Protein AF-0000000071472399 (afdb_homodimer)

Sequence (722 aa):
MKPVIIELYDKGDNLPNKEELESKYEVIRYHVTTKEKFFEDIQHQPLNEAVAIFAGYPGFKAVGGLHEHSLIDLLPSTLKVIGLCSAGMDGLDVAYLNAKGIQVTNVPVDEHIAMDVADCALWHVLNGVRKFNYWDHLLKNAGVDGHTLEIRENVRNHYTDKKASGFAFGHLFHGKEVRRSHNRKCVVLGYGLIGKQVVNRMLVIGMDINVVVRNPEKYQTESNPRITIYSSKDLVNATKGADVIVICLPGCKETNDIINEEIFHNLNDNAIIVNVGRGSCIDTKALQNAIESGKVAHTGLDVFPNEPIVERYWLDEHSINNKNPFFTSSITPHLGSSTSETLDYANYSCVETILSILQDKMKPVIIELYDKGDNLPNKEELESKYEVIRYHVTTKEKFFEDIQHQPLNEAVAIFAGYPGFKAVGGLHEHSLIDLLPSTLKVIGLCSAGMDGLDVAYLNAKGIQVTNVPVDEHIAMDVADCALWHVLNGVRKFNYWDHLLKNAGVDGHTLEIRENVRNHYTDKKASGFAFGHLFHGKEVRRSHNRKCVVLGYGLIGKQVVNRMLVIGMDINVVVRNPEKYQTESNPRITIYSSKDLVNATKGADVIVICLPGCKETNDIINEEIFHNLNDNAIIVNVGRGSCIDTKALQNAIESGKVAHTGLDVFPNEPIVERYWLDEHSINNKNPFFTSSITPHLGSSTSETLDYANYSCVETILSILQDK

Foldseek 3Di:
DAAEEEEQDDLDDPFPCPCVDVVRHHYHYDHCDELVVVLVPCLDPPNLRHQEYAQEPPRCVVHQAADDLVSLVSHRLNHAEYFYLAQDPPRYPQVSCVVSNYHYYYDHDDLVLLLLLLVLQLVFVCCLQQVVVVLVVQQVVVPPHGDQQVSQQVQCQACDPDHDPSDGDNQDGNNHGRDALAAAEEEEEDDPSNSVSNVVSSVVSHYQYEYEDQDQVVPPVDDPPSYDYHYLVCLLVSQAAHQEYEYADEDDPVQFQSAFLSSLVRYAFQHEYEYLYEQRNHDPVSVVVCCLVRSHQAYEYAYHHDPPDDDPCLVDVVVPNVPCVHNRYHYHRNCSSPDPVSSSVSSNVSSVVVVCVVVVD/DAAEEEEQDDLDDPFPCVVVDVVRHHYHYDHCDELVVVLVPCLDPPNLRHQEYAQEPPRCVVHQAADDLVSLVSHRLNHAEYFYLAQDPPRYPQVSCVVSNYHYYYDHDDLVLLLLLLVLQLVFVCCLQQVVVVLVVQQVVVPPHGDQQVSQQVQCQACDPDHDPSDGDNQDGNNHGRDALAAAEEEEEDDPSNSVSNVVSSVVSHYQYEYEDQDCVVPPPDDPPSYHYHYLVCLLVSQAAHQEYEYADEDDPVQFQSAALSSLVRYAFQHEYEYLYEQRNHDPVSVVVCCLVRSHQAYEYAYHHDPPDDDPCLVDVVVVNVPCVHNRYHYHRNCSSPDPVSSSVSSNVSSVVVVCVVVVD

Structure (mmCIF, N/CA/C/O backbone):
data_AF-0000000071472399-model_v1
#
loop_
_entity.id
_entity.type
_entity.pdbx_description
1 polymer 'S-adenosyl-L-homocysteine hydrolase NAD binding domain-containing protein'
#
loop_
_atom_site.group_PDB
_atom_site.id
_atom_site.type_symbol
_atom_site.label_atom_id
_atom_site.label_alt_id
_atom_site.label_comp_id
_atom_site.label_asym_id
_atom_site.label_entity_id
_atom_site.label_seq_id
_atom_site.pdbx_PDB_ins_code
_atom_site.Cartn_x
_atom_site.Cartn_y
_atom_site.Cartn_z
_atom_site.occupancy
_atom_site.B_iso_or_equiv
_atom_site.auth_seq_id
_atom_site.auth_comp_id
_atom_site.auth_asym_id
_atom_site.auth_atom_id
_atom_site.pdbx_PDB_model_num
ATOM 1 N N . MET A 1 1 ? -15.461 44.656 24.891 1 84.06 1 MET A N 1
ATOM 2 C CA . MET A 1 1 ? -15.508 43.875 23.656 1 84.06 1 MET A CA 1
ATOM 3 C C . MET A 1 1 ? -14.555 42.688 23.734 1 84.06 1 MET A C 1
ATOM 5 O O . MET A 1 1 ? -13.492 42.781 24.359 1 84.06 1 MET A O 1
ATOM 9 N N . LYS A 1 2 ? -14.969 41.5 23.266 1 94.44 2 LYS A N 1
ATOM 10 C CA . LYS A 1 2 ? -14.102 40.344 23.297 1 94.44 2 LYS A CA 1
ATOM 11 C C . LYS A 1 2 ? -12.867 40.562 22.422 1 94.44 2 LYS A C 1
ATOM 13 O O . LYS A 1 2 ? -12.953 41.156 21.344 1 94.44 2 LYS A O 1
ATOM 18 N N . PRO A 1 3 ? -11.75 40.125 22.984 1 96.75 3 PRO A N 1
ATOM 19 C CA . PRO A 1 3 ? -10.578 40.188 22.109 1 96.75 3 PRO A CA 1
ATOM 20 C C . PRO A 1 3 ? -10.773 39.375 20.812 1 96.75 3 PRO A C 1
ATOM 22 O O . PRO A 1 3 ? -11.523 38.406 20.797 1 96.75 3 PRO A O 1
ATOM 25 N N . VAL A 1 4 ? -10.055 39.781 19.812 1 98.06 4 VAL A N 1
ATOM 26 C CA . VAL A 1 4 ? -10.305 39.281 18.484 1 98.06 4 VAL A CA 1
ATOM 27 C C . VAL A 1 4 ? -9.289 38.188 18.141 1 98.06 4 VAL A C 1
ATOM 29 O O . VAL A 1 4 ? -8.102 38.312 18.438 1 98.06 4 VAL A O 1
ATOM 32 N N . ILE A 1 5 ? -9.773 37.094 17.641 1 98.19 5 ILE A N 1
ATOM 33 C CA . ILE A 1 5 ? -8.953 36.031 17.031 1 98.19 5 ILE A CA 1
ATOM 34 C C . ILE A 1 5 ? -9.297 35.938 15.547 1 98.19 5 ILE A C 1
ATOM 36 O O . ILE A 1 5 ? -10.469 35.812 15.18 1 98.19 5 ILE A O 1
ATOM 40 N N . ILE A 1 6 ? -8.281 36.031 14.695 1 97.44 6 ILE A N 1
ATOM 41 C CA . ILE A 1 6 ? -8.484 35.844 13.258 1 97.44 6 ILE A CA 1
ATOM 42 C C . ILE A 1 6 ? -8.375 34.375 12.898 1 97.44 6 ILE A C 1
ATOM 44 O O . ILE A 1 6 ? -7.387 33.719 13.25 1 97.44 6 ILE A O 1
ATOM 48 N N . GLU A 1 7 ? -9.328 33.812 12.32 1 95.5 7 GLU A N 1
ATOM 49 C CA . GLU A 1 7 ? -9.344 32.469 11.805 1 95.5 7 GLU A CA 1
ATOM 50 C C . GLU A 1 7 ? -9.141 32.438 10.297 1 95.5 7 GLU A C 1
ATOM 52 O O . GLU A 1 7 ? -10.039 32.781 9.531 1 95.5 7 GLU A O 1
ATOM 57 N N . LEU A 1 8 ? -7.984 32 9.914 1 92.38 8 LEU A N 1
ATOM 58 C CA . LEU A 1 8 ? -7.66 32.031 8.492 1 92.38 8 LEU A CA 1
ATOM 59 C C . LEU A 1 8 ? -8.289 30.859 7.758 1 92.38 8 LEU A C 1
ATOM 61 O O . LEU A 1 8 ? -8.562 30.953 6.555 1 92.38 8 LEU A O 1
ATOM 65 N N . TYR A 1 9 ? -8.445 29.781 8.492 1 87.38 9 TYR A N 1
ATOM 66 C CA . TYR A 1 9 ? -9.047 28.562 7.941 1 87.38 9 TYR A CA 1
ATOM 67 C C . TYR A 1 9 ? -10.055 27.969 8.914 1 87.38 9 TYR A C 1
ATOM 69 O O . TYR A 1 9 ? -9.922 28.125 10.133 1 87.38 9 TYR A O 1
ATOM 77 N N . ASP A 1 10 ? -10.969 27.266 8.344 1 83.56 10 ASP A N 1
ATOM 78 C CA . ASP A 1 10 ? -12.062 26.75 9.156 1 83.56 10 ASP A CA 1
ATOM 79 C C . ASP A 1 10 ? -11.555 25.719 10.164 1 83.56 10 ASP A C 1
ATOM 81 O O . ASP A 1 10 ? -11.062 24.656 9.773 1 83.56 10 ASP A O 1
ATOM 85 N N . LYS A 1 11 ? -11.75 26.031 11.406 1 84.31 11 LYS A N 1
ATOM 86 C CA . LYS A 1 11 ? -11.344 25.125 12.477 1 84.31 11 LYS A CA 1
ATOM 87 C C . LYS A 1 11 ? -12.328 23.969 12.633 1 84.31 11 LYS A C 1
ATOM 89 O O . LYS A 1 11 ? -12.023 22.969 13.281 1 84.31 11 LYS A O 1
ATOM 94 N N . GLY A 1 12 ? -13.453 24.141 11.992 1 82.56 12 GLY A N 1
ATOM 95 C CA . GLY A 1 12 ? -14.5 23.141 12.133 1 82.56 12 GLY A CA 1
ATOM 96 C C . GLY A 1 12 ? -15.492 23.469 13.234 1 82.56 12 GLY A C 1
ATOM 97 O O . GLY A 1 12 ? -15.148 24.125 14.219 1 82.56 12 GLY A O 1
ATOM 98 N N . ASP A 1 13 ? -16.734 22.984 13.141 1 80.62 13 ASP A N 1
ATOM 99 C CA . ASP A 1 13 ? -17.828 23.344 14.039 1 80.62 13 ASP A CA 1
ATOM 100 C C . ASP A 1 13 ? -17.906 22.391 15.227 1 80.62 13 ASP A C 1
ATOM 102 O O . ASP A 1 13 ? -18.531 22.703 16.234 1 80.62 13 ASP A O 1
ATOM 106 N N . ASN A 1 14 ? -17.188 21.359 15.094 1 84.25 14 ASN A N 1
ATOM 107 C CA . ASN A 1 14 ? -17.375 20.328 16.094 1 84.25 14 ASN A CA 1
ATOM 108 C C . ASN A 1 14 ? -16.156 20.188 17.016 1 84.25 14 ASN A C 1
ATOM 110 O O . ASN A 1 14 ? -15.969 19.156 17.641 1 84.25 14 ASN A O 1
ATOM 114 N N . LEU A 1 15 ? -15.477 21.25 17.125 1 91.94 15 LEU A N 1
ATOM 115 C CA . LEU A 1 15 ? -14.328 21.203 18.031 1 91.94 15 LEU A CA 1
ATOM 116 C C . LEU A 1 15 ? -14.781 21.219 19.484 1 91.94 15 LEU A C 1
ATOM 118 O O . LEU A 1 15 ? -15.586 22.062 19.891 1 91.94 15 LEU A O 1
ATOM 122 N N . PRO A 1 16 ? -14.281 20.328 20.297 1 91.88 16 PRO A N 1
ATOM 123 C CA . PRO A 1 16 ? -14.672 20.25 21.703 1 91.88 16 PRO A CA 1
ATOM 124 C C . PRO A 1 16 ? -14.445 21.562 22.469 1 91.88 16 PRO A C 1
ATOM 126 O O . PRO A 1 16 ? -15.156 21.844 23.422 1 91.88 16 PRO A O 1
ATOM 129 N N . ASN A 1 17 ? -13.453 22.328 22.062 1 93.5 17 ASN A N 1
ATOM 130 C CA . ASN A 1 17 ? -13.117 23.562 22.781 1 93.5 17 ASN A CA 1
ATOM 131 C C . ASN A 1 17 ? -13.633 24.797 22.047 1 93.5 17 ASN A C 1
ATOM 133 O O . ASN A 1 17 ? -13.188 25.906 22.312 1 93.5 17 ASN A O 1
ATOM 137 N N . LYS A 1 18 ? -14.578 24.562 21.172 1 93.88 18 LYS A N 1
ATOM 138 C CA . LYS A 1 18 ? -15.141 25.656 20.391 1 93.88 18 LYS A CA 1
ATOM 139 C C . LYS A 1 18 ? -15.906 26.641 21.297 1 93.88 18 LYS A C 1
ATOM 141 O O . LYS A 1 18 ? -15.742 27.859 21.172 1 93.88 18 LYS A O 1
ATOM 146 N N . GLU A 1 19 ? -16.672 26.125 22.172 1 93.69 19 GLU A N 1
ATOM 147 C CA . GLU A 1 19 ? -17.5 26.953 23.047 1 93.69 19 GLU A CA 1
ATOM 148 C C . GLU A 1 19 ? -16.625 27.828 23.953 1 93.69 19 GLU A C 1
ATOM 150 O O . GLU A 1 19 ? -16.922 29 24.156 1 93.69 19 GLU A O 1
ATOM 155 N N . GLU A 1 20 ? -15.656 27.219 24.453 1 94.81 20 GLU A N 1
ATOM 156 C CA . GLU A 1 20 ? -14.75 28 25.297 1 94.81 20 GLU A CA 1
ATOM 157 C C . GLU A 1 20 ? -14.078 29.109 24.5 1 94.81 20 GLU A C 1
ATOM 159 O O . GLU A 1 20 ? -13.977 30.25 25 1 94.81 20 GLU A O 1
ATOM 164 N N . LEU A 1 21 ? -13.672 28.812 23.344 1 96.06 21 LEU A N 1
ATOM 165 C CA . LEU A 1 21 ? -13.023 29.797 22.484 1 96.06 21 LEU A CA 1
ATOM 166 C C . LEU A 1 21 ? -13.961 30.953 22.172 1 96.06 21 LEU A C 1
ATOM 168 O O . LEU A 1 21 ? -13.602 32.125 22.375 1 96.06 21 LEU A O 1
ATOM 172 N N . GLU A 1 22 ? -15.164 30.609 21.797 1 95.31 22 GLU A N 1
ATOM 173 C CA . GLU A 1 22 ? -16.094 31.625 21.297 1 95.31 22 GLU A CA 1
ATOM 174 C C . GLU A 1 22 ? -16.766 32.375 22.438 1 95.31 22 GLU A C 1
ATOM 176 O O . GLU A 1 22 ? -17.312 33.469 22.234 1 95.31 22 GLU A O 1
ATOM 181 N N . SER A 1 23 ? -16.719 31.812 23.641 1 96 23 SER A N 1
ATOM 182 C CA . SER A 1 23 ? -17.25 32.531 24.797 1 96 23 SER A CA 1
ATOM 183 C C . SER A 1 23 ? -16.281 33.625 25.266 1 96 23 SER A C 1
ATOM 185 O O . SER A 1 23 ? -16.719 34.625 25.812 1 96 23 SER A O 1
ATOM 187 N N . LYS A 1 24 ? -15.039 33.5 24.922 1 96.62 24 LYS A N 1
ATOM 188 C CA . LYS A 1 24 ? -14.023 34.406 25.469 1 96.62 24 LYS A CA 1
ATOM 189 C C . LYS A 1 24 ? -13.492 35.344 24.406 1 96.62 24 LYS A C 1
ATOM 191 O O . LYS A 1 24 ? -12.984 36.406 24.719 1 96.62 24 LYS A O 1
ATOM 196 N N . TYR A 1 25 ? -13.664 34.875 23.203 1 97.56 25 TYR A N 1
ATOM 197 C CA . TYR A 1 25 ? -13.062 35.625 22.109 1 97.56 25 TYR A CA 1
ATOM 198 C C . TYR A 1 25 ? -14.039 35.812 20.969 1 97.56 25 TYR A C 1
ATOM 200 O O . TYR A 1 25 ? -14.961 35.031 20.797 1 97.56 25 TYR A O 1
ATOM 208 N N . GLU A 1 26 ? -13.891 36.938 20.234 1 97.62 26 GLU A N 1
ATOM 209 C CA . GLU A 1 26 ? -14.555 37.125 18.953 1 97.62 26 GLU A CA 1
ATOM 210 C C . GLU A 1 26 ? -13.734 36.531 17.812 1 97.62 26 GLU A C 1
ATOM 212 O O . GLU A 1 26 ? -12.672 37.031 17.469 1 97.62 26 GLU A O 1
ATOM 217 N N . VAL A 1 27 ? -14.234 35.438 17.312 1 96.81 27 VAL A N 1
ATOM 218 C CA . VAL A 1 27 ? -13.516 34.781 16.234 1 96.81 27 VAL A CA 1
ATOM 219 C C . VAL A 1 27 ? -14 35.281 14.891 1 96.81 27 VAL A C 1
ATOM 221 O O . VAL A 1 27 ? -15.172 35.156 14.539 1 96.81 27 VAL A O 1
ATOM 224 N N . ILE A 1 28 ? -13.055 35.906 14.141 1 96.19 28 ILE A N 1
ATOM 225 C CA . ILE A 1 28 ? -13.383 36.469 12.828 1 96.19 28 ILE A CA 1
ATOM 226 C C . ILE A 1 28 ? -12.773 35.562 11.734 1 96.19 28 ILE A C 1
ATOM 228 O O . ILE A 1 28 ? -11.555 35.438 11.641 1 96.19 28 ILE A O 1
ATOM 232 N N . ARG A 1 29 ? -13.633 35 10.945 1 93.81 29 ARG A N 1
ATOM 233 C CA . ARG A 1 29 ? -13.172 34.219 9.797 1 93.81 29 ARG A CA 1
ATOM 234 C C . ARG A 1 29 ? -12.664 35.156 8.688 1 93.81 29 ARG A C 1
ATOM 236 O O . ARG A 1 29 ? -13.328 36.125 8.32 1 93.81 29 ARG A O 1
ATOM 243 N N . TYR A 1 30 ? -11.438 34.812 8.273 1 92.56 30 TYR A N 1
ATOM 244 C CA . TYR A 1 30 ? -10.828 35.594 7.195 1 92.56 30 TYR A CA 1
ATOM 245 C C . TYR A 1 30 ? -10.266 34.656 6.117 1 92.56 30 TYR A C 1
ATOM 247 O O . TYR A 1 30 ? -9.469 33.781 6.41 1 92.56 30 TYR A O 1
ATOM 255 N N . HIS A 1 31 ? -10.648 34.875 4.898 1 87 31 HIS A N 1
ATOM 256 C CA . HIS A 1 31 ? -10.141 34.094 3.771 1 87 31 HIS A CA 1
ATOM 257 C C . HIS A 1 31 ? -8.961 34.812 3.105 1 87 31 HIS A C 1
ATOM 259 O O . HIS A 1 31 ? -9.141 35.844 2.453 1 87 31 HIS A O 1
ATOM 265 N N . VAL A 1 32 ? -7.871 34.188 3.275 1 87.25 32 VAL A N 1
ATOM 266 C CA . VAL A 1 32 ? -6.676 34.812 2.701 1 87.25 32 VAL A CA 1
ATOM 267 C C . VAL A 1 32 ? -6.613 34.5 1.204 1 87.25 32 VAL A C 1
ATOM 269 O O . VAL A 1 32 ? -6.512 33.344 0.803 1 87.25 32 VAL A O 1
ATOM 272 N N . THR A 1 33 ? -6.633 35.5 0.373 1 84.38 33 THR A N 1
ATOM 273 C CA . THR A 1 33 ? -6.547 35.344 -1.074 1 84.38 33 THR A CA 1
ATOM 274 C C . THR A 1 33 ? -5.141 35.688 -1.574 1 84.38 33 THR A C 1
ATOM 276 O O . THR A 1 33 ? -4.551 34.906 -2.334 1 84.38 33 THR A O 1
ATOM 279 N N . THR A 1 34 ? -4.648 36.844 -1.156 1 86.38 34 THR A N 1
ATOM 280 C CA . THR A 1 34 ? -3.279 37.25 -1.447 1 86.38 34 THR A CA 1
ATOM 281 C C . THR A 1 34 ? -2.619 37.875 -0.21 1 86.38 34 THR A C 1
ATOM 283 O O . THR A 1 34 ? -3.307 38.312 0.709 1 86.38 34 THR A O 1
ATOM 286 N N . LYS A 1 35 ? -1.341 37.812 -0.295 1 87.81 35 LYS A N 1
ATOM 287 C CA . LYS A 1 35 ? -0.583 38.406 0.803 1 87.81 35 LYS A CA 1
ATOM 288 C C . LYS A 1 35 ? -0.875 39.906 0.933 1 87.81 35 LYS A C 1
ATOM 290 O O . LYS A 1 35 ? -1.102 40.406 2.037 1 87.81 35 LYS A O 1
ATOM 295 N N . GLU A 1 36 ? -0.941 40.531 -0.138 1 89.31 36 GLU A N 1
ATOM 296 C CA . GLU A 1 36 ? -1.148 41.969 -0.166 1 89.31 36 GLU A CA 1
ATOM 297 C C . GLU A 1 36 ? -2.494 42.344 0.447 1 89.31 36 GLU A C 1
ATOM 299 O O . GLU A 1 36 ? -2.57 43.25 1.288 1 89.31 36 GLU A O 1
ATOM 304 N N . LYS A 1 37 ? -3.451 41.656 0.074 1 92.5 37 LYS A N 1
ATOM 305 C CA . LYS A 1 37 ? -4.789 41.969 0.576 1 92.5 37 LYS A CA 1
ATOM 306 C C . LYS A 1 37 ? -4.891 41.688 2.074 1 92.5 37 LYS A C 1
ATOM 308 O O . LYS A 1 37 ? -5.527 42.438 2.809 1 92.5 37 LYS A O 1
ATOM 313 N N . PHE A 1 38 ? -4.328 40.688 2.535 1 93.12 38 PHE A N 1
ATOM 314 C CA . PHE A 1 38 ? -4.352 40.344 3.953 1 93.12 38 PHE A CA 1
ATOM 315 C C . PHE A 1 38 ? -3.713 41.469 4.785 1 93.12 38 PHE A C 1
ATOM 317 O O . PHE A 1 38 ? -4.281 41.875 5.789 1 93.12 38 PHE A O 1
ATOM 324 N N . PHE A 1 39 ? -2.609 41.969 4.285 1 93.56 39 PHE A N 1
ATOM 325 C CA . PHE A 1 39 ? -1.865 42.938 5.082 1 93.56 39 PHE A CA 1
ATOM 326 C C . PHE A 1 39 ? -2.475 44.344 4.953 1 93.56 39 PHE A C 1
ATOM 328 O O . PHE A 1 39 ? -2.264 45.188 5.812 1 93.56 39 PHE A O 1
ATOM 335 N N . GLU A 1 40 ? -3.221 44.5 3.93 1 94.81 40 GLU A N 1
ATOM 336 C CA . GLU A 1 40 ? -4.043 45.719 3.873 1 94.81 40 GLU A CA 1
ATOM 337 C C . GLU A 1 40 ? -5.195 45.656 4.871 1 94.81 40 GLU A C 1
ATOM 339 O O . GLU A 1 40 ? -5.422 46.594 5.637 1 94.81 40 GLU A O 1
ATOM 344 N N . ASP A 1 41 ? -5.867 44.531 4.918 1 96.12 41 ASP A N 1
ATOM 345 C CA . ASP A 1 41 ? -7.07 44.344 5.727 1 96.12 41 ASP A CA 1
ATOM 346 C C . ASP A 1 41 ? -6.73 44.281 7.215 1 96.12 41 ASP A C 1
ATOM 348 O O . ASP A 1 41 ? -7.504 44.781 8.047 1 96.12 41 ASP A O 1
ATOM 352 N N . ILE A 1 42 ? -5.605 43.781 7.562 1 95.75 42 ILE A N 1
ATOM 353 C CA . ILE A 1 42 ? -5.238 43.531 8.953 1 95.75 42 ILE A CA 1
ATOM 354 C C . ILE A 1 42 ? -4.961 44.844 9.656 1 95.75 42 ILE A C 1
ATOM 356 O O . ILE A 1 42 ? -4.883 44.906 10.891 1 95.75 42 ILE A O 1
ATOM 360 N N . GLN A 1 43 ? -4.879 45.906 8.844 1 95.38 43 GLN A N 1
ATOM 361 C CA . GLN A 1 43 ? -4.609 47.219 9.406 1 95.38 43 GLN A CA 1
ATOM 362 C C . GLN A 1 43 ? -5.902 47.906 9.852 1 95.38 43 GLN A C 1
ATOM 364 O O . GLN A 1 43 ? -5.863 48.938 10.508 1 95.38 43 GLN A O 1
ATOM 369 N N . HIS A 1 44 ? -6.996 47.312 9.555 1 96.69 44 HIS A N 1
ATOM 370 C CA . HIS A 1 44 ? -8.281 47.938 9.852 1 96.69 44 HIS A CA 1
ATOM 371 C C . HIS A 1 44 ? -9.07 47.094 10.867 1 96.69 44 HIS A C 1
ATOM 373 O O . HIS A 1 44 ? -8.867 45.875 10.969 1 96.69 44 HIS A O 1
ATOM 379 N N . GLN A 1 45 ? -10.039 47.812 11.57 1 94.88 45 GLN A N 1
ATOM 380 C CA . GLN A 1 45 ? -10.906 47.125 12.523 1 94.88 45 GLN A CA 1
ATOM 381 C C . GLN A 1 45 ? -11.875 46.188 11.805 1 94.88 45 GLN A C 1
ATOM 383 O O . GLN A 1 45 ? -12.328 46.5 10.695 1 94.88 45 GLN A O 1
ATOM 388 N N . PRO A 1 46 ? -12.031 45.031 12.43 1 96 46 PRO A N 1
ATOM 389 C CA . PRO A 1 46 ? -11.594 44.656 13.766 1 96 46 PRO A CA 1
ATOM 390 C C . PRO A 1 46 ? -10.305 43.844 13.75 1 96 46 PRO A C 1
ATOM 392 O O . PRO A 1 46 ? -9.789 43.469 14.812 1 96 46 PRO A O 1
ATOM 395 N N . LEU A 1 47 ? -9.664 43.594 12.578 1 97.25 47 LEU A N 1
ATOM 396 C CA . LEU A 1 47 ? -8.523 42.688 12.453 1 97.25 47 LEU A CA 1
ATOM 397 C C . LEU A 1 47 ? -7.289 43.281 13.117 1 97.25 47 LEU A C 1
ATOM 399 O O . LEU A 1 47 ? -6.457 42.562 13.656 1 97.25 47 LEU A O 1
ATOM 403 N N . ASN A 1 48 ? -7.184 44.594 13.148 1 96.81 48 ASN A N 1
ATOM 404 C CA . ASN A 1 48 ? -5.996 45.25 13.68 1 96.81 48 ASN A CA 1
ATOM 405 C C . ASN A 1 48 ? -5.949 45.156 15.203 1 96.81 48 ASN A C 1
ATOM 407 O O . ASN A 1 48 ? -4.98 45.625 15.82 1 96.81 48 ASN A O 1
ATOM 411 N N . GLU A 1 49 ? -6.922 44.594 15.812 1 96.94 49 GLU A N 1
ATOM 412 C CA . GLU A 1 49 ? -6.949 44.406 17.266 1 96.94 49 GLU A CA 1
ATOM 413 C C . GLU A 1 49 ? -6.805 42.938 17.656 1 96.94 49 GLU A C 1
ATOM 415 O O . GLU A 1 49 ? -6.973 42.594 18.828 1 96.94 49 GLU A O 1
ATOM 420 N N . ALA A 1 50 ? -6.504 42.125 16.703 1 98.38 50 ALA A N 1
ATOM 421 C CA . ALA A 1 50 ? -6.441 40.688 16.953 1 98.38 50 ALA A CA 1
ATOM 422 C C . ALA A 1 50 ? -5.336 40.375 17.953 1 98.38 50 ALA A C 1
ATOM 424 O O . ALA A 1 50 ? -4.246 40.938 17.906 1 98.38 50 ALA A O 1
ATOM 425 N N . VAL A 1 51 ? -5.66 39.375 18.812 1 98.5 51 VAL A N 1
ATOM 426 C CA . VAL A 1 51 ? -4.691 38.938 19.812 1 98.5 51 VAL A CA 1
ATOM 427 C C . VAL A 1 51 ? -4.078 37.625 19.391 1 98.5 51 VAL A C 1
ATOM 429 O O . VAL A 1 51 ? -3.045 37.188 19.922 1 98.5 51 VAL A O 1
ATOM 432 N N . ALA A 1 52 ? -4.734 36.938 18.453 1 98.56 52 ALA A N 1
ATOM 433 C CA . ALA A 1 52 ? -4.234 35.656 17.938 1 98.56 52 ALA A CA 1
ATOM 434 C C . ALA A 1 52 ? -4.684 35.438 16.5 1 98.56 52 ALA A C 1
ATOM 436 O O . ALA A 1 52 ? -5.672 36.031 16.047 1 98.56 52 ALA A O 1
ATOM 437 N N . ILE A 1 53 ? -3.926 34.656 15.812 1 97.5 53 ILE A N 1
ATOM 438 C CA . ILE A 1 53 ? -4.297 34.125 14.5 1 97.5 53 ILE A CA 1
ATOM 439 C C . ILE A 1 53 ? -4.305 32.625 14.523 1 97.5 53 ILE A C 1
ATOM 441 O O . ILE A 1 53 ? -3.289 31.984 14.836 1 97.5 53 ILE A O 1
ATOM 445 N N . PHE A 1 54 ? -5.438 32.031 14.336 1 96.81 54 PHE A N 1
ATOM 446 C CA . PHE A 1 54 ? -5.535 30.641 13.984 1 96.81 54 PHE A CA 1
ATOM 447 C C . PHE A 1 54 ? -5.25 30.422 12.5 1 96.81 54 PHE A C 1
ATOM 449 O O . PHE A 1 54 ? -6.129 30.641 11.656 1 96.81 54 PHE A O 1
ATOM 456 N N . ALA A 1 55 ? -4.078 29.953 12.227 1 92.94 55 ALA A N 1
ATOM 457 C CA . ALA A 1 55 ? -3.631 29.922 10.836 1 92.94 55 ALA A CA 1
ATOM 458 C C . ALA A 1 55 ? -3.986 28.609 10.164 1 92.94 55 ALA A C 1
ATOM 460 O O . ALA A 1 55 ? -3.84 28.469 8.945 1 92.94 55 ALA A O 1
ATOM 461 N N . GLY A 1 56 ? -4.402 27.625 11.008 1 88.31 56 GLY A N 1
ATOM 462 C CA . GLY A 1 56 ? -4.867 26.375 10.453 1 88.31 56 GLY A CA 1
ATOM 463 C C . GLY A 1 56 ? -3.826 25.688 9.578 1 88.31 56 GLY A C 1
ATOM 464 O O . GLY A 1 56 ? -2.623 25.859 9.797 1 88.31 56 GLY A O 1
ATOM 465 N N . TYR A 1 57 ? -4.273 24.75 8.672 1 83.12 57 TYR A N 1
ATOM 466 C CA . TYR A 1 57 ? -3.516 24.156 7.57 1 83.12 57 TYR A CA 1
ATOM 467 C C . TYR A 1 57 ? -3.861 24.828 6.246 1 83.12 57 TYR A C 1
ATOM 469 O O . TYR A 1 57 ? -5.035 24.938 5.891 1 83.12 57 TYR A O 1
ATOM 477 N N . PRO A 1 58 ? -2.988 25.516 5.531 1 78.56 58 PRO A N 1
ATOM 478 C CA . PRO A 1 58 ? -1.53 25.375 5.551 1 78.56 58 PRO A CA 1
ATOM 479 C C . PRO A 1 58 ? -0.834 26.547 6.242 1 78.56 58 PRO A C 1
ATOM 481 O O . PRO A 1 58 ? 0.386 26.688 6.141 1 78.56 58 PRO A O 1
ATOM 484 N N . GLY A 1 59 ? -1.591 27.328 6.902 1 84.5 59 GLY A N 1
ATOM 485 C CA . GLY A 1 59 ? -1.066 28.594 7.391 1 84.5 59 GLY A CA 1
ATOM 486 C C . GLY A 1 59 ? -0.922 29.641 6.301 1 84.5 59 GLY A C 1
ATOM 487 O O . GLY A 1 59 ? -1.873 29.906 5.562 1 84.5 59 GLY A O 1
ATOM 488 N N . PHE A 1 60 ? 0.327 30.141 6.156 1 86.69 60 PHE A N 1
ATOM 489 C CA . PHE A 1 60 ? 0.543 31.219 5.184 1 86.69 60 PHE A CA 1
ATOM 490 C C . PHE A 1 60 ? 1.198 30.672 3.92 1 86.69 60 PHE A C 1
ATOM 492 O O . PHE A 1 60 ? 1.508 31.422 2.998 1 86.69 60 PHE A O 1
ATOM 499 N N . LYS A 1 61 ? 1.272 29.344 3.822 1 83.5 61 LYS A N 1
ATOM 500 C CA . LYS A 1 61 ? 1.961 28.734 2.686 1 83.5 61 LYS A CA 1
ATOM 501 C C . LYS A 1 61 ? 1.197 28.969 1.388 1 83.5 61 LYS A C 1
ATOM 503 O O . LYS A 1 61 ? 1.803 29.156 0.33 1 83.5 61 LYS A O 1
ATOM 508 N N . ALA A 1 62 ? -0.032 29 1.511 1 77.88 62 ALA A N 1
ATOM 509 C CA . ALA A 1 62 ? -0.879 29.156 0.331 1 77.88 62 ALA A CA 1
ATOM 510 C C . ALA A 1 62 ? -0.658 30.516 -0.335 1 77.88 62 ALA A C 1
ATOM 512 O O . ALA A 1 62 ? -0.945 30.672 -1.522 1 77.88 62 ALA A O 1
ATOM 513 N N . VAL A 1 63 ? -0.057 3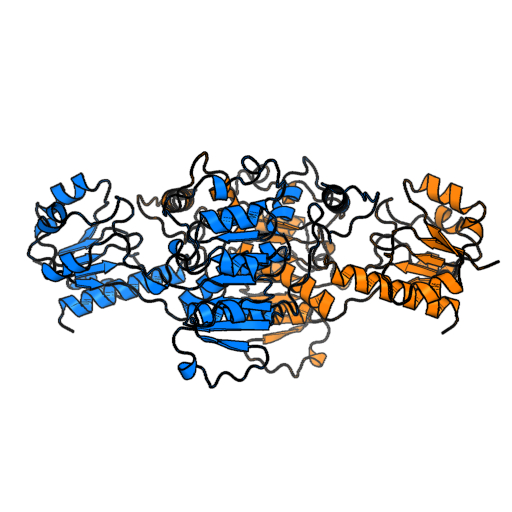1.391 0.425 1 81.06 63 VAL A N 1
ATOM 514 C CA . VAL A 1 63 ? 0.154 32.719 -0.131 1 81.06 63 VAL A CA 1
ATOM 515 C C . VAL A 1 63 ? 1.646 33.062 -0.142 1 81.06 63 VAL A C 1
ATOM 517 O O . VAL A 1 63 ? 2.033 34.219 -0.109 1 81.06 63 VAL A O 1
ATOM 520 N N . GLY A 1 64 ? 2.43 32.062 -0.072 1 81.62 64 GLY A N 1
ATOM 521 C CA . GLY A 1 64 ? 3.861 32.219 -0.259 1 81.62 64 GLY A CA 1
ATOM 522 C C . GLY A 1 64 ? 4.625 32.344 1.046 1 81.62 64 GLY A C 1
ATOM 523 O O . GLY A 1 64 ? 5.824 32.625 1.046 1 81.62 64 GLY A O 1
ATOM 524 N N . GLY A 1 65 ? 3.936 32.219 2.18 1 88.44 65 GLY A N 1
ATOM 525 C CA . GLY A 1 65 ? 4.602 32.25 3.471 1 88.44 65 GLY A CA 1
ATOM 526 C C . GLY A 1 65 ? 4.664 33.656 4.055 1 88.44 65 GLY A C 1
ATOM 527 O O . GLY A 1 65 ? 4.062 34.594 3.514 1 88.44 65 GLY A O 1
ATOM 528 N N . LEU A 1 66 ? 5.254 33.781 5.246 1 90.94 66 LEU A N 1
ATOM 529 C CA . LEU A 1 66 ? 5.422 35.031 5.977 1 90.94 66 LEU A CA 1
ATOM 530 C C . LEU A 1 66 ? 6.871 35.219 6.414 1 90.94 66 LEU A C 1
ATOM 532 O O . LEU A 1 66 ? 7.23 34.875 7.539 1 90.94 66 LEU A O 1
ATOM 536 N N . HIS A 1 67 ? 7.68 35.781 5.461 1 92.44 67 HIS A N 1
ATOM 537 C CA . HIS A 1 67 ? 9.109 35.938 5.711 1 92.44 67 HIS A CA 1
ATOM 538 C C . HIS A 1 67 ? 9.539 37.406 5.664 1 92.44 67 HIS A C 1
ATOM 540 O O . HIS A 1 67 ? 10.586 37.75 6.199 1 92.44 67 HIS A O 1
ATOM 546 N N . GLU A 1 68 ? 8.742 38.188 5.012 1 93.38 68 GLU A N 1
ATOM 547 C CA . GLU A 1 68 ? 9.109 39.562 4.82 1 93.38 68 GLU A CA 1
ATOM 548 C C . GLU A 1 68 ? 8.914 40.375 6.105 1 93.38 68 GLU A C 1
ATOM 550 O O . GLU A 1 68 ? 7.785 40.531 6.582 1 93.38 68 GLU A O 1
ATOM 555 N N . HIS A 1 69 ? 9.953 41 6.508 1 96 69 HIS A N 1
ATOM 556 C CA . HIS A 1 69 ? 9.922 41.75 7.766 1 96 69 HIS A CA 1
ATOM 557 C C . HIS A 1 69 ? 8.969 42.938 7.676 1 96 69 HIS A C 1
ATOM 559 O O . HIS A 1 69 ? 8.242 43.219 8.625 1 96 69 HIS A O 1
ATOM 565 N N . SER A 1 70 ? 8.945 43.562 6.523 1 94.81 70 SER A N 1
ATOM 566 C CA . SER A 1 70 ? 8.094 44.719 6.336 1 94.81 70 SER A CA 1
ATOM 567 C C . SER A 1 70 ? 6.621 44.344 6.5 1 94.81 70 SER A C 1
ATOM 569 O O . SER A 1 70 ? 5.832 45.156 7.004 1 94.81 70 SER A O 1
ATOM 571 N N . LEU A 1 71 ? 6.301 43.156 6.113 1 93.44 71 LEU A N 1
ATOM 572 C CA . LEU A 1 71 ? 4.926 42.688 6.262 1 93.44 71 LEU A CA 1
ATOM 573 C C . LEU A 1 71 ? 4.648 42.281 7.703 1 93.44 71 LEU A C 1
ATOM 575 O O . LEU A 1 71 ? 3.596 42.594 8.258 1 93.44 71 LEU A O 1
ATOM 579 N N . ILE A 1 72 ? 5.539 41.625 8.336 1 95.19 72 ILE A N 1
ATOM 580 C CA . ILE A 1 72 ? 5.41 41.188 9.727 1 95.19 72 ILE A CA 1
ATOM 581 C C . ILE A 1 72 ? 5.223 42.375 10.633 1 95.19 72 ILE A C 1
ATOM 583 O O . ILE A 1 72 ? 4.441 42.344 11.586 1 95.19 72 ILE A O 1
ATOM 587 N N . ASP A 1 73 ? 5.824 43.5 10.234 1 95.88 73 ASP A N 1
ATOM 588 C CA . ASP A 1 73 ? 5.762 44.75 11.023 1 95.88 73 ASP A CA 1
ATOM 589 C C . ASP A 1 73 ? 4.363 45.344 10.977 1 95.88 73 ASP A C 1
ATOM 591 O O . ASP A 1 73 ? 4.023 46.188 11.805 1 95.88 73 ASP A O 1
ATOM 595 N N . LEU A 1 74 ? 3.592 44.906 10.016 1 95.31 74 LEU A N 1
ATOM 596 C CA . LEU A 1 74 ? 2.252 45.469 9.867 1 95.31 74 LEU A CA 1
ATOM 597 C C . LEU A 1 74 ? 1.248 44.719 10.727 1 95.31 74 LEU A C 1
ATOM 599 O O . LEU A 1 74 ? 0.092 45.125 10.844 1 95.31 74 LEU A O 1
ATOM 603 N N . LEU A 1 75 ? 1.659 43.625 11.344 1 96.62 75 LEU A N 1
ATOM 604 C CA . LEU A 1 75 ? 0.758 42.844 12.195 1 96.62 75 LEU A CA 1
ATOM 605 C C . LEU A 1 75 ? 0.336 43.656 13.414 1 96.62 75 LEU A C 1
ATOM 607 O O . LEU A 1 75 ? 1.073 44.562 13.859 1 96.62 75 LEU A O 1
ATOM 611 N N . PRO A 1 76 ? -0.853 43.375 13.914 1 96.88 76 PRO A N 1
ATOM 612 C CA . PRO A 1 76 ? -1.333 44.125 15.062 1 96.88 76 PRO A CA 1
ATOM 613 C C . PRO A 1 76 ? -0.357 44.125 16.234 1 96.88 76 PRO A C 1
ATOM 615 O O . PRO A 1 76 ? 0.227 43.062 16.547 1 96.88 76 PRO A O 1
ATOM 618 N N . SER A 1 77 ? -0.233 45.219 16.906 1 96.19 77 SER A N 1
ATOM 619 C CA . SER A 1 77 ? 0.621 45.312 18.078 1 96.19 77 SER A CA 1
ATOM 620 C C . SER A 1 77 ? 0.062 44.469 19.219 1 96.19 77 SER A C 1
ATOM 622 O O . SER A 1 77 ? 0.788 44.125 20.156 1 96.19 77 SER A O 1
ATOM 624 N N . THR A 1 78 ? -1.213 44.125 19.109 1 97.38 78 THR A N 1
ATOM 625 C CA . THR A 1 78 ? -1.884 43.344 20.141 1 97.38 78 THR A CA 1
ATOM 626 C C . THR A 1 78 ? -1.682 41.844 19.922 1 97.38 78 THR A C 1
ATOM 628 O O . THR A 1 78 ? -1.987 41.031 20.797 1 97.38 78 THR A O 1
ATOM 631 N N . LEU A 1 79 ? -1.182 41.469 18.75 1 98.25 79 LEU A N 1
ATOM 632 C CA . LEU A 1 79 ? -1.056 40.062 18.406 1 98.25 79 LEU A CA 1
ATOM 633 C C . LEU A 1 79 ? -0.022 39.375 19.281 1 98.25 79 LEU A C 1
ATOM 635 O O . LEU A 1 79 ? 1.124 39.812 19.375 1 98.25 79 LEU A O 1
ATOM 639 N N . LYS A 1 80 ? -0.418 38.219 19.859 1 98.12 80 LYS A N 1
ATOM 640 C CA . LYS A 1 80 ? 0.459 37.531 20.797 1 98.12 80 LYS A CA 1
ATOM 641 C C . LYS A 1 80 ? 0.874 36.156 20.25 1 98.12 80 LYS A C 1
ATOM 643 O O . LYS A 1 80 ? 1.942 35.656 20.594 1 98.12 80 LYS A O 1
ATOM 648 N N . VAL A 1 81 ? -0.04 35.594 19.453 1 98.38 81 VAL A N 1
ATOM 649 C CA . VAL A 1 81 ? 0.25 34.219 19.078 1 98.38 81 VAL A CA 1
ATOM 650 C C . VAL A 1 81 ? -0.306 33.938 17.688 1 98.38 81 VAL A C 1
ATOM 652 O O . VAL A 1 81 ? -1.382 34.438 17.328 1 98.38 81 VAL A O 1
ATOM 655 N N . ILE A 1 82 ? 0.456 33.281 16.859 1 97.69 82 ILE A N 1
ATOM 656 C CA . ILE A 1 82 ? 0.031 32.625 15.633 1 97.69 82 ILE A CA 1
ATOM 657 C C . ILE A 1 82 ? 0.09 31.109 15.797 1 97.69 82 ILE A C 1
ATOM 659 O O . ILE A 1 82 ? 1.163 30.547 16.016 1 97.69 82 ILE A O 1
ATOM 663 N N . GLY A 1 83 ? -1.062 30.484 15.703 1 97.12 83 GLY A N 1
ATOM 664 C CA . GLY A 1 83 ? -1.135 29.047 15.844 1 97.12 83 GLY A CA 1
ATOM 665 C C . GLY A 1 83 ? -1.208 28.312 14.516 1 97.12 83 GLY A C 1
ATOM 666 O O . GLY A 1 83 ? -2.139 28.531 13.734 1 97.12 83 GLY A O 1
ATOM 667 N N . LEU A 1 84 ? -0.219 27.484 14.297 1 95.31 84 LEU A N 1
ATOM 668 C CA . LEU A 1 84 ? -0.226 26.594 13.148 1 95.31 84 LEU A CA 1
ATOM 669 C C . LEU A 1 84 ? -0.761 25.219 13.539 1 95.31 84 LEU A C 1
ATOM 671 O O . LEU A 1 84 ? -0.52 24.734 14.648 1 95.31 84 LEU A O 1
ATOM 675 N N . CYS A 1 85 ? -1.46 24.594 12.57 1 94.25 85 CYS A N 1
ATOM 676 C CA . CYS A 1 85 ? -1.976 23.266 12.82 1 94.25 85 CYS A CA 1
ATOM 677 C C . CYS A 1 85 ? -1.018 22.203 12.297 1 94.25 85 CYS A C 1
ATOM 679 O O . CYS A 1 85 ? -1.216 21 12.531 1 94.25 85 CYS A O 1
ATOM 681 N N . SER A 1 86 ? 0.044 22.578 11.656 1 91.88 86 SER A N 1
ATOM 682 C CA . SER A 1 86 ? 1.044 21.656 11.109 1 91.88 86 SER A CA 1
ATOM 683 C C . SER A 1 86 ? 2.139 21.375 12.133 1 91.88 86 SER A C 1
ATOM 685 O O . SER A 1 86 ? 2.312 22.125 13.094 1 91.88 86 SER A O 1
ATOM 687 N N . ALA A 1 87 ? 2.842 20.297 11.938 1 90.44 87 ALA A N 1
ATOM 688 C CA . ALA A 1 87 ? 4.012 20 12.758 1 90.44 87 ALA A CA 1
ATOM 689 C C . ALA A 1 87 ? 5.18 20.906 12.398 1 90.44 87 ALA A C 1
ATOM 691 O O . ALA A 1 87 ? 5.918 21.359 13.281 1 90.44 87 ALA A O 1
ATOM 692 N N . GLY A 1 88 ? 5.324 21.109 11.148 1 86.75 88 GLY A N 1
ATOM 693 C CA . GLY A 1 88 ? 6.371 22 10.68 1 86.75 88 GLY A CA 1
ATOM 694 C C . GLY A 1 88 ? 5.965 23.469 10.711 1 86.75 88 GLY A C 1
ATOM 695 O O . GLY A 1 88 ? 4.777 23.781 10.641 1 86.75 88 GLY A O 1
ATOM 696 N N . MET A 1 89 ? 6.941 24.312 10.773 1 87.5 89 MET A N 1
ATOM 697 C CA . MET A 1 89 ? 6.695 25.75 10.805 1 87.5 89 MET A CA 1
ATOM 698 C C . MET A 1 89 ? 7.289 26.438 9.578 1 87.5 89 MET A C 1
ATOM 700 O O . MET A 1 89 ? 7.457 27.656 9.562 1 87.5 89 MET A O 1
ATOM 704 N N . ASP A 1 90 ? 7.414 25.578 8.648 1 81.12 90 ASP A N 1
ATOM 705 C CA . ASP A 1 90 ? 8 26.094 7.414 1 81.12 90 ASP A CA 1
ATOM 706 C C . ASP A 1 90 ? 7.137 27.219 6.82 1 81.12 90 ASP A C 1
ATOM 708 O O . ASP A 1 90 ? 5.922 27.234 7.031 1 81.12 90 ASP A O 1
ATOM 712 N N . GLY A 1 91 ? 7.758 28.25 6.277 1 83.75 91 GLY A N 1
ATOM 713 C CA . GLY A 1 91 ? 7.02 29.328 5.629 1 83.75 91 GLY A CA 1
ATOM 714 C C . GLY A 1 91 ? 6.945 30.594 6.461 1 83.75 91 GLY A C 1
ATOM 715 O O . GLY A 1 91 ? 6.438 31.609 6 1 83.75 91 GLY A O 1
ATOM 716 N N . LEU A 1 92 ? 7.363 30.484 7.715 1 92.81 92 LEU A N 1
ATOM 717 C CA . LEU A 1 92 ? 7.336 31.641 8.602 1 92.81 92 LEU A CA 1
ATOM 718 C C . LEU A 1 92 ? 8.742 31.969 9.102 1 92.81 92 LEU A C 1
ATOM 720 O O . LEU A 1 92 ? 9.555 31.078 9.312 1 92.81 92 LEU A O 1
ATOM 724 N N . ASP A 1 93 ? 9.031 33.25 9.234 1 95.06 93 ASP A N 1
ATOM 725 C CA . ASP A 1 93 ? 10.227 33.656 9.969 1 95.06 93 ASP A CA 1
ATOM 726 C C . ASP A 1 93 ? 9.961 33.688 11.469 1 95.06 93 ASP A C 1
ATOM 728 O O . ASP A 1 93 ? 9.758 34.75 12.047 1 95.06 93 ASP A O 1
ATOM 732 N N . VAL A 1 94 ? 10.086 32.594 12.016 1 95.75 94 VAL A N 1
ATOM 733 C CA . VAL A 1 94 ? 9.719 32.375 13.414 1 95.75 94 VAL A CA 1
ATOM 734 C C . VAL A 1 94 ? 10.602 33.25 14.305 1 95.75 94 VAL A C 1
ATOM 736 O O . VAL A 1 94 ? 10.125 33.844 15.281 1 95.75 94 VAL A O 1
ATOM 739 N N . ALA A 1 95 ? 11.836 33.344 13.945 1 96 95 ALA A N 1
ATOM 740 C CA . ALA A 1 95 ? 12.773 34.125 14.742 1 96 95 ALA A CA 1
ATOM 741 C C . ALA A 1 95 ? 12.352 35.594 14.789 1 96 95 ALA A C 1
ATOM 743 O O . ALA A 1 95 ? 12.32 36.219 15.859 1 96 95 ALA A O 1
ATOM 744 N N . TYR A 1 96 ? 12.023 36.125 13.695 1 97.38 96 TYR A N 1
ATOM 745 C CA . TYR A 1 96 ? 11.633 37.531 13.633 1 97.38 96 TYR A CA 1
ATOM 746 C C . TYR A 1 96 ? 10.289 37.75 14.32 1 97.38 96 TYR A C 1
ATOM 748 O O . TYR A 1 96 ? 10.109 38.75 15.016 1 97.38 96 TYR A O 1
ATOM 756 N N . LEU A 1 97 ? 9.367 36.844 14.148 1 97.75 97 LEU A N 1
ATOM 757 C CA . LEU A 1 97 ? 8.078 36.969 14.812 1 97.75 97 LEU A CA 1
ATOM 758 C C . LEU A 1 97 ? 8.242 36.969 16.328 1 97.75 97 LEU A C 1
ATOM 760 O O . LEU A 1 97 ? 7.637 37.781 17.031 1 97.75 97 LEU A O 1
ATOM 764 N N . ASN A 1 98 ? 9.062 36.125 16.797 1 97.19 98 ASN A N 1
ATOM 765 C CA . ASN A 1 98 ? 9.336 36.062 18.234 1 97.19 98 ASN A CA 1
ATOM 766 C C . ASN A 1 98 ? 9.969 37.375 18.734 1 97.19 98 ASN A C 1
ATOM 768 O O . ASN A 1 98 ? 9.656 37.844 19.844 1 97.19 98 ASN A O 1
ATOM 772 N N . ALA A 1 99 ? 10.875 37.906 17.938 1 97.31 99 ALA A N 1
ATOM 773 C CA . ALA A 1 99 ? 11.531 39.156 18.297 1 97.31 99 ALA A CA 1
ATOM 774 C C . ALA A 1 99 ? 10.516 40.281 18.422 1 97.31 99 ALA A C 1
ATOM 776 O O . ALA A 1 99 ? 10.727 41.25 19.188 1 97.31 99 ALA A O 1
ATOM 777 N N . LYS A 1 100 ? 9.398 40.188 17.75 1 96.88 100 LYS A N 1
ATOM 778 C CA . LYS A 1 100 ? 8.336 41.188 17.797 1 96.88 100 LYS A CA 1
ATOM 779 C C . LYS A 1 100 ? 7.336 40.875 18.906 1 96.88 100 LYS A C 1
ATOM 781 O O . LYS A 1 100 ? 6.309 41.531 19.031 1 96.88 100 LYS A O 1
ATOM 786 N N . GLY A 1 101 ? 7.645 39.781 19.609 1 96.75 101 GLY A N 1
ATOM 787 C CA . GLY A 1 101 ? 6.777 39.406 20.719 1 96.75 101 GLY A CA 1
ATOM 788 C C . GLY A 1 101 ? 5.613 38.531 20.297 1 96.75 101 GLY A C 1
ATOM 789 O O . GLY A 1 101 ? 4.648 38.375 21.062 1 96.75 101 GLY A O 1
ATOM 790 N N . ILE A 1 102 ? 5.625 38 19.141 1 97.94 102 ILE A N 1
ATOM 791 C CA . ILE A 1 102 ? 4.574 37.125 18.625 1 97.94 102 ILE A CA 1
ATOM 792 C C . ILE A 1 102 ? 5.043 35.656 18.688 1 97.94 102 ILE A C 1
ATOM 794 O O . ILE A 1 102 ? 5.953 35.281 17.953 1 97.94 102 ILE A O 1
ATOM 798 N N . GLN A 1 103 ? 4.398 34.875 19.5 1 97.5 103 GLN A N 1
ATOM 799 C CA . GLN A 1 103 ? 4.734 33.438 19.594 1 97.5 103 GLN A CA 1
ATOM 800 C C . GLN A 1 103 ? 4.129 32.656 18.438 1 97.5 103 GLN A C 1
ATOM 802 O O . GLN A 1 103 ? 2.982 32.906 18.062 1 97.5 103 GLN A O 1
ATOM 807 N N . VAL A 1 104 ? 4.934 31.812 17.875 1 97.31 104 VAL A N 1
ATOM 808 C CA . VAL A 1 104 ? 4.43 30.875 16.875 1 97.31 104 VAL A CA 1
ATOM 809 C C . VAL A 1 104 ? 4.352 29.469 17.469 1 97.31 104 VAL A C 1
ATOM 811 O O . VAL A 1 104 ? 5.316 28.984 18.078 1 97.31 104 VAL A O 1
ATOM 814 N N . THR A 1 105 ? 3.201 28.859 17.375 1 96.69 105 THR A N 1
ATOM 815 C CA . THR A 1 105 ? 3.02 27.516 17.891 1 96.69 105 THR A CA 1
ATOM 816 C C . THR A 1 105 ? 2.631 26.547 16.781 1 96.69 105 THR A C 1
ATOM 818 O O . THR A 1 105 ? 2.068 26.953 15.766 1 96.69 105 THR A O 1
ATOM 821 N N . ASN A 1 106 ? 3.051 25.344 16.953 1 95.56 106 ASN A N 1
ATOM 822 C CA . ASN A 1 106 ? 2.686 24.266 16.031 1 95.56 106 ASN A CA 1
ATOM 823 C C . ASN A 1 106 ? 2.053 23.094 16.781 1 95.56 106 ASN A C 1
ATOM 825 O O . ASN A 1 106 ? 1.853 23.156 17.984 1 95.56 106 ASN A O 1
ATOM 829 N N . VAL A 1 107 ? 1.548 22.172 16.047 1 95.25 107 VAL A N 1
ATOM 830 C CA . VAL A 1 107 ? 0.993 20.938 16.625 1 95.25 107 VAL A CA 1
ATOM 831 C C . VAL A 1 107 ? 1.954 19.781 16.406 1 95.25 107 VAL A C 1
ATOM 833 O O . VAL A 1 107 ? 2.125 19.328 15.266 1 95.25 107 VAL A O 1
ATOM 836 N N . PRO A 1 108 ? 2.531 19.281 17.438 1 92.81 108 PRO A N 1
ATOM 837 C CA . PRO A 1 108 ? 3.467 18.156 17.281 1 92.81 108 PRO A CA 1
ATOM 838 C C . PRO A 1 108 ? 2.777 16.859 16.844 1 92.81 108 PRO A C 1
ATOM 840 O O . PRO A 1 108 ? 1.604 16.656 17.156 1 92.81 108 PRO A O 1
ATOM 843 N N . VAL A 1 109 ? 3.57 16.047 16.219 1 94.12 109 VAL A N 1
ATOM 844 C CA . VAL A 1 109 ? 3.092 14.719 15.828 1 94.12 109 VAL A CA 1
ATOM 845 C C . VAL A 1 109 ? 2.832 13.875 17.078 1 94.12 109 VAL A C 1
ATOM 847 O O . VAL A 1 109 ? 3.662 13.82 17.984 1 94.12 109 VAL A O 1
ATOM 850 N N . ASP A 1 110 ? 1.655 13.312 17.156 1 96 110 ASP A N 1
ATOM 851 C CA . ASP A 1 110 ? 1.409 12.336 18.219 1 96 110 ASP A CA 1
ATOM 852 C C . ASP A 1 110 ? 1.448 10.914 17.656 1 96 110 ASP A C 1
ATOM 854 O O . ASP A 1 110 ? 1.845 10.695 16.516 1 96 110 ASP A O 1
ATOM 858 N N . GLU A 1 111 ? 1.122 10 18.453 1 96.81 111 GLU A N 1
ATOM 859 C CA . GLU A 1 111 ? 1.235 8.594 18.078 1 96.81 111 GLU A CA 1
ATOM 860 C C . GLU A 1 111 ? 0.314 8.258 16.906 1 96.81 111 GLU A C 1
ATOM 862 O O . GLU A 1 111 ? 0.691 7.496 16.016 1 96.81 111 GLU A O 1
ATOM 867 N N . HIS A 1 112 ? -0.868 8.789 16.891 1 96.69 112 HIS A N 1
ATOM 868 C CA . HIS A 1 112 ? -1.847 8.453 15.867 1 96.69 112 HIS A CA 1
ATOM 869 C C . HIS A 1 112 ? -1.486 9.102 14.539 1 96.69 112 HIS A C 1
ATOM 871 O O . HIS A 1 112 ? -1.674 8.5 13.477 1 96.69 112 HIS A O 1
ATOM 877 N N . ILE A 1 113 ? -1 10.352 14.609 1 97.5 113 ILE A N 1
ATOM 878 C CA . ILE A 1 113 ? -0.514 11 13.398 1 97.5 113 ILE A CA 1
ATOM 879 C C . ILE A 1 113 ? 0.664 10.211 12.828 1 97.5 113 ILE A C 1
ATOM 881 O O . ILE A 1 113 ? 0.77 10.039 11.609 1 97.5 113 ILE A O 1
ATOM 885 N N . ALA A 1 114 ? 1.499 9.727 13.742 1 98.25 114 ALA A N 1
ATOM 886 C CA . ALA A 1 114 ? 2.643 8.914 13.328 1 98.25 114 ALA A CA 1
ATOM 887 C C . ALA A 1 114 ? 2.188 7.664 12.586 1 98.25 114 ALA A C 1
ATOM 889 O O . ALA A 1 114 ? 2.803 7.266 11.594 1 98.25 114 ALA A O 1
ATOM 890 N N . MET A 1 115 ? 1.1 7.059 13.039 1 98.38 115 MET A N 1
ATOM 891 C CA . MET A 1 115 ? 0.545 5.887 12.367 1 98.38 115 MET A CA 1
ATOM 892 C C . MET A 1 115 ? 0.094 6.23 10.953 1 98.38 115 MET A C 1
ATOM 894 O O . MET A 1 115 ? 0.332 5.465 10.016 1 98.38 115 MET A O 1
ATOM 898 N N . ASP A 1 116 ? -0.521 7.406 10.82 1 98.44 116 ASP A N 1
ATOM 899 C CA . ASP A 1 116 ? -0.981 7.84 9.508 1 98.44 116 ASP A CA 1
ATOM 900 C C . ASP A 1 116 ? 0.188 7.988 8.539 1 98.44 116 ASP A C 1
ATOM 902 O O . ASP A 1 116 ? 0.138 7.48 7.414 1 98.44 116 ASP A O 1
ATOM 906 N N . VAL A 1 117 ? 1.23 8.625 8.961 1 98.56 117 VAL A N 1
ATOM 907 C CA . VAL A 1 117 ? 2.391 8.867 8.117 1 98.56 117 VAL A CA 1
ATOM 908 C C . VAL A 1 117 ? 3.066 7.543 7.77 1 98.56 117 VAL A C 1
ATOM 910 O O . VAL A 1 117 ? 3.5 7.34 6.633 1 98.56 117 VAL A O 1
ATOM 913 N N . ALA A 1 118 ? 3.131 6.633 8.734 1 98.88 118 ALA A N 1
ATOM 914 C CA . ALA A 1 118 ? 3.773 5.336 8.531 1 98.88 118 ALA A CA 1
ATOM 915 C C . ALA A 1 118 ? 3.008 4.5 7.512 1 98.88 118 ALA A C 1
ATOM 917 O O . ALA A 1 118 ? 3.609 3.742 6.742 1 98.88 118 ALA A O 1
ATOM 918 N N . ASP A 1 119 ? 1.679 4.617 7.508 1 98.81 119 ASP A N 1
ATOM 919 C CA . ASP A 1 119 ? 0.874 3.93 6.504 1 98.81 119 ASP A CA 1
ATOM 920 C C . ASP A 1 119 ? 1.232 4.402 5.098 1 98.81 119 ASP A C 1
ATOM 922 O O . ASP A 1 119 ? 1.259 3.607 4.156 1 98.81 119 ASP A O 1
ATOM 926 N N . CYS A 1 120 ? 1.498 5.668 4.98 1 98.81 120 CYS A N 1
ATOM 927 C CA . CYS A 1 120 ? 1.91 6.23 3.699 1 98.81 120 CYS A CA 1
ATOM 928 C C . CYS A 1 120 ? 3.26 5.668 3.266 1 98.81 120 CYS A C 1
ATOM 930 O O . CYS A 1 120 ? 3.42 5.238 2.123 1 98.81 120 CYS A O 1
ATOM 932 N N . ALA A 1 121 ? 4.168 5.578 4.188 1 98.88 121 ALA A N 1
ATOM 933 C CA . ALA A 1 121 ? 5.477 5 3.895 1 98.88 121 ALA A CA 1
ATOM 934 C C . ALA A 1 121 ? 5.348 3.547 3.451 1 98.88 121 ALA A C 1
ATOM 936 O O . ALA A 1 121 ? 5.977 3.131 2.475 1 98.88 121 ALA A O 1
ATOM 937 N N . LEU A 1 122 ? 4.531 2.826 4.176 1 98.88 122 LEU A N 1
ATOM 938 C CA . LEU A 1 122 ? 4.309 1.417 3.877 1 98.88 122 LEU A CA 1
ATOM 939 C C . LEU A 1 122 ? 3.76 1.243 2.465 1 98.88 122 LEU A C 1
ATOM 941 O O . LEU A 1 122 ? 4.223 0.377 1.717 1 98.88 122 LEU A O 1
ATOM 945 N N . TRP A 1 123 ? 2.799 2.061 2.105 1 98.75 123 TRP A N 1
ATOM 946 C CA . TRP A 1 123 ? 2.207 2 0.772 1 98.75 123 TRP A CA 1
ATOM 947 C C . TRP A 1 123 ? 3.264 2.232 -0.303 1 98.75 123 TRP A C 1
ATOM 949 O O . TRP A 1 123 ? 3.316 1.505 -1.297 1 98.75 123 TRP A O 1
ATOM 959 N N . HIS A 1 124 ? 4.125 3.201 -0.089 1 98.62 124 HIS A N 1
ATOM 960 C CA . HIS A 1 124 ? 5.18 3.508 -1.046 1 98.62 124 HIS A CA 1
ATOM 961 C C . HIS A 1 124 ? 6.184 2.363 -1.146 1 98.62 124 HIS A C 1
ATOM 963 O O . HIS A 1 124 ? 6.629 2.018 -2.242 1 98.62 124 HIS A O 1
ATOM 969 N N . VAL A 1 125 ? 6.5 1.776 -0.026 1 98.69 125 VAL A N 1
ATOM 970 C CA . VAL A 1 125 ? 7.457 0.672 -0.028 1 98.69 125 VAL A CA 1
ATOM 971 C C . VAL A 1 125 ? 6.879 -0.51 -0.802 1 98.69 125 VAL A C 1
ATOM 973 O O . VAL A 1 125 ? 7.562 -1.112 -1.631 1 98.69 125 VAL A O 1
ATOM 976 N N . LEU A 1 126 ? 5.609 -0.804 -0.59 1 98.31 126 LEU A N 1
ATOM 977 C CA . LEU A 1 126 ? 4.973 -1.924 -1.271 1 98.31 126 LEU A CA 1
ATOM 978 C C . LEU A 1 126 ? 4.926 -1.689 -2.777 1 98.31 126 LEU A C 1
ATOM 980 O O . LEU A 1 126 ? 5.082 -2.629 -3.562 1 98.31 126 LEU A O 1
ATOM 984 N N . ASN A 1 127 ? 4.695 -0.438 -3.164 1 96.75 127 ASN A N 1
ATOM 985 C CA . ASN A 1 127 ? 4.75 -0.117 -4.586 1 96.75 127 ASN A CA 1
ATOM 986 C C . ASN A 1 127 ? 6.141 -0.379 -5.164 1 96.75 127 ASN A C 1
ATOM 988 O O . ASN A 1 127 ? 6.27 -0.848 -6.297 1 96.75 127 ASN A O 1
ATOM 992 N N . GLY A 1 128 ? 7.145 -0.065 -4.391 1 95.25 128 GLY A N 1
ATOM 993 C CA . GLY A 1 128 ? 8.5 -0.296 -4.859 1 95.25 128 GLY A CA 1
ATOM 994 C C . GLY A 1 128 ? 8.852 -1.769 -4.957 1 95.25 128 GLY A C 1
ATOM 995 O O . GLY A 1 128 ? 9.508 -2.191 -5.918 1 95.25 128 GLY A O 1
ATOM 996 N N . VAL A 1 129 ? 8.383 -2.51 -4.004 1 96.12 129 VAL A N 1
ATOM 997 C CA . VAL A 1 129 ? 8.766 -3.912 -3.896 1 96.12 129 VAL A CA 1
ATOM 998 C C . VAL A 1 129 ? 7.98 -4.742 -4.91 1 96.12 129 VAL A C 1
ATOM 1000 O O . VAL A 1 129 ? 8.555 -5.562 -5.629 1 96.12 129 VAL A O 1
ATOM 1003 N N . ARG A 1 130 ? 6.68 -4.41 -5.055 1 96.44 130 ARG A N 1
ATOM 1004 C CA . ARG A 1 130 ? 5.797 -5.328 -5.766 1 96.44 130 ARG A CA 1
ATOM 1005 C C . ARG A 1 130 ? 5.273 -4.699 -7.055 1 96.44 130 ARG A C 1
ATOM 1007 O O . ARG A 1 130 ? 4.676 -5.383 -7.887 1 96.44 130 ARG A O 1
ATOM 1014 N N . LYS A 1 131 ? 5.465 -3.443 -7.219 1 93.25 131 LYS A N 1
ATOM 1015 C CA . LYS A 1 131 ? 5.113 -2.703 -8.43 1 93.25 131 LYS A CA 1
ATOM 1016 C C . LYS A 1 131 ? 3.6 -2.676 -8.633 1 93.25 131 LYS A C 1
ATOM 1018 O O . LYS A 1 131 ? 3.123 -2.572 -9.766 1 93.25 131 LYS A O 1
ATOM 1023 N N . PHE A 1 132 ? 2.795 -2.721 -7.586 1 95.19 132 PHE A N 1
ATOM 1024 C CA . PHE A 1 132 ? 1.347 -2.877 -7.66 1 95.19 132 PHE A CA 1
ATOM 1025 C C . PHE A 1 132 ? 0.709 -1.686 -8.359 1 95.19 132 PHE A C 1
ATOM 1027 O O . PHE A 1 132 ? -0.195 -1.854 -9.188 1 95.19 132 PHE A O 1
ATOM 1034 N N . ASN A 1 133 ? 1.191 -0.5 -8.023 1 91.31 133 ASN A N 1
ATOM 1035 C CA . ASN A 1 133 ? 0.63 0.705 -8.625 1 91.31 133 ASN A CA 1
ATOM 1036 C C . ASN A 1 133 ? 0.783 0.696 -10.148 1 91.31 133 ASN A C 1
ATOM 1038 O O . ASN A 1 133 ? -0.123 1.118 -10.867 1 91.31 133 ASN A O 1
ATOM 1042 N N . TYR A 1 134 ? 1.849 0.15 -10.609 1 88.12 134 TYR A N 1
ATOM 1043 C CA . TYR A 1 134 ? 2.115 0.087 -12.047 1 88.12 134 TYR A CA 1
ATOM 1044 C C . TYR A 1 134 ? 1.232 -0.956 -12.719 1 88.12 134 TYR A C 1
ATOM 1046 O O . TYR A 1 134 ? 0.695 -0.716 -13.805 1 88.12 134 TYR A O 1
ATOM 1054 N N . TRP A 1 135 ? 1.12 -2.041 -12.086 1 92.62 135 TRP A N 1
ATOM 1055 C CA . TRP A 1 135 ? 0.247 -3.088 -12.602 1 92.62 135 TRP A CA 1
ATOM 1056 C C . TRP A 1 135 ? -1.198 -2.607 -12.68 1 92.62 135 TRP A C 1
ATOM 1058 O O . TRP A 1 135 ? -1.907 -2.895 -13.641 1 92.62 135 TRP A O 1
ATOM 1068 N N . ASP A 1 136 ? -1.651 -1.86 -11.648 1 92.75 136 ASP A N 1
ATOM 1069 C CA . ASP A 1 136 ? -2.99 -1.279 -11.633 1 92.75 136 ASP A CA 1
ATOM 1070 C C . ASP A 1 136 ? -3.211 -0.361 -12.828 1 92.75 136 ASP A C 1
ATOM 1072 O O . ASP A 1 136 ? -4.219 -0.473 -13.523 1 92.75 136 ASP A O 1
ATOM 1076 N N . HIS A 1 137 ? -2.221 0.428 -13.023 1 86.62 137 HIS A N 1
ATOM 1077 C CA . HIS A 1 137 ? -2.299 1.365 -14.133 1 86.62 137 HIS A CA 1
ATOM 1078 C C . HIS A 1 137 ? -2.354 0.631 -15.469 1 86.62 137 HIS A C 1
ATOM 1080 O O . HIS A 1 137 ? -3.174 0.959 -16.328 1 86.62 137 HIS A O 1
ATOM 1086 N N . LEU A 1 138 ? -1.536 -0.369 -15.664 1 86.88 138 LEU A N 1
ATOM 1087 C CA . LEU A 1 138 ? -1.468 -1.115 -16.922 1 86.88 138 LEU A CA 1
ATOM 1088 C C . LEU A 1 138 ? -2.775 -1.854 -17.188 1 86.88 138 LEU A C 1
ATOM 1090 O O . LEU A 1 138 ? -3.268 -1.866 -18.312 1 86.88 138 LEU A O 1
ATOM 1094 N N . LEU A 1 139 ? -3.277 -2.477 -16.141 1 90.94 139 LEU A N 1
ATOM 1095 C CA . LEU A 1 139 ? -4.512 -3.24 -16.297 1 90.94 139 LEU A CA 1
ATOM 1096 C C . LEU A 1 139 ? -5.68 -2.32 -16.641 1 90.94 139 LEU A C 1
ATOM 1098 O O . LEU A 1 139 ? -6.5 -2.643 -17.5 1 90.94 139 LEU A O 1
ATOM 1102 N N . LYS A 1 140 ? -5.762 -1.175 -16.047 1 87.06 140 LYS A N 1
ATOM 1103 C CA . LYS A 1 140 ? -6.855 -0.229 -16.266 1 87.06 140 LYS A CA 1
ATOM 1104 C C . LYS A 1 140 ? -6.773 0.396 -17.656 1 87.06 140 LYS A C 1
ATOM 1106 O O . LYS A 1 140 ? -7.785 0.861 -18.188 1 87.06 140 LYS A O 1
ATOM 1111 N N . ASN A 1 141 ? -5.613 0.353 -18.25 1 83.44 141 ASN A N 1
ATOM 1112 C CA . ASN A 1 141 ? -5.441 0.938 -19.578 1 83.44 141 ASN A CA 1
ATOM 1113 C C . ASN A 1 141 ? -5.387 -0.135 -20.656 1 83.44 141 ASN A C 1
ATOM 1115 O O . ASN A 1 141 ? -4.988 0.14 -21.797 1 83.44 141 ASN A O 1
ATOM 1119 N N . ALA A 1 142 ? -5.68 -1.365 -20.359 1 81.62 142 ALA A N 1
ATOM 1120 C CA . ALA A 1 142 ? -5.562 -2.516 -21.25 1 81.62 142 ALA A CA 1
ATOM 1121 C C . ALA A 1 142 ? -6.645 -2.482 -22.328 1 81.62 142 ALA A C 1
ATOM 1123 O O . ALA A 1 142 ? -6.652 -3.32 -23.234 1 81.62 142 ALA A O 1
ATOM 1124 N N . GLY A 1 143 ? -7.57 -1.441 -22.422 1 77 143 GLY A N 1
ATOM 1125 C CA . GLY A 1 143 ? -8.602 -1.334 -23.438 1 77 143 GLY A CA 1
ATOM 1126 C C . GLY A 1 143 ? -9.977 -1.763 -22.953 1 77 143 GLY A C 1
ATOM 1127 O O . GLY A 1 143 ? -10.312 -1.551 -21.781 1 77 143 GLY A O 1
ATOM 1128 N N . VAL A 1 144 ? -10.875 -2.287 -23.781 1 71.38 144 VAL A N 1
ATOM 1129 C CA . VAL A 1 144 ? -12.281 -2.543 -23.484 1 71.38 144 VAL A CA 1
ATOM 1130 C C . VAL A 1 144 ? -12.398 -3.619 -22.406 1 71.38 144 VAL A C 1
ATOM 1132 O O . VAL A 1 144 ? -13.133 -3.455 -21.438 1 71.38 144 VAL A O 1
ATOM 1135 N N . ASP A 1 145 ? -11.664 -4.684 -22.531 1 80.38 145 ASP A N 1
ATOM 1136 C CA . ASP A 1 145 ? -11.562 -5.73 -21.531 1 80.38 145 ASP A CA 1
ATOM 1137 C C . ASP A 1 145 ? -10.102 -6.055 -21.219 1 80.38 145 ASP A C 1
ATOM 1139 O O . ASP A 1 145 ? -9.258 -6.062 -22.109 1 80.38 145 ASP A O 1
ATOM 1143 N N . GLY A 1 146 ? -9.898 -6.121 -19.969 1 87.88 146 GLY A N 1
ATOM 1144 C CA . GLY A 1 146 ? -8.57 -6.555 -19.547 1 87.88 146 GLY A CA 1
ATOM 1145 C C . GLY A 1 146 ? -8.414 -8.062 -19.547 1 87.88 146 GLY A C 1
ATOM 1146 O O . GLY A 1 146 ? -9.391 -8.797 -19.656 1 87.88 146 GLY A O 1
ATOM 1147 N N . HIS A 1 147 ? -7.277 -8.5 -19.531 1 92.88 147 HIS A N 1
ATOM 1148 C CA . HIS A 1 147 ? -6.91 -9.906 -19.484 1 92.88 147 HIS A CA 1
ATOM 1149 C C . HIS A 1 147 ? -5.676 -10.133 -18.625 1 92.88 147 HIS A C 1
ATOM 1151 O O . HIS A 1 147 ? -4.574 -9.719 -18.984 1 92.88 147 HIS A O 1
ATOM 1157 N N . THR A 1 148 ? -5.867 -10.836 -17.5 1 94.25 148 THR A N 1
ATOM 1158 C CA . THR A 1 148 ? -4.816 -10.922 -16.5 1 94.25 148 THR A CA 1
ATOM 1159 C C . THR A 1 148 ? -3.582 -11.625 -17.062 1 94.25 148 THR A C 1
ATOM 1161 O O . THR A 1 148 ? -2.453 -11.195 -16.812 1 94.25 148 THR A O 1
ATOM 1164 N N . LEU A 1 149 ? -3.717 -12.688 -17.844 1 91.75 149 LEU A N 1
ATOM 1165 C CA . LEU A 1 149 ? -2.594 -13.43 -18.406 1 91.75 149 LEU A CA 1
ATOM 1166 C C . LEU A 1 149 ? -1.885 -12.617 -19.484 1 91.75 149 LEU A C 1
ATOM 1168 O O . LEU A 1 149 ? -0.653 -12.586 -19.531 1 91.75 149 LEU A O 1
ATOM 1172 N N . GLU A 1 150 ? -2.67 -11.977 -20.281 1 91.06 150 GLU A N 1
ATOM 1173 C CA . GLU A 1 150 ? -2.086 -11.211 -21.375 1 91.06 150 GLU A CA 1
ATOM 1174 C C . GLU A 1 150 ? -1.231 -10.062 -20.859 1 91.06 150 GLU A C 1
ATOM 1176 O O . GLU A 1 150 ? -0.136 -9.812 -21.359 1 91.06 150 GLU A O 1
ATOM 1181 N N . ILE A 1 151 ? -1.741 -9.391 -19.891 1 93.31 151 ILE A N 1
ATOM 1182 C CA . ILE A 1 151 ? -1.004 -8.242 -19.375 1 93.31 151 ILE A CA 1
ATOM 1183 C C . ILE A 1 151 ? 0.294 -8.711 -18.734 1 93.31 151 ILE A C 1
ATOM 1185 O O . ILE A 1 151 ? 1.341 -8.078 -18.891 1 93.31 151 ILE A O 1
ATOM 1189 N N . ARG A 1 152 ? 0.261 -9.789 -17.984 1 93.38 152 ARG A N 1
ATOM 1190 C CA . ARG A 1 152 ? 1.469 -10.328 -17.359 1 93.38 152 ARG A CA 1
ATOM 1191 C C . ARG A 1 152 ? 2.48 -10.75 -18.422 1 93.38 152 ARG A C 1
ATOM 1193 O O . ARG A 1 152 ? 3.682 -10.508 -18.266 1 93.38 152 ARG A O 1
ATOM 1200 N N . GLU A 1 153 ? 2.004 -11.391 -19.438 1 91.06 153 GLU A N 1
ATOM 1201 C CA . GLU A 1 153 ? 2.879 -11.82 -20.531 1 91.06 153 GLU A CA 1
ATOM 1202 C C . GLU A 1 153 ? 3.512 -10.625 -21.234 1 91.06 153 GLU A C 1
ATOM 1204 O O . GLU A 1 153 ? 4.715 -10.625 -21.5 1 91.06 153 GLU A O 1
ATOM 1209 N N . ASN A 1 154 ? 2.66 -9.648 -21.516 1 90.25 154 ASN A N 1
ATOM 1210 C CA . ASN A 1 154 ? 3.152 -8.461 -22.203 1 90.25 154 ASN A CA 1
ATOM 1211 C C . ASN A 1 154 ? 4.242 -7.758 -21.406 1 90.25 154 ASN A C 1
ATOM 1213 O O . ASN A 1 154 ? 5.277 -7.375 -21.953 1 90.25 154 ASN A O 1
ATOM 1217 N N . VAL A 1 155 ? 4.055 -7.617 -20.156 1 89.69 155 VAL A N 1
ATOM 1218 C CA . VAL A 1 155 ? 5.016 -6.934 -19.297 1 89.69 155 VAL A CA 1
ATOM 1219 C C . VAL A 1 155 ? 6.301 -7.75 -19.203 1 89.69 155 VAL A C 1
ATOM 1221 O O . VAL A 1 155 ? 7.402 -7.195 -19.25 1 89.69 155 VAL A O 1
ATOM 1224 N N . ARG A 1 156 ? 6.172 -9.023 -19.062 1 88.81 156 ARG A N 1
ATOM 1225 C CA . ARG A 1 156 ? 7.324 -9.914 -18.984 1 88.81 156 ARG A CA 1
ATOM 1226 C C . ARG A 1 156 ? 8.203 -9.781 -20.219 1 88.81 156 ARG A C 1
ATOM 1228 O O . ARG A 1 156 ? 9.43 -9.852 -20.125 1 88.81 156 ARG A O 1
ATOM 1235 N N . ASN A 1 157 ? 7.562 -9.633 -21.312 1 89.06 157 ASN A N 1
ATOM 1236 C CA . ASN A 1 157 ? 8.273 -9.68 -22.578 1 89.06 157 ASN A CA 1
ATOM 1237 C C . ASN A 1 157 ? 8.75 -8.297 -23.016 1 89.06 157 ASN A C 1
ATOM 1239 O O . ASN A 1 157 ? 9.406 -8.156 -24.047 1 89.06 157 ASN A O 1
ATOM 1243 N N . HIS A 1 158 ? 8.492 -7.375 -22.078 1 80.88 158 HIS A N 1
ATOM 1244 C CA . HIS A 1 158 ? 8.953 -6.023 -22.359 1 80.88 158 HIS A CA 1
ATOM 1245 C C . HIS A 1 158 ? 10.438 -5.875 -22.047 1 80.88 158 HIS A C 1
ATOM 1247 O O . HIS A 1 158 ? 10.914 -6.363 -21.016 1 80.88 158 HIS A O 1
ATOM 1253 N N . TYR A 1 159 ? 11.195 -5.23 -22.828 1 73.56 159 TYR A N 1
ATOM 1254 C CA . TYR A 1 159 ? 12.578 -4.809 -22.641 1 73.56 159 TYR A CA 1
ATOM 1255 C C . TYR A 1 159 ? 13.477 -6.004 -22.344 1 73.56 159 TYR A C 1
ATOM 1257 O O . TYR A 1 159 ? 14.32 -5.941 -21.438 1 73.56 159 TYR A O 1
ATOM 1265 N N . THR A 1 160 ? 13.078 -7.137 -22.719 1 76.25 160 THR A N 1
ATOM 1266 C CA . THR A 1 160 ? 13.93 -8.312 -22.562 1 76.25 160 THR A CA 1
ATOM 1267 C C . THR A 1 160 ? 14.141 -9 -23.906 1 76.25 160 THR A C 1
ATOM 1269 O O . THR A 1 160 ? 13.242 -9.016 -24.75 1 76.25 160 THR A O 1
ATOM 1272 N N . ASP A 1 161 ? 15.266 -9.516 -24.031 1 76.62 161 ASP A N 1
ATOM 1273 C CA . ASP A 1 161 ? 15.562 -10.336 -25.203 1 76.62 161 ASP A CA 1
ATOM 1274 C C . ASP A 1 161 ? 15.133 -11.781 -24.984 1 76.62 161 ASP A C 1
ATOM 1276 O O . ASP A 1 161 ? 15.039 -12.555 -25.938 1 76.62 161 ASP A O 1
ATOM 1280 N N . LYS A 1 162 ? 14.812 -12.164 -23.828 1 78.75 162 LYS A N 1
ATOM 1281 C CA . LYS A 1 162 ? 14.383 -13.516 -23.469 1 78.75 162 LYS A CA 1
ATOM 1282 C C . LYS A 1 162 ? 12.867 -13.594 -23.344 1 78.75 162 LYS A C 1
ATOM 1284 O O . LYS A 1 162 ? 12.344 -13.844 -22.25 1 78.75 162 LYS A O 1
ATOM 1289 N N . LYS A 1 163 ? 12.219 -13.547 -24.438 1 82.94 163 LYS A N 1
ATOM 1290 C CA . LYS A 1 163 ? 10.766 -13.555 -24.484 1 82.94 163 LYS A CA 1
ATOM 1291 C C . LYS A 1 163 ? 10.219 -14.961 -24.25 1 82.94 163 LYS A C 1
ATOM 1293 O O . LYS A 1 163 ? 10.867 -15.953 -24.594 1 82.94 163 LYS A O 1
ATOM 1298 N N . ALA A 1 164 ? 9.141 -15.023 -23.609 1 81.56 164 ALA A N 1
ATOM 1299 C CA . ALA A 1 164 ? 8.469 -16.297 -23.359 1 81.56 164 ALA A CA 1
ATOM 1300 C C . ALA A 1 164 ? 6.977 -16.203 -23.672 1 81.56 164 ALA A C 1
ATOM 1302 O O . ALA A 1 164 ? 6.242 -15.445 -23.047 1 81.56 164 ALA A O 1
ATOM 1303 N N . SER A 1 165 ? 6.609 -16.969 -24.641 1 78.44 165 SER A N 1
ATOM 1304 C CA . SER A 1 165 ? 5.211 -16.953 -25.062 1 78.44 165 SER A CA 1
ATOM 1305 C C . SER A 1 165 ? 4.363 -17.844 -24.141 1 78.44 165 SER A C 1
ATOM 1307 O O . SER A 1 165 ? 4.762 -18.953 -23.797 1 78.44 165 SER A O 1
ATOM 1309 N N . GLY A 1 166 ? 3.289 -17.266 -23.734 1 79.31 166 GLY A N 1
ATOM 1310 C CA . GLY A 1 166 ? 2.338 -18.031 -22.938 1 79.31 166 GLY A CA 1
ATOM 1311 C C . GLY A 1 166 ? 2.658 -18.031 -21.453 1 79.31 166 GLY A C 1
ATOM 1312 O O . GLY A 1 166 ? 1.859 -18.516 -20.656 1 79.31 166 GLY A O 1
ATOM 1313 N N . PHE A 1 167 ? 3.834 -17.531 -21.219 1 83 167 PHE A N 1
ATOM 1314 C CA . PHE A 1 167 ? 4.23 -17.5 -19.828 1 83 167 PHE A CA 1
ATOM 1315 C C . PHE A 1 167 ? 3.666 -16.25 -19.125 1 83 167 PHE A C 1
ATOM 1317 O O . PHE A 1 167 ? 3.85 -15.133 -19.609 1 83 167 PHE A O 1
ATOM 1324 N N . ALA A 1 168 ? 2.906 -16.453 -18.062 1 86.94 168 ALA A N 1
ATOM 1325 C CA . ALA A 1 168 ? 2.24 -15.328 -17.406 1 86.94 168 ALA A CA 1
ATOM 1326 C C . ALA A 1 168 ? 2.219 -15.508 -15.898 1 86.94 168 ALA A C 1
ATOM 1328 O O . ALA A 1 168 ? 1.198 -15.906 -15.328 1 86.94 168 ALA A O 1
ATOM 1329 N N . PHE A 1 169 ? 3.326 -15.164 -15.273 1 92 169 PHE A N 1
ATOM 1330 C CA . PHE A 1 169 ? 3.336 -15.305 -13.82 1 92 169 PHE A CA 1
ATOM 1331 C C . PHE A 1 169 ? 3.385 -13.938 -13.156 1 92 169 PHE A C 1
ATOM 1333 O O . PHE A 1 169 ? 2.715 -13.711 -12.141 1 92 169 PHE A O 1
ATOM 1340 N N . GLY A 1 170 ? 4.168 -13.047 -13.672 1 93.19 170 GLY A N 1
ATOM 1341 C CA . GLY A 1 170 ? 4.184 -11.688 -13.156 1 93.19 170 GLY A CA 1
ATOM 1342 C C . GLY A 1 170 ? 5.395 -11.391 -12.281 1 93.19 170 GLY A C 1
ATOM 1343 O O . GLY A 1 170 ? 5.449 -10.359 -11.617 1 93.19 170 GLY A O 1
ATOM 1344 N N . HIS A 1 171 ? 6.496 -12.219 -12.344 1 92.56 171 HIS A N 1
ATOM 1345 C CA . HIS A 1 171 ? 7.672 -12.078 -11.492 1 92.56 171 HIS A CA 1
ATOM 1346 C C . HIS A 1 171 ? 8.672 -11.094 -12.086 1 92.56 171 HIS A C 1
ATOM 1348 O O . HIS A 1 171 ? 9.68 -10.766 -11.453 1 92.56 171 HIS A O 1
ATOM 1354 N N . LEU A 1 172 ? 8.375 -10.711 -13.312 1 90 172 LEU A N 1
ATOM 1355 C CA . LEU A 1 172 ? 9.195 -9.695 -13.969 1 90 172 LEU A CA 1
ATOM 1356 C C . LEU A 1 172 ? 8.359 -8.469 -14.32 1 90 172 LEU A C 1
ATOM 1358 O O . LEU A 1 172 ? 7.273 -8.594 -14.891 1 90 172 LEU A O 1
ATOM 1362 N N . PHE A 1 173 ? 8.875 -7.367 -13.914 1 89.38 173 PHE A N 1
ATOM 1363 C CA . PHE A 1 173 ? 8.281 -6.102 -14.328 1 89.38 173 PHE A CA 1
ATOM 1364 C C . PHE A 1 173 ? 9.25 -5.316 -15.211 1 89.38 173 PHE A C 1
ATOM 1366 O O . PHE A 1 173 ? 10.234 -4.758 -14.719 1 89.38 173 PHE A O 1
ATOM 1373 N N . HIS A 1 174 ? 8.961 -5.285 -16.484 1 81 174 HIS A N 1
ATOM 1374 C CA . HIS A 1 174 ? 9.797 -4.637 -17.5 1 81 174 HIS A CA 1
ATOM 1375 C C . HIS A 1 174 ? 11.25 -5.082 -17.375 1 81 174 HIS A C 1
ATOM 1377 O O . HIS A 1 174 ? 12.156 -4.25 -17.297 1 81 174 HIS A O 1
ATOM 1383 N N . GLY A 1 175 ? 11.43 -6.375 -17.266 1 78.56 175 GLY A N 1
ATOM 1384 C CA . GLY A 1 175 ? 12.75 -6.996 -17.281 1 78.56 175 GLY A CA 1
ATOM 1385 C C . GLY A 1 175 ? 13.391 -7.055 -15.906 1 78.56 175 GLY A C 1
ATOM 1386 O O . GLY A 1 175 ? 14.422 -7.707 -15.727 1 78.56 175 GLY A O 1
ATOM 1387 N N . LYS A 1 176 ? 12.789 -6.422 -14.945 1 82.5 176 LYS A N 1
ATOM 1388 C CA . LYS A 1 176 ? 13.344 -6.434 -13.594 1 82.5 176 LYS A CA 1
ATOM 1389 C C . LYS A 1 176 ? 12.586 -7.402 -12.695 1 82.5 176 LYS A C 1
ATOM 1391 O O . LYS A 1 176 ? 11.359 -7.461 -12.734 1 82.5 176 LYS A O 1
ATOM 1396 N N . GLU A 1 177 ? 13.273 -8.078 -11.883 1 89.31 177 GLU A N 1
ATOM 1397 C CA . GLU A 1 177 ? 12.672 -9.07 -10.992 1 89.31 177 GLU A CA 1
ATOM 1398 C C . GLU A 1 177 ? 11.859 -8.398 -9.891 1 89.31 177 GLU A C 1
ATOM 1400 O O . GLU A 1 177 ? 12.281 -7.387 -9.328 1 89.31 177 GLU A O 1
ATOM 1405 N N . VAL A 1 178 ? 10.734 -8.945 -9.672 1 93.94 178 VAL A N 1
ATOM 1406 C CA . VAL A 1 178 ? 9.945 -8.609 -8.484 1 93.94 178 VAL A CA 1
ATOM 1407 C C . VAL A 1 178 ? 10.289 -9.562 -7.344 1 93.94 178 VAL A C 1
ATOM 1409 O O . VAL A 1 178 ? 10 -10.758 -7.414 1 93.94 178 VAL A O 1
ATOM 1412 N N . ARG A 1 179 ? 10.906 -9.039 -6.316 1 94.19 179 ARG A N 1
ATOM 1413 C CA . ARG A 1 179 ? 11.328 -9.844 -5.176 1 94.19 179 ARG A CA 1
ATOM 1414 C C . ARG A 1 179 ? 10.445 -9.578 -3.961 1 94.19 179 ARG A C 1
ATOM 1416 O O . ARG A 1 179 ? 9.906 -8.477 -3.809 1 94.19 179 ARG A O 1
ATOM 1423 N N . ARG A 1 180 ? 10.266 -10.578 -3.164 1 96.5 180 ARG A N 1
ATOM 1424 C CA . ARG A 1 180 ? 9.445 -10.422 -1.971 1 96.5 180 ARG A CA 1
ATOM 1425 C C . ARG A 1 180 ? 10.125 -9.523 -0.945 1 96.5 180 ARG A C 1
ATOM 1427 O O . ARG A 1 180 ? 11.336 -9.305 -1.013 1 96.5 180 ARG A O 1
ATOM 1434 N N . SER A 1 181 ? 9.367 -9 0.004 1 96.88 181 SER A N 1
ATOM 1435 C CA . SER A 1 181 ? 9.875 -8.109 1.05 1 96.88 181 SER A CA 1
ATOM 1436 C C . SER A 1 181 ? 10.641 -8.891 2.111 1 96.88 181 SER A C 1
ATOM 1438 O O . SER A 1 181 ? 11.594 -8.367 2.695 1 96.88 181 SER A O 1
ATOM 1440 N N . HIS A 1 182 ? 10.242 -10.086 2.279 1 96.38 182 HIS A N 1
ATOM 1441 C CA . HIS A 1 182 ? 10.781 -10.891 3.371 1 96.38 182 HIS A CA 1
ATOM 1442 C C . HIS A 1 182 ? 12.289 -11.047 3.248 1 96.38 182 HIS A C 1
ATOM 1444 O O . HIS A 1 182 ? 12.805 -11.328 2.162 1 96.38 182 HIS A O 1
ATOM 1450 N N . ASN A 1 183 ? 12.977 -10.703 4.27 1 93.12 183 ASN A N 1
ATOM 1451 C CA . ASN A 1 183 ? 14.406 -10.867 4.477 1 93.12 183 ASN A CA 1
ATOM 1452 C C . ASN A 1 183 ? 15.211 -9.82 3.713 1 93.12 183 ASN A C 1
ATOM 1454 O O . ASN A 1 183 ? 16.422 -9.938 3.578 1 93.12 183 ASN A O 1
ATOM 1458 N N . ARG A 1 184 ? 14.539 -8.875 3.174 1 97.5 184 ARG A N 1
ATOM 1459 C CA . ARG A 1 184 ? 15.266 -7.73 2.627 1 97.5 184 ARG A CA 1
ATOM 1460 C C . ARG A 1 184 ? 15.656 -6.754 3.729 1 97.5 184 ARG A C 1
ATOM 1462 O O . ARG A 1 184 ? 15.008 -6.699 4.777 1 97.5 184 ARG A O 1
ATOM 1469 N N . LYS A 1 185 ? 16.703 -6.078 3.469 1 98.38 185 LYS A N 1
ATOM 1470 C CA . LYS A 1 185 ? 17.219 -5.113 4.438 1 98.38 185 LYS A CA 1
ATOM 1471 C C . LYS A 1 185 ? 16.656 -3.721 4.176 1 98.38 185 LYS A C 1
ATOM 1473 O O . LYS A 1 185 ? 16.75 -3.203 3.064 1 98.38 185 LYS A O 1
ATOM 1478 N N . CYS A 1 186 ? 16.062 -3.139 5.188 1 98.88 186 CYS A N 1
ATOM 1479 C CA . CYS A 1 186 ? 15.523 -1.783 5.156 1 98.88 186 CYS A CA 1
ATOM 1480 C C . CYS A 1 186 ? 16.25 -0.886 6.152 1 98.88 186 CYS A C 1
ATOM 1482 O O . CYS A 1 186 ? 16.484 -1.282 7.293 1 98.88 186 CYS A O 1
ATOM 1484 N N . VAL A 1 187 ? 16.625 0.293 5.668 1 98.94 187 VAL A N 1
ATOM 1485 C CA . VAL A 1 187 ? 17.203 1.305 6.551 1 98.94 187 VAL A CA 1
ATOM 1486 C C . VAL A 1 187 ? 16.172 2.396 6.824 1 98.94 187 VAL A C 1
ATOM 1488 O O . VAL A 1 187 ? 15.617 2.988 5.891 1 98.94 187 VAL A O 1
ATOM 1491 N N . VAL A 1 188 ? 15.875 2.631 8.07 1 98.94 188 VAL A N 1
ATOM 1492 C CA . VAL A 1 188 ? 14.977 3.703 8.477 1 98.94 188 VAL A CA 1
ATOM 1493 C C . VAL A 1 188 ? 15.766 4.824 9.141 1 98.94 188 VAL A C 1
ATOM 1495 O O . VAL A 1 188 ? 16.469 4.594 10.133 1 98.94 188 VAL A O 1
ATOM 1498 N N . LEU A 1 189 ? 15.703 6.004 8.555 1 98.81 189 LEU A N 1
ATOM 1499 C CA . LEU A 1 189 ? 16.375 7.164 9.141 1 98.81 189 LEU A CA 1
ATOM 1500 C C . LEU A 1 189 ? 15.414 7.938 10.039 1 98.81 189 LEU A C 1
ATOM 1502 O O . LEU A 1 189 ? 14.477 8.578 9.562 1 98.81 189 LEU A O 1
ATOM 1506 N N . GLY A 1 190 ? 15.742 7.93 11.312 1 97.81 190 GLY A N 1
ATOM 1507 C CA . GLY A 1 190 ? 14.867 8.508 12.312 1 97.81 190 GLY A CA 1
ATOM 1508 C C . GLY A 1 190 ? 14.086 7.473 13.102 1 97.81 190 GLY A C 1
ATOM 1509 O O . GLY A 1 190 ? 13.477 6.57 12.516 1 97.81 190 GLY A O 1
ATOM 1510 N N . TYR A 1 191 ? 14.047 7.656 14.375 1 97.06 191 TYR A N 1
ATOM 1511 C CA . TYR A 1 191 ? 13.375 6.691 15.234 1 97.06 191 TYR A CA 1
ATOM 1512 C C . TYR A 1 191 ? 12.531 7.391 16.281 1 97.06 191 TYR A C 1
ATOM 1514 O O . TYR A 1 191 ? 12.453 6.941 17.438 1 97.06 191 TYR A O 1
ATOM 1522 N N . GLY A 1 192 ? 11.984 8.531 15.898 1 95.94 192 GLY A N 1
ATOM 1523 C CA . GLY A 1 192 ? 10.906 9.141 16.672 1 95.94 192 GLY A CA 1
ATOM 1524 C C . GLY A 1 192 ? 9.586 8.398 16.547 1 95.94 192 GLY A C 1
ATOM 1525 O O . GLY A 1 192 ? 9.562 7.207 16.234 1 95.94 192 GLY A O 1
ATOM 1526 N N . LEU A 1 193 ? 8.508 9.102 16.75 1 97.12 193 LEU A N 1
ATOM 1527 C CA . LEU A 1 193 ? 7.191 8.477 16.734 1 97.12 193 LEU A CA 1
ATOM 1528 C C . LEU A 1 193 ? 6.898 7.895 15.352 1 97.12 193 LEU A C 1
ATOM 1530 O O . LEU A 1 193 ? 6.449 6.754 15.234 1 97.12 193 LEU A O 1
ATOM 1534 N N . ILE A 1 194 ? 7.223 8.664 14.312 1 98.12 194 ILE A N 1
ATOM 1535 C CA . ILE A 1 194 ? 6.945 8.211 12.953 1 98.12 194 ILE A CA 1
ATOM 1536 C C . ILE A 1 194 ? 7.859 7.035 12.609 1 98.12 194 ILE A C 1
ATOM 1538 O O . ILE A 1 194 ? 7.395 6 12.117 1 98.12 194 ILE A O 1
ATOM 1542 N N . GLY A 1 195 ? 9.156 7.16 12.883 1 98.38 195 GLY A N 1
ATOM 1543 C CA . GLY A 1 195 ? 10.117 6.109 12.578 1 98.38 195 GLY A CA 1
ATOM 1544 C C . GLY A 1 195 ? 9.781 4.785 13.234 1 98.38 195 GLY A C 1
ATOM 1545 O O . GLY A 1 195 ? 9.898 3.729 12.609 1 98.38 195 GLY A O 1
ATOM 1546 N N . LYS A 1 196 ? 9.359 4.836 14.484 1 97.94 196 LYS A N 1
ATOM 1547 C CA . LYS A 1 196 ? 9 3.623 15.211 1 97.94 196 LYS A CA 1
ATOM 1548 C C . LYS A 1 196 ? 7.82 2.914 14.547 1 97.94 196 LYS A C 1
ATOM 1550 O O . LYS A 1 196 ? 7.816 1.687 14.422 1 97.94 196 LYS A O 1
ATOM 1555 N N . GLN A 1 197 ? 6.852 3.695 14.125 1 98.62 197 GLN A N 1
ATOM 1556 C CA . GLN A 1 197 ? 5.699 3.109 13.445 1 98.62 197 GLN A CA 1
ATOM 1557 C C . GLN A 1 197 ? 6.098 2.535 12.086 1 98.62 197 GLN A C 1
ATOM 1559 O O . GLN A 1 197 ? 5.582 1.493 11.672 1 98.62 197 GLN A O 1
ATOM 1564 N N . VAL A 1 198 ? 7.031 3.178 11.375 1 98.88 198 VAL A N 1
ATOM 1565 C CA . VAL A 1 198 ? 7.527 2.682 10.094 1 98.88 198 VAL A CA 1
ATOM 1566 C C . VAL A 1 198 ? 8.258 1.357 10.305 1 98.88 198 VAL A C 1
ATOM 1568 O O . VAL A 1 198 ? 8.023 0.389 9.578 1 98.88 198 VAL A O 1
ATOM 1571 N N . VAL A 1 199 ? 9.07 1.308 11.336 1 98.75 199 VAL A N 1
ATOM 1572 C CA . VAL A 1 199 ? 9.836 0.105 11.648 1 98.75 199 VAL A CA 1
ATOM 1573 C C . VAL A 1 199 ? 8.883 -1.063 11.898 1 98.75 199 VAL A C 1
ATOM 1575 O O . VAL A 1 199 ? 9.07 -2.152 11.352 1 98.75 199 VAL A O 1
ATOM 1578 N N . ASN A 1 200 ? 7.848 -0.852 12.68 1 98.44 200 ASN A N 1
ATOM 1579 C CA . ASN A 1 200 ? 6.867 -1.896 12.961 1 98.44 200 ASN A CA 1
ATOM 1580 C C . ASN A 1 200 ? 6.234 -2.43 11.68 1 98.44 200 ASN A C 1
ATOM 1582 O O . ASN A 1 200 ? 6.059 -3.641 11.531 1 98.44 200 ASN A O 1
ATOM 1586 N N . ARG A 1 201 ? 5.949 -1.589 10.805 1 98.75 201 ARG A N 1
ATOM 1587 C CA . ARG A 1 201 ? 5.305 -1.959 9.547 1 98.75 201 ARG A CA 1
ATOM 1588 C C . ARG A 1 201 ? 6.273 -2.695 8.633 1 98.75 201 ARG A C 1
ATOM 1590 O O . ARG A 1 201 ? 5.895 -3.66 7.965 1 98.75 201 ARG A O 1
ATOM 1597 N N . MET A 1 202 ? 7.543 -2.24 8.625 1 98.88 202 MET A N 1
ATOM 1598 C CA . MET A 1 202 ? 8.531 -2.936 7.809 1 98.88 202 MET A CA 1
ATOM 1599 C C . MET A 1 202 ? 8.805 -4.332 8.359 1 98.88 202 MET A C 1
ATOM 1601 O O . MET A 1 202 ? 9.016 -5.273 7.59 1 98.88 202 MET A O 1
ATOM 1605 N N . LEU A 1 203 ? 8.758 -4.488 9.68 1 98.62 203 LEU A N 1
ATOM 1606 C CA . LEU A 1 203 ? 8.969 -5.785 10.312 1 98.62 203 LEU A CA 1
ATOM 1607 C C . LEU A 1 203 ? 7.871 -6.77 9.93 1 98.62 203 LEU A C 1
ATOM 1609 O O . LEU A 1 203 ? 8.141 -7.941 9.664 1 98.62 203 LEU A O 1
ATOM 1613 N N . VAL A 1 204 ? 6.68 -6.301 9.828 1 98.19 204 VAL A N 1
ATOM 1614 C CA . VAL A 1 204 ? 5.547 -7.195 9.617 1 98.19 204 VAL A CA 1
ATOM 1615 C C . VAL A 1 204 ? 5.566 -7.73 8.188 1 98.19 204 VAL A C 1
ATOM 1617 O O . VAL A 1 204 ? 5.117 -8.852 7.93 1 98.19 204 VAL A O 1
ATOM 1620 N N . ILE A 1 205 ? 6.172 -6.934 7.254 1 98.44 205 ILE A N 1
ATOM 1621 C CA . ILE A 1 205 ? 6.258 -7.438 5.887 1 98.44 205 ILE A CA 1
ATOM 1622 C C . ILE A 1 205 ? 7.555 -8.219 5.703 1 98.44 205 ILE A C 1
ATOM 1624 O O . ILE A 1 205 ? 7.906 -8.602 4.586 1 98.44 205 ILE A O 1
ATOM 1628 N N . GLY A 1 206 ? 8.273 -8.422 6.809 1 98.12 206 GLY A N 1
ATOM 1629 C CA . GLY A 1 206 ? 9.312 -9.445 6.848 1 98.12 206 GLY A CA 1
ATOM 1630 C C . GLY A 1 206 ? 10.711 -8.883 6.656 1 98.12 206 GLY A C 1
ATOM 1631 O O . GLY A 1 206 ? 11.664 -9.633 6.473 1 98.12 206 GLY A O 1
ATOM 1632 N N . MET A 1 207 ? 10.906 -7.578 6.73 1 98.5 207 MET A N 1
ATOM 1633 C CA . MET A 1 207 ? 12.211 -6.992 6.469 1 98.5 207 MET A CA 1
ATOM 1634 C C . MET A 1 207 ? 13.062 -6.969 7.73 1 98.5 207 MET A C 1
ATOM 1636 O O . MET A 1 207 ? 12.531 -6.98 8.844 1 98.5 207 MET A O 1
ATOM 1640 N N . ASP A 1 208 ? 14.359 -7 7.562 1 98.44 208 ASP A N 1
ATOM 1641 C CA . ASP A 1 208 ? 15.32 -6.668 8.609 1 98.44 208 ASP A CA 1
ATOM 1642 C C . ASP A 1 208 ? 15.656 -5.18 8.594 1 98.44 208 ASP A C 1
ATOM 1644 O O . ASP A 1 208 ? 15.812 -4.582 7.531 1 98.44 208 ASP A O 1
ATOM 1648 N N . ILE A 1 209 ? 15.812 -4.602 9.812 1 98.69 209 ILE A N 1
ATOM 1649 C CA . ILE A 1 209 ? 15.797 -3.143 9.836 1 98.69 209 ILE A CA 1
ATOM 1650 C C . ILE A 1 209 ? 17.078 -2.621 10.461 1 98.69 209 ILE A C 1
ATOM 1652 O O . ILE A 1 209 ? 17.438 -3.01 11.578 1 98.69 209 ILE A O 1
ATOM 1656 N N . ASN A 1 210 ? 17.812 -1.793 9.773 1 98.44 210 ASN A N 1
ATOM 1657 C CA . ASN A 1 210 ? 18.797 -0.879 10.359 1 98.44 210 ASN A CA 1
ATOM 1658 C C . ASN A 1 210 ? 18.172 0.486 10.648 1 98.44 210 ASN A C 1
ATOM 1660 O O . ASN A 1 210 ? 17.641 1.139 9.75 1 98.44 210 ASN A O 1
ATOM 1664 N N . VAL A 1 211 ? 18.203 0.861 11.891 1 98.5 211 VAL A N 1
ATOM 1665 C CA . VAL A 1 211 ? 17.688 2.168 12.281 1 98.5 211 VAL A CA 1
ATOM 1666 C C . VAL A 1 211 ? 18.844 3.135 12.508 1 98.5 211 VAL A C 1
ATOM 1668 O O . VAL A 1 211 ? 19.812 2.803 13.203 1 98.5 211 VAL A O 1
ATOM 1671 N N . VAL A 1 212 ? 18.734 4.324 11.93 1 98.12 212 VAL A N 1
ATOM 1672 C CA . VAL A 1 212 ? 19.781 5.332 12.078 1 98.12 212 VAL A CA 1
ATOM 1673 C C . VAL A 1 212 ? 19.266 6.488 12.938 1 98.12 212 VAL A C 1
ATOM 1675 O O . VAL A 1 212 ? 18.25 7.094 12.625 1 98.12 212 VAL A O 1
ATOM 1678 N N . VAL A 1 213 ? 19.984 6.824 13.969 1 96.81 213 VAL A N 1
ATOM 1679 C CA . VAL A 1 213 ? 19.594 7.879 14.906 1 96.81 213 VAL A CA 1
ATOM 1680 C C . VAL A 1 213 ? 20.812 8.727 15.266 1 96.81 213 VAL A C 1
ATOM 1682 O O . VAL A 1 213 ? 21.953 8.312 15.047 1 96.81 213 VAL A O 1
ATOM 1685 N N . ARG A 1 214 ? 20.5 9.883 15.789 1 93.06 214 ARG A N 1
ATOM 1686 C CA . ARG A 1 214 ? 21.578 10.773 16.219 1 93.06 214 ARG A CA 1
ATOM 1687 C C . ARG A 1 214 ? 22.25 10.242 17.484 1 93.06 214 ARG A C 1
ATOM 1689 O O . ARG A 1 214 ? 23.484 10.297 17.609 1 93.06 214 ARG A O 1
ATOM 1696 N N . ASN A 1 215 ? 21.438 9.688 18.422 1 91.62 215 ASN A N 1
ATOM 1697 C CA . ASN A 1 215 ? 21.922 9.211 19.703 1 91.62 215 ASN A CA 1
ATOM 1698 C C . ASN A 1 215 ? 21.531 7.754 19.938 1 91.62 215 ASN A C 1
ATOM 1700 O O . ASN A 1 215 ? 20.547 7.473 20.641 1 91.62 215 ASN A O 1
ATOM 1704 N N . PRO A 1 216 ? 22.281 6.84 19.516 1 91.25 216 PRO A N 1
ATOM 1705 C CA . PRO A 1 216 ? 21.953 5.418 19.609 1 91.25 216 PRO A CA 1
ATOM 1706 C C . PRO A 1 216 ? 21.812 4.941 21.062 1 91.25 216 PRO A C 1
ATOM 1708 O O . PRO A 1 216 ? 21.094 3.975 21.328 1 91.25 216 PRO A O 1
ATOM 1711 N N . GLU A 1 217 ? 22.469 5.629 21.938 1 89.12 217 GLU A N 1
ATOM 1712 C CA . GLU A 1 217 ? 22.453 5.219 23.328 1 89.12 217 GLU A CA 1
ATOM 1713 C C . GLU A 1 217 ? 21.047 5.266 23.922 1 89.12 217 GLU A C 1
ATOM 1715 O O . GLU A 1 217 ? 20.734 4.523 24.844 1 89.12 217 GLU A O 1
ATOM 1720 N N . LYS A 1 218 ? 20.219 6.062 23.375 1 89.5 218 LYS A N 1
ATOM 1721 C CA . LYS A 1 218 ? 18.844 6.203 23.844 1 89.5 218 LYS A CA 1
ATOM 1722 C C . LYS A 1 218 ? 18.031 4.953 23.531 1 89.5 218 LYS A C 1
ATOM 1724 O O . LYS A 1 218 ? 16.953 4.754 24.094 1 89.5 218 LYS A O 1
ATOM 1729 N N . TYR A 1 219 ? 18.562 4.129 22.672 1 88.62 219 TYR A N 1
ATOM 1730 C CA . TYR A 1 219 ? 17.797 2.986 22.188 1 88.62 219 TYR A CA 1
ATOM 1731 C C . TYR A 1 219 ? 18.531 1.68 22.453 1 88.62 219 TYR A C 1
ATOM 1733 O O . TYR A 1 219 ? 18.328 0.695 21.734 1 88.62 219 TYR A O 1
ATOM 1741 N N . GLN A 1 220 ? 19.312 1.62 23.312 1 81.19 220 GLN A N 1
ATOM 1742 C CA . GLN A 1 220 ? 20.141 0.47 23.641 1 81.19 220 GLN A CA 1
ATOM 1743 C C . GLN A 1 220 ? 19.281 -0.705 24.109 1 81.19 220 GLN A C 1
ATOM 1745 O O . GLN A 1 220 ? 19.719 -1.857 24.047 1 81.19 220 GLN A O 1
ATOM 1750 N N . THR A 1 221 ? 18.031 -0.447 24.453 1 82.06 221 THR A N 1
ATOM 1751 C CA . THR A 1 221 ? 17.172 -1.495 25.016 1 82.06 221 THR A CA 1
ATOM 1752 C C . THR A 1 221 ? 16.406 -2.199 23.906 1 82.06 221 THR A C 1
ATOM 1754 O O . THR A 1 221 ? 15.656 -3.145 24.156 1 82.06 221 THR A O 1
ATOM 1757 N N . GLU A 1 222 ? 16.609 -1.763 22.781 1 83.62 222 GLU A N 1
ATOM 1758 C CA . GLU A 1 222 ? 15.977 -2.459 21.656 1 83.62 222 GLU A CA 1
ATOM 1759 C C . GLU A 1 222 ? 16.422 -3.916 21.594 1 83.62 222 GLU A C 1
ATOM 1761 O O . GLU A 1 222 ? 17.625 -4.199 21.484 1 83.62 222 GLU A O 1
ATOM 1766 N N . SER A 1 223 ? 15.461 -4.914 21.625 1 87.75 223 SER A N 1
ATOM 1767 C CA . SER A 1 223 ? 15.805 -6.32 21.781 1 87.75 223 SER A CA 1
ATOM 1768 C C . SER A 1 223 ? 15.359 -7.141 20.578 1 87.75 223 SER A C 1
ATOM 1770 O O . SER A 1 223 ? 15.719 -8.312 20.453 1 87.75 223 SER A O 1
ATOM 1772 N N . ASN A 1 224 ? 14.625 -6.523 19.75 1 93.81 224 ASN A N 1
ATOM 1773 C CA . ASN A 1 224 ? 14.242 -7.27 18.562 1 93.81 224 ASN A CA 1
ATOM 1774 C C . ASN A 1 224 ? 15.453 -7.605 17.688 1 93.81 224 ASN A C 1
ATOM 1776 O O . ASN A 1 224 ? 16.156 -6.707 17.219 1 93.81 224 ASN A O 1
ATOM 1780 N N . PRO A 1 225 ? 15.688 -8.891 17.484 1 95.31 225 PRO A N 1
ATOM 1781 C CA . PRO A 1 225 ? 16.891 -9.297 16.766 1 95.31 225 PRO A CA 1
ATOM 1782 C C . PRO A 1 225 ? 16.906 -8.836 15.312 1 95.31 225 PRO A C 1
ATOM 1784 O O . PRO A 1 225 ? 17.953 -8.867 14.656 1 95.31 225 PRO A O 1
ATOM 1787 N N . ARG A 1 226 ? 15.781 -8.391 14.844 1 97.12 226 ARG A N 1
ATOM 1788 C CA . ARG A 1 226 ? 15.695 -7.953 13.453 1 97.12 226 ARG A CA 1
ATOM 1789 C C . ARG A 1 226 ? 15.93 -6.453 13.336 1 97.12 226 ARG A C 1
ATOM 1791 O O . ARG A 1 226 ? 15.836 -5.883 12.25 1 97.12 226 ARG A O 1
ATOM 1798 N N . ILE A 1 227 ? 16.234 -5.793 14.453 1 98 227 ILE A N 1
ATOM 1799 C CA . ILE A 1 227 ? 16.516 -4.359 14.469 1 98 227 ILE A CA 1
ATOM 1800 C C . ILE A 1 227 ? 17.953 -4.113 14.914 1 98 227 ILE A C 1
ATOM 1802 O O . ILE A 1 227 ? 18.359 -4.594 15.977 1 98 227 ILE A O 1
ATOM 1806 N N . THR A 1 228 ? 18.688 -3.406 14.172 1 97.12 228 THR A N 1
ATOM 1807 C CA . THR A 1 228 ? 20.016 -2.941 14.547 1 97.12 228 THR A CA 1
ATOM 1808 C C . THR A 1 228 ? 20.078 -1.416 14.562 1 97.12 228 THR A C 1
ATOM 1810 O O . THR A 1 228 ? 19.641 -0.763 13.609 1 97.12 228 THR A O 1
ATOM 1813 N N . ILE A 1 229 ? 20.625 -0.832 15.555 1 97.56 229 ILE A N 1
ATOM 1814 C CA . ILE A 1 229 ? 20.672 0.616 15.727 1 97.56 229 ILE A CA 1
ATOM 1815 C C . ILE A 1 229 ? 22.047 1.137 15.32 1 97.56 229 ILE A C 1
ATOM 1817 O O . ILE A 1 229 ? 23.078 0.589 15.734 1 97.56 229 ILE A O 1
ATOM 1821 N N . TYR A 1 230 ? 22.031 2.152 14.5 1 96.62 230 TYR A N 1
ATOM 1822 C CA . TYR A 1 230 ? 23.25 2.814 14.047 1 96.62 230 TYR A CA 1
ATOM 1823 C C . TYR A 1 230 ? 23.234 4.297 14.398 1 96.62 230 TYR A C 1
ATOM 1825 O O . TYR A 1 230 ? 22.172 4.91 14.469 1 96.62 230 TYR A O 1
ATOM 1833 N N . SER A 1 231 ? 24.453 4.855 14.562 1 95.81 231 SER A N 1
ATOM 1834 C CA . SER A 1 231 ? 24.609 6.305 14.648 1 95.81 231 SER A CA 1
ATOM 1835 C C . SER A 1 231 ? 24.531 6.949 13.273 1 95.81 231 SER A C 1
ATOM 1837 O O . SER A 1 231 ? 24.953 6.363 12.273 1 95.81 231 SER A O 1
ATOM 1839 N N . SER A 1 232 ? 24.047 8.148 13.25 1 94.69 232 SER A N 1
ATOM 1840 C CA . SER A 1 232 ? 24.031 8.898 12 1 94.69 232 SER A CA 1
ATOM 1841 C C . SER A 1 232 ? 25.438 9.078 11.438 1 94.69 232 SER A C 1
ATOM 1843 O O . SER A 1 232 ? 25.609 9.234 10.227 1 94.69 232 SER A O 1
ATOM 1845 N N . LYS A 1 233 ? 26.406 9 12.234 1 94.56 233 LYS A N 1
ATOM 1846 C CA . LYS A 1 233 ? 27.797 9.117 11.812 1 94.56 233 LYS A CA 1
ATOM 1847 C C . LYS A 1 233 ? 28.25 7.871 11.055 1 94.56 233 LYS A C 1
ATOM 1849 O O . LYS A 1 233 ? 29.281 7.887 10.375 1 94.56 233 LYS A O 1
ATOM 1854 N N . ASP A 1 234 ? 27.484 6.824 11.203 1 96.5 234 ASP A N 1
ATOM 1855 C CA . ASP A 1 234 ? 27.812 5.559 10.562 1 96.5 234 ASP A CA 1
ATOM 1856 C C . ASP A 1 234 ? 26.812 5.215 9.461 1 96.5 234 ASP A C 1
ATOM 1858 O O . ASP A 1 234 ? 26.484 4.043 9.266 1 96.5 234 ASP A O 1
ATOM 1862 N N . LEU A 1 235 ? 26.297 6.172 8.844 1 97.62 235 LEU A N 1
ATOM 1863 C CA . LEU A 1 235 ? 25.25 6.008 7.84 1 97.62 235 LEU A CA 1
ATOM 1864 C C . LEU A 1 235 ? 25.734 5.125 6.691 1 97.62 235 LEU A C 1
ATOM 1866 O O . LEU A 1 235 ? 24.969 4.309 6.168 1 97.62 235 LEU A O 1
ATOM 1870 N N . VAL A 1 236 ? 26.953 5.234 6.309 1 97.56 236 VAL A N 1
ATOM 1871 C CA . VAL A 1 236 ? 27.516 4.453 5.207 1 97.56 236 VAL A CA 1
ATOM 1872 C C . VAL A 1 236 ? 27.438 2.965 5.547 1 97.56 236 VAL A C 1
ATOM 1874 O O . VAL A 1 236 ? 26.984 2.158 4.73 1 97.56 236 VAL A O 1
ATOM 1877 N N . ASN A 1 237 ? 27.797 2.605 6.719 1 97.62 237 ASN A N 1
ATOM 1878 C CA . ASN A 1 237 ? 27.719 1.213 7.145 1 97.62 237 ASN A CA 1
ATOM 1879 C C . ASN A 1 237 ? 26.266 0.744 7.281 1 97.62 237 ASN A C 1
ATOM 1881 O O . ASN A 1 237 ? 25.953 -0.394 6.934 1 97.62 237 ASN A O 1
ATOM 1885 N N . ALA A 1 238 ? 25.484 1.585 7.797 1 98.19 238 ALA A N 1
ATOM 1886 C CA . ALA A 1 238 ? 24.078 1.25 8 1 98.19 238 ALA A CA 1
ATOM 1887 C C . ALA A 1 238 ? 23.391 0.936 6.672 1 98.19 238 ALA A C 1
ATOM 1889 O O . ALA A 1 238 ? 22.453 0.141 6.625 1 98.19 238 ALA A O 1
ATOM 1890 N N . THR A 1 239 ? 23.859 1.527 5.578 1 98.62 239 THR A N 1
ATOM 1891 C CA . THR A 1 239 ? 23.156 1.431 4.309 1 98.62 239 THR A CA 1
ATOM 1892 C C . THR A 1 239 ? 23.812 0.39 3.402 1 98.62 239 THR A C 1
ATOM 1894 O O . THR A 1 239 ? 23.281 0.076 2.332 1 98.62 239 THR A O 1
ATOM 1897 N N . LYS A 1 240 ? 24.938 -0.162 3.807 1 98.19 240 LYS A N 1
ATOM 1898 C CA . LYS A 1 240 ? 25.641 -1.141 2.977 1 98.19 240 LYS A CA 1
ATOM 1899 C C . LYS A 1 240 ? 24.75 -2.342 2.674 1 98.19 240 LYS A C 1
ATOM 1901 O O . LYS A 1 240 ? 24.297 -3.035 3.588 1 98.19 240 LYS A O 1
ATOM 1906 N N . GLY A 1 241 ? 24.453 -2.529 1.418 1 97.56 241 GLY A N 1
ATOM 1907 C CA . GLY A 1 241 ? 23.688 -3.691 0.986 1 97.56 241 GLY A CA 1
ATOM 1908 C C . GLY A 1 241 ? 22.219 -3.594 1.313 1 97.56 241 GLY A C 1
ATOM 1909 O O . GLY A 1 241 ? 21.531 -4.613 1.42 1 97.56 241 GLY A O 1
ATOM 1910 N N . ALA A 1 242 ? 21.75 -2.424 1.579 1 98.5 242 ALA A N 1
ATOM 1911 C CA . ALA A 1 242 ? 20.328 -2.258 1.856 1 98.5 242 ALA A CA 1
ATOM 1912 C C . ALA A 1 242 ? 19.516 -2.26 0.565 1 98.5 242 ALA A C 1
ATOM 1914 O O . ALA A 1 242 ? 20.016 -1.856 -0.49 1 98.5 242 ALA A O 1
ATOM 1915 N N . ASP A 1 243 ? 18.312 -2.729 0.653 1 98.31 243 ASP A N 1
ATOM 1916 C CA . ASP A 1 243 ? 17.375 -2.775 -0.471 1 98.31 243 ASP A CA 1
ATOM 1917 C C . ASP A 1 243 ? 16.422 -1.592 -0.434 1 98.31 243 ASP A C 1
ATOM 1919 O O . ASP A 1 243 ? 15.906 -1.168 -1.473 1 98.31 243 ASP A O 1
ATOM 1923 N N . VAL A 1 244 ? 16.141 -1.09 0.764 1 98.75 244 VAL A N 1
ATOM 1924 C CA . VAL A 1 244 ? 15.141 -0.046 0.956 1 98.75 244 VAL A CA 1
ATOM 1925 C C . VAL A 1 244 ? 15.656 0.994 1.945 1 98.75 244 VAL A C 1
ATOM 1927 O O . VAL A 1 244 ? 16.25 0.645 2.965 1 98.75 244 VAL A O 1
ATOM 1930 N N . ILE A 1 245 ? 15.461 2.262 1.618 1 98.88 245 ILE A N 1
ATOM 1931 C CA . ILE A 1 245 ? 15.641 3.354 2.57 1 98.88 245 ILE A CA 1
ATOM 1932 C C . ILE A 1 245 ? 14.312 4.078 2.777 1 98.88 245 ILE A C 1
ATOM 1934 O O . ILE A 1 245 ? 13.625 4.41 1.812 1 98.88 245 ILE A O 1
ATOM 1938 N N . VAL A 1 246 ? 13.938 4.238 4.008 1 98.94 246 VAL A N 1
ATOM 1939 C CA . VAL A 1 246 ? 12.797 5.078 4.359 1 98.94 246 VAL A CA 1
ATOM 1940 C C . VAL A 1 246 ? 13.266 6.258 5.211 1 98.94 246 VAL A C 1
ATOM 1942 O O . VAL A 1 246 ? 13.828 6.062 6.289 1 98.94 246 VAL A O 1
ATOM 1945 N N . ILE A 1 247 ? 13.008 7.477 4.754 1 98.88 247 ILE A N 1
ATOM 1946 C CA . ILE A 1 247 ? 13.477 8.695 5.402 1 98.88 247 ILE A CA 1
ATOM 1947 C C . ILE A 1 247 ? 12.336 9.32 6.207 1 98.88 247 ILE A C 1
ATOM 1949 O O . ILE A 1 247 ? 11.32 9.719 5.641 1 98.88 247 ILE A O 1
ATOM 1953 N N . CYS A 1 248 ? 12.508 9.406 7.48 1 98.44 248 CYS A N 1
ATOM 1954 C CA . CYS A 1 248 ? 11.539 10.008 8.391 1 98.44 248 CYS A CA 1
ATOM 1955 C C . CYS A 1 248 ? 12.156 11.188 9.133 1 98.44 248 CYS A C 1
ATOM 1957 O O . CYS A 1 248 ? 11.836 11.43 10.297 1 98.44 248 CYS A O 1
ATOM 1959 N N . LEU A 1 249 ? 12.984 11.969 8.5 1 97.25 249 LEU A N 1
ATOM 1960 C CA . LEU A 1 249 ? 13.766 13 9.164 1 97.25 249 LEU A CA 1
ATOM 1961 C C . LEU A 1 249 ? 13.188 14.383 8.891 1 97.25 249 LEU A C 1
ATOM 1963 O O . LEU A 1 249 ? 12.664 14.641 7.805 1 97.25 249 LEU A O 1
ATOM 1967 N N . PRO A 1 250 ? 13.359 15.25 9.828 1 92.88 250 PRO A N 1
ATOM 1968 C CA . PRO A 1 250 ? 13.023 16.656 9.578 1 92.88 250 PRO A CA 1
ATOM 1969 C C . PRO A 1 250 ? 14.055 17.359 8.711 1 92.88 250 PRO A C 1
ATOM 1971 O O . PRO A 1 250 ? 15.148 16.844 8.492 1 92.88 250 PRO A O 1
ATOM 1974 N N . GLY A 1 251 ? 13.672 18.484 8.203 1 90.69 251 GLY A N 1
ATOM 1975 C CA . GLY A 1 251 ? 14.609 19.312 7.465 1 90.69 251 GLY A CA 1
ATOM 1976 C C . GLY A 1 251 ? 15.422 20.234 8.359 1 90.69 251 GLY A C 1
ATOM 1977 O O . GLY A 1 251 ? 14.859 20.969 9.18 1 90.69 251 GLY A O 1
ATOM 1978 N N . CYS A 1 252 ? 16.641 20.156 8.312 1 90.69 252 CYS A N 1
ATOM 1979 C CA . CYS A 1 252 ? 17.594 21.031 8.992 1 90.69 252 CYS A CA 1
ATOM 1980 C C . CYS A 1 252 ? 18.984 20.922 8.367 1 90.69 252 CYS A C 1
ATOM 1982 O O . CYS A 1 252 ? 19.172 20.188 7.391 1 90.69 252 CYS A O 1
ATOM 1984 N N . LYS A 1 253 ? 19.875 21.672 8.922 1 92.5 253 LYS A N 1
ATOM 1985 C CA . LYS A 1 253 ? 21.219 21.688 8.367 1 92.5 253 LYS A CA 1
ATOM 1986 C C . LYS A 1 253 ? 21.859 20.297 8.445 1 92.5 253 LYS A C 1
ATOM 1988 O O . LYS A 1 253 ? 22.547 19.875 7.512 1 92.5 253 LYS A O 1
ATOM 1993 N N . GLU A 1 254 ? 21.578 19.594 9.445 1 93.56 254 GLU A N 1
ATOM 1994 C CA . GLU A 1 254 ? 22.203 18.312 9.703 1 93.56 254 GLU A CA 1
ATOM 1995 C C . GLU A 1 254 ? 21.625 17.219 8.797 1 93.56 254 GLU A C 1
ATOM 1997 O O . GLU A 1 254 ? 22.266 16.203 8.555 1 93.56 254 GLU A O 1
ATOM 2002 N N . THR A 1 255 ? 20.438 17.422 8.273 1 96.12 255 THR A N 1
ATOM 2003 C CA . THR A 1 255 ? 19.781 16.359 7.5 1 96.12 255 THR A CA 1
ATOM 2004 C C . THR A 1 255 ? 19.75 16.719 6.02 1 96.12 255 THR A C 1
ATOM 2006 O O . THR A 1 255 ? 19.312 15.922 5.191 1 96.12 255 THR A O 1
ATOM 2009 N N . ASN A 1 256 ? 20.219 17.938 5.742 1 96.75 256 ASN A N 1
ATOM 2010 C CA . ASN A 1 256 ? 20.203 18.375 4.348 1 96.75 256 ASN A CA 1
ATOM 2011 C C . ASN A 1 256 ? 21.078 17.5 3.473 1 96.75 256 ASN A C 1
ATOM 2013 O O . ASN A 1 256 ? 22.266 17.297 3.773 1 96.75 256 ASN A O 1
ATOM 2017 N N . ASP A 1 257 ? 20.516 16.906 2.443 1 97.88 257 ASP A N 1
ATOM 2018 C CA . ASP A 1 257 ? 21.203 16.078 1.455 1 97.88 257 ASP A CA 1
ATOM 2019 C C . ASP A 1 257 ? 21.922 14.914 2.121 1 97.88 257 ASP A C 1
ATOM 2021 O O . ASP A 1 257 ? 22.984 14.484 1.663 1 97.88 257 ASP A O 1
ATOM 2025 N N . ILE A 1 258 ? 21.359 14.492 3.217 1 97.69 258 ILE A N 1
ATOM 2026 C CA . ILE A 1 258 ? 21.984 13.383 3.936 1 97.69 258 ILE A CA 1
ATOM 2027 C C . ILE A 1 258 ? 21.984 12.133 3.057 1 97.69 258 ILE A C 1
ATOM 2029 O O . ILE A 1 258 ? 22.906 11.312 3.139 1 97.69 258 ILE A O 1
ATOM 2033 N N . ILE A 1 259 ? 21 11.906 2.252 1 98.5 259 ILE A N 1
ATOM 2034 C CA . ILE A 1 259 ? 21 10.852 1.24 1 98.5 259 ILE A CA 1
ATOM 2035 C C . ILE A 1 259 ? 21.594 11.391 -0.064 1 98.5 259 ILE A C 1
ATOM 2037 O O . ILE A 1 259 ? 20.953 12.172 -0.767 1 98.5 259 ILE A O 1
ATOM 2041 N N . ASN A 1 260 ? 22.734 11 -0.346 1 98.31 260 ASN A N 1
ATOM 2042 C CA . ASN A 1 260 ? 23.5 11.547 -1.467 1 98.31 260 ASN A CA 1
ATOM 2043 C C . ASN A 1 260 ? 24.141 10.438 -2.299 1 98.31 260 ASN A C 1
ATOM 2045 O O . ASN A 1 260 ? 23.797 9.266 -2.143 1 98.31 260 ASN A O 1
ATOM 2049 N N . GLU A 1 261 ? 25.031 10.812 -3.146 1 98.12 261 GLU A N 1
ATOM 2050 C CA . GLU A 1 261 ? 25.641 9.891 -4.094 1 98.12 261 GLU A CA 1
ATOM 2051 C C . GLU A 1 261 ? 26.359 8.75 -3.369 1 98.12 261 GLU A C 1
ATOM 2053 O O . GLU A 1 261 ? 26.25 7.59 -3.771 1 98.12 261 GLU A O 1
ATOM 2058 N N . GLU A 1 262 ? 27.047 9.094 -2.342 1 97.81 262 GLU A N 1
ATOM 2059 C CA . GLU A 1 262 ? 27.766 8.086 -1.572 1 97.81 262 GLU A CA 1
ATOM 2060 C C . GLU A 1 262 ? 26.828 7.031 -1.018 1 97.81 262 GLU A C 1
ATOM 2062 O O . GLU A 1 262 ? 27.109 5.832 -1.093 1 97.81 262 GLU A O 1
ATOM 2067 N N . ILE A 1 263 ? 25.75 7.445 -0.505 1 98.5 263 ILE A N 1
ATOM 2068 C CA . ILE A 1 263 ? 24.766 6.531 0.092 1 98.5 263 ILE A CA 1
ATOM 2069 C C . ILE A 1 263 ? 24.156 5.66 -0.994 1 98.5 263 ILE A C 1
ATOM 2071 O O . ILE A 1 263 ? 24 4.449 -0.817 1 98.5 263 ILE A O 1
ATOM 2075 N N . PHE A 1 264 ? 23.797 6.199 -2.131 1 97.88 264 PHE A N 1
ATOM 2076 C CA . PHE A 1 264 ? 23.203 5.434 -3.217 1 97.88 264 PHE A CA 1
ATOM 2077 C C . PHE A 1 264 ? 24.141 4.34 -3.695 1 97.88 264 PHE A C 1
ATOM 2079 O O . PHE A 1 264 ? 23.719 3.227 -4.004 1 97.88 264 PHE A O 1
ATOM 2086 N N . HIS A 1 265 ? 25.406 4.656 -3.736 1 96.62 265 HIS A N 1
ATOM 2087 C CA . HIS A 1 265 ? 26.406 3.693 -4.188 1 96.62 265 HIS A CA 1
ATOM 2088 C C . HIS A 1 265 ? 26.484 2.498 -3.244 1 96.62 265 HIS A C 1
ATOM 2090 O O . HIS A 1 265 ? 26.828 1.391 -3.666 1 96.62 265 HIS A O 1
ATOM 2096 N N . ASN A 1 266 ? 26.156 2.729 -2.006 1 96.5 266 ASN A N 1
ATOM 2097 C CA . ASN A 1 266 ? 26.266 1.701 -0.977 1 96.5 266 ASN A CA 1
ATOM 2098 C C . ASN A 1 266 ? 25.109 0.71 -1.048 1 96.5 266 ASN A C 1
ATOM 2100 O O . ASN A 1 266 ? 25.172 -0.374 -0.467 1 96.5 266 ASN A O 1
ATOM 2104 N N . LEU A 1 267 ? 24.094 0.979 -1.739 1 97.75 267 LEU A N 1
ATOM 2105 C CA . LEU A 1 267 ? 22.875 0.171 -1.75 1 97.75 267 LEU A CA 1
ATOM 2106 C C . LEU A 1 267 ? 23 -0.988 -2.732 1 97.75 267 LEU A C 1
ATOM 2108 O O . LEU A 1 267 ? 23.875 -0.975 -3.605 1 97.75 267 LEU A O 1
ATOM 2112 N N . ASN A 1 268 ? 22.219 -2.008 -2.512 1 96.31 268 ASN A N 1
ATOM 2113 C CA . ASN A 1 268 ? 22.062 -3.029 -3.539 1 96.31 268 ASN A CA 1
ATOM 2114 C C . ASN A 1 268 ? 21.453 -2.449 -4.816 1 96.31 268 ASN A C 1
ATOM 2116 O O . ASN A 1 268 ? 20.828 -1.395 -4.785 1 96.31 268 ASN A O 1
ATOM 2120 N N . ASP A 1 269 ? 21.688 -3.092 -5.914 1 93 269 ASP A N 1
ATOM 2121 C CA . ASP A 1 269 ? 21.031 -2.686 -7.152 1 93 269 ASP A CA 1
ATOM 2122 C C . ASP A 1 269 ? 19.516 -2.781 -7.031 1 93 269 ASP A C 1
ATOM 2124 O O . ASP A 1 269 ? 19 -3.594 -6.266 1 93 269 ASP A O 1
ATOM 2128 N N . ASN A 1 270 ? 18.781 -1.883 -7.73 1 90.94 270 ASN A N 1
ATOM 2129 C CA . ASN A 1 270 ? 17.328 -1.832 -7.766 1 90.94 270 ASN A CA 1
ATOM 2130 C C . ASN A 1 270 ? 16.75 -1.416 -6.418 1 90.94 270 ASN A C 1
ATOM 2132 O O . ASN A 1 270 ? 15.672 -1.877 -6.031 1 90.94 270 ASN A O 1
ATOM 2136 N N . ALA A 1 271 ? 17.469 -0.57 -5.73 1 95.62 271 ALA A N 1
ATOM 2137 C CA . ALA A 1 271 ? 17.047 -0.128 -4.402 1 95.62 271 ALA A CA 1
ATOM 2138 C C . ALA A 1 271 ? 15.789 0.719 -4.48 1 95.62 271 ALA A C 1
ATOM 2140 O O . ALA A 1 271 ? 15.43 1.216 -5.551 1 95.62 271 ALA A O 1
ATOM 2141 N N . ILE A 1 272 ? 15.086 0.825 -3.346 1 96.56 272 ILE A N 1
ATOM 2142 C CA . ILE A 1 272 ? 13.867 1.6 -3.189 1 96.56 272 ILE A CA 1
ATOM 2143 C C . ILE A 1 272 ? 14.094 2.727 -2.186 1 96.56 272 ILE A C 1
ATOM 2145 O O . ILE A 1 272 ? 14.562 2.488 -1.071 1 96.56 272 ILE A O 1
ATOM 2149 N N . ILE A 1 273 ? 13.781 3.951 -2.615 1 97.88 273 ILE A N 1
ATOM 2150 C CA . ILE A 1 273 ? 13.938 5.117 -1.75 1 97.88 273 ILE A CA 1
ATOM 2151 C C . ILE A 1 273 ? 12.562 5.719 -1.449 1 97.88 273 ILE A C 1
ATOM 2153 O O . ILE A 1 273 ? 11.836 6.105 -2.365 1 97.88 273 ILE A O 1
ATOM 2157 N N . VAL A 1 274 ? 12.227 5.781 -0.183 1 98.75 274 VAL A N 1
ATOM 2158 C CA . VAL A 1 274 ? 10.953 6.355 0.235 1 98.75 274 VAL A CA 1
ATOM 2159 C C . VAL A 1 274 ? 11.195 7.52 1.191 1 98.75 274 VAL A C 1
ATOM 2161 O O . VAL A 1 274 ? 11.969 7.398 2.145 1 98.75 274 VAL A O 1
ATOM 2164 N N . ASN A 1 275 ? 10.562 8.68 0.915 1 98.69 275 ASN A N 1
ATOM 2165 C CA . ASN A 1 275 ? 10.734 9.852 1.771 1 98.69 275 ASN A CA 1
ATOM 2166 C C . ASN A 1 275 ? 9.391 10.367 2.283 1 98.69 275 ASN A C 1
ATOM 2168 O O . ASN A 1 275 ? 8.562 10.852 1.505 1 98.69 275 ASN A O 1
ATOM 2172 N N . VAL A 1 276 ? 9.172 10.273 3.568 1 98.56 276 VAL A N 1
ATOM 2173 C CA . VAL A 1 276 ? 7.984 10.82 4.207 1 98.56 276 VAL A CA 1
ATOM 2174 C C . VAL A 1 276 ? 8.391 11.875 5.238 1 98.56 276 VAL A C 1
ATOM 2176 O O . VAL A 1 276 ? 7.602 12.227 6.121 1 98.56 276 VAL A O 1
ATOM 2179 N N . GLY A 1 277 ? 9.648 12.297 5.203 1 97.19 277 GLY A N 1
ATOM 2180 C CA . GLY A 1 277 ? 10.164 13.398 6.008 1 97.19 277 GLY A CA 1
ATOM 2181 C C . GLY A 1 277 ? 10.133 14.734 5.285 1 97.19 277 GLY A C 1
ATOM 2182 O O . GLY A 1 277 ? 9.07 15.203 4.875 1 97.19 277 GLY A O 1
ATOM 2183 N N . ARG A 1 278 ? 11.328 15.227 5.09 1 96.06 278 ARG A N 1
ATOM 2184 C CA . ARG A 1 278 ? 11.43 16.469 4.34 1 96.06 278 ARG A CA 1
ATOM 2185 C C . ARG A 1 278 ? 12.164 16.266 3.023 1 96.06 278 ARG A C 1
ATOM 2187 O O . ARG A 1 278 ? 13.148 15.516 2.969 1 96.06 278 ARG A O 1
ATOM 2194 N N . GLY A 1 279 ? 11.719 16.938 1.994 1 96.19 279 GLY A N 1
ATOM 2195 C CA . GLY A 1 279 ? 12.297 16.766 0.668 1 96.19 279 GLY A CA 1
ATOM 2196 C C . GLY A 1 279 ? 13.773 17.078 0.611 1 96.19 279 GLY A C 1
ATOM 2197 O O . GLY A 1 279 ? 14.516 16.484 -0.168 1 96.19 279 GLY A O 1
ATOM 2198 N N . SER A 1 280 ? 14.234 17.969 1.525 1 95.38 280 SER A N 1
ATOM 2199 C CA . SER A 1 280 ? 15.609 18.469 1.51 1 95.38 280 SER A CA 1
ATOM 2200 C C . SER A 1 280 ? 16.594 17.406 1.977 1 95.38 280 SER A C 1
ATOM 2202 O O . SER A 1 280 ? 17.797 17.547 1.819 1 95.38 280 SER A O 1
ATOM 2204 N N . CYS A 1 281 ? 16.109 16.281 2.439 1 97.94 281 CYS A N 1
ATOM 2205 C CA . CYS A 1 281 ? 16.969 15.234 2.977 1 97.94 281 CYS A CA 1
ATOM 2206 C C . CYS A 1 281 ? 17.672 14.477 1.855 1 97.94 281 CYS A C 1
ATOM 2208 O O . CYS A 1 281 ? 18.672 13.781 2.096 1 97.94 281 CYS A O 1
ATOM 2210 N N . ILE A 1 282 ? 17.203 14.625 0.644 1 98.25 282 ILE A N 1
ATOM 2211 C CA . ILE A 1 282 ? 17.766 13.883 -0.481 1 98.25 282 ILE A CA 1
ATOM 2212 C C . ILE A 1 282 ? 18.438 14.852 -1.446 1 98.25 282 ILE A C 1
ATOM 2214 O O . ILE A 1 282 ? 17.859 15.867 -1.833 1 98.25 282 ILE A O 1
ATOM 2218 N N . ASP A 1 283 ? 19.656 14.586 -1.785 1 98.25 283 ASP A N 1
ATOM 2219 C CA . ASP A 1 283 ? 20.266 15.258 -2.92 1 98.25 283 ASP A CA 1
ATOM 2220 C C . ASP A 1 283 ? 19.578 14.898 -4.227 1 98.25 283 ASP A C 1
ATOM 2222 O O . ASP A 1 283 ? 19.75 13.789 -4.742 1 98.25 283 ASP A O 1
ATOM 2226 N N . THR A 1 284 ? 18.875 15.844 -4.77 1 95.62 284 THR A N 1
ATOM 2227 C CA . THR A 1 284 ? 18 15.609 -5.902 1 95.62 284 THR A CA 1
ATOM 2228 C C . THR A 1 284 ? 18.781 15.117 -7.113 1 95.62 284 THR A C 1
ATOM 2230 O O . THR A 1 284 ? 18.375 14.156 -7.77 1 95.62 284 THR A O 1
ATOM 2233 N N . LYS A 1 285 ? 19.828 15.789 -7.398 1 95.19 285 LYS A N 1
ATOM 2234 C CA . LYS A 1 285 ? 20.641 15.406 -8.555 1 95.19 285 LYS A CA 1
ATOM 2235 C C . LYS A 1 285 ? 21.219 14 -8.375 1 95.19 285 LYS A C 1
ATOM 2237 O O . LYS A 1 285 ? 21.234 13.211 -9.32 1 95.19 285 LYS A O 1
ATOM 2242 N N . ALA A 1 286 ? 21.656 13.703 -7.227 1 97 286 ALA A N 1
ATOM 2243 C CA . ALA A 1 286 ? 22.188 12.367 -6.941 1 97 286 ALA A CA 1
ATOM 2244 C C . ALA A 1 286 ? 21.094 11.305 -7.117 1 97 286 ALA A C 1
ATOM 2246 O O . ALA A 1 286 ? 21.359 10.227 -7.66 1 97 286 ALA A O 1
ATOM 2247 N N . LEU A 1 287 ? 19.938 11.578 -6.641 1 94.88 287 LEU A N 1
ATOM 2248 C CA . LEU A 1 287 ? 18.844 10.633 -6.789 1 94.88 287 LEU A CA 1
ATOM 2249 C C . LEU A 1 287 ? 18.5 10.414 -8.258 1 94.88 287 LEU A C 1
ATOM 2251 O O . LEU A 1 287 ? 18.312 9.281 -8.695 1 94.88 287 LEU A O 1
ATOM 2255 N N . GLN A 1 288 ? 18.406 11.492 -8.984 1 89.88 288 GLN A N 1
ATOM 2256 C CA . GLN A 1 288 ? 18.125 11.391 -10.414 1 89.88 288 GLN A CA 1
ATOM 2257 C C . GLN A 1 288 ? 19.172 10.508 -11.109 1 89.88 288 GLN A C 1
ATOM 2259 O O . GLN A 1 288 ? 18.812 9.633 -11.906 1 89.88 288 GLN A O 1
ATOM 2264 N N . ASN A 1 289 ? 20.406 10.75 -10.797 1 91.56 289 ASN A N 1
ATOM 2265 C CA . ASN A 1 289 ? 21.469 9.945 -11.367 1 91.56 289 ASN A CA 1
ATOM 2266 C C . ASN A 1 289 ? 21.312 8.469 -11 1 91.56 289 ASN A C 1
ATOM 2268 O O . ASN A 1 289 ? 21.531 7.59 -11.844 1 91.56 289 ASN A O 1
ATOM 2272 N N . ALA A 1 290 ? 21.016 8.219 -9.75 1 92.5 290 ALA A N 1
ATOM 2273 C CA . ALA A 1 290 ? 20.828 6.848 -9.273 1 92.5 290 ALA A CA 1
ATOM 2274 C C . ALA A 1 290 ? 19.672 6.168 -9.977 1 92.5 290 ALA A C 1
ATOM 2276 O O . ALA A 1 290 ? 19.719 4.965 -10.25 1 92.5 290 ALA A O 1
ATOM 2277 N N . ILE A 1 291 ? 18.641 6.855 -10.281 1 89.62 291 ILE A N 1
ATOM 2278 C CA . ILE A 1 291 ? 17.484 6.328 -11 1 89.62 291 ILE A CA 1
ATOM 2279 C C . ILE A 1 291 ? 17.875 6.016 -12.445 1 89.62 291 ILE A C 1
ATOM 2281 O O . ILE A 1 291 ? 17.578 4.93 -12.953 1 89.62 291 ILE A O 1
ATOM 2285 N N . GLU A 1 292 ? 18.516 6.891 -13.055 1 85.12 292 GLU A N 1
ATOM 2286 C CA . GLU A 1 292 ? 18.859 6.773 -14.469 1 85.12 292 GLU A CA 1
ATOM 2287 C C . GLU A 1 292 ? 19.859 5.652 -14.695 1 85.12 292 GLU A C 1
ATOM 2289 O O . GLU A 1 292 ? 19.859 5.008 -15.75 1 85.12 292 GLU A O 1
ATOM 2294 N N . SER A 1 293 ? 20.703 5.383 -13.68 1 85.56 293 SER A N 1
ATOM 2295 C CA . SER A 1 293 ? 21.688 4.312 -13.797 1 85.56 293 SER A CA 1
ATOM 2296 C C . SER A 1 293 ? 21.078 2.959 -13.461 1 85.56 293 SER A C 1
ATOM 2298 O O . SER A 1 293 ? 21.703 1.918 -13.672 1 85.56 293 SER A O 1
ATOM 2300 N N . GLY A 1 294 ? 19.906 3.023 -12.859 1 82.81 294 GLY A N 1
ATOM 2301 C CA . GLY A 1 294 ? 19.25 1.782 -12.477 1 82.81 294 GLY A CA 1
ATOM 2302 C C . GLY A 1 294 ? 19.562 1.361 -11.055 1 82.81 294 GLY A C 1
ATOM 2303 O O . GLY A 1 294 ? 19.016 0.373 -10.562 1 82.81 294 GLY A O 1
ATOM 2304 N N . LYS A 1 295 ? 20.422 2.098 -10.422 1 90.69 295 LYS A N 1
ATOM 2305 C CA . LYS A 1 295 ? 20.75 1.811 -9.023 1 90.69 295 LYS A CA 1
ATOM 2306 C C . LYS A 1 295 ? 19.484 1.876 -8.156 1 90.69 295 LYS A C 1
ATOM 2308 O O . LYS A 1 295 ? 19.266 1.009 -7.305 1 90.69 295 LYS A O 1
ATOM 2313 N N . VAL A 1 296 ? 18.75 2.881 -8.391 1 91.94 296 VAL A N 1
ATOM 2314 C CA . VAL A 1 296 ? 17.453 3.025 -7.738 1 91.94 296 VAL A CA 1
ATOM 2315 C C . VAL A 1 296 ? 16.344 2.654 -8.711 1 91.94 296 VAL A C 1
ATOM 2317 O O . VAL A 1 296 ? 16.203 3.27 -9.766 1 91.94 296 VAL A O 1
ATOM 2320 N N . ALA A 1 297 ? 15.57 1.68 -8.336 1 88.69 297 ALA A N 1
ATOM 2321 C CA . ALA A 1 297 ? 14.547 1.167 -9.242 1 88.69 297 ALA A CA 1
ATOM 2322 C C . ALA A 1 297 ? 13.18 1.774 -8.922 1 88.69 297 ALA A C 1
ATOM 2324 O O . ALA A 1 297 ? 12.25 1.686 -9.734 1 88.69 297 ALA A O 1
ATOM 2325 N N . HIS A 1 298 ? 13.062 2.367 -7.711 1 92.44 298 HIS A N 1
ATOM 2326 C CA . HIS A 1 298 ? 11.797 2.973 -7.332 1 92.44 298 HIS A CA 1
ATOM 2327 C C . HIS A 1 298 ? 12 4.09 -6.312 1 92.44 298 HIS A C 1
ATOM 2329 O O . HIS A 1 298 ? 12.812 3.957 -5.395 1 92.44 298 HIS A O 1
ATOM 2335 N N . THR A 1 299 ? 11.258 5.137 -6.488 1 94.69 299 THR A N 1
ATOM 2336 C CA . THR A 1 299 ? 11.227 6.234 -5.527 1 94.69 299 THR A CA 1
ATOM 2337 C C . THR A 1 299 ? 9.789 6.512 -5.078 1 94.69 299 THR A C 1
ATOM 2339 O O . THR A 1 299 ? 8.898 6.699 -5.91 1 94.69 299 THR A O 1
ATOM 2342 N N . GLY A 1 300 ? 9.523 6.379 -3.814 1 96.69 300 GLY A N 1
ATOM 2343 C CA . GLY A 1 300 ? 8.273 6.793 -3.195 1 96.69 300 GLY A CA 1
ATOM 2344 C C . GLY A 1 300 ? 8.391 8.109 -2.445 1 96.69 300 GLY A C 1
ATOM 2345 O O . GLY A 1 300 ? 9.055 8.18 -1.411 1 96.69 300 GLY A O 1
ATOM 2346 N N . LEU A 1 301 ? 7.676 9.133 -2.941 1 97.06 301 LEU A N 1
ATOM 2347 C CA . LEU A 1 301 ? 7.828 10.469 -2.361 1 97.06 301 LEU A CA 1
ATOM 2348 C C . LEU A 1 301 ? 6.484 11.008 -1.886 1 97.06 301 LEU A C 1
ATOM 2350 O O . LEU A 1 301 ? 5.535 11.102 -2.668 1 97.06 301 LEU A O 1
ATOM 2354 N N . ASP A 1 302 ? 6.441 11.359 -0.631 1 98.25 302 ASP A N 1
ATOM 2355 C CA . ASP A 1 302 ? 5.328 12.148 -0.11 1 98.25 302 ASP A CA 1
ATOM 2356 C C . ASP A 1 302 ? 5.719 13.617 0.027 1 98.25 302 ASP A C 1
ATOM 2358 O O . ASP A 1 302 ? 4.855 14.484 0.212 1 98.25 302 ASP A O 1
ATOM 2362 N N . VAL A 1 303 ? 7.02 13.875 -0.026 1 97.19 303 VAL A N 1
ATOM 2363 C CA . VAL A 1 303 ? 7.57 15.227 0.072 1 97.19 303 VAL A CA 1
ATOM 2364 C C . VAL A 1 303 ? 8.578 15.453 -1.053 1 97.19 303 VAL A C 1
ATOM 2366 O O . VAL A 1 303 ? 9.133 14.5 -1.604 1 97.19 303 VAL A O 1
ATOM 2369 N N . PHE A 1 304 ? 8.781 16.703 -1.358 1 95 304 PHE A N 1
ATOM 2370 C CA . PHE A 1 304 ? 9.562 17.062 -2.533 1 95 304 PHE A CA 1
ATOM 2371 C C . PHE A 1 304 ? 10.547 18.172 -2.207 1 95 304 PHE A C 1
ATOM 2373 O O . PHE A 1 304 ? 10.336 18.938 -1.256 1 95 304 PHE A O 1
ATOM 2380 N N . PRO A 1 305 ? 11.547 18.328 -2.977 1 90.56 305 PRO A N 1
ATOM 2381 C CA . PRO A 1 305 ? 12.57 19.312 -2.676 1 90.56 305 PRO A CA 1
ATOM 2382 C C . PRO A 1 305 ? 12.039 20.75 -2.729 1 90.56 305 PRO A C 1
ATOM 2384 O O . PRO A 1 305 ? 12.422 21.578 -1.905 1 90.56 305 PRO A O 1
ATOM 2387 N N . ASN A 1 306 ? 11.141 21.031 -3.611 1 89.12 306 ASN A N 1
ATOM 2388 C CA . ASN A 1 306 ? 10.672 22.391 -3.822 1 89.12 306 ASN A CA 1
ATOM 2389 C C . ASN A 1 306 ? 9.18 22.531 -3.553 1 89.12 306 ASN A C 1
ATOM 2391 O O . ASN A 1 306 ? 8.477 23.25 -4.262 1 89.12 306 ASN A O 1
ATOM 2395 N N . GLU A 1 307 ? 8.703 21.906 -2.582 1 89.5 307 GLU A N 1
ATOM 2396 C CA . GLU A 1 307 ? 7.293 22 -2.236 1 89.5 307 GLU A CA 1
ATOM 2397 C C . GLU A 1 307 ? 6.859 23.453 -2.08 1 89.5 307 GLU A C 1
ATOM 2399 O O . GLU A 1 307 ? 7.637 24.297 -1.617 1 89.5 307 GLU A O 1
ATOM 2404 N N . PRO A 1 308 ? 5.742 23.703 -2.562 1 90.56 308 PRO A N 1
ATOM 2405 C CA . PRO A 1 308 ? 4.652 22.812 -2.979 1 90.56 308 PRO A CA 1
ATOM 2406 C C . PRO A 1 308 ? 4.754 22.406 -4.445 1 90.56 308 PRO A C 1
ATOM 2408 O O . PRO A 1 308 ? 3.916 21.641 -4.934 1 90.56 308 PRO A O 1
ATOM 2411 N N . ILE A 1 309 ? 5.82 22.797 -5.117 1 91.94 309 ILE A N 1
ATOM 2412 C CA . ILE A 1 309 ? 6 22.438 -6.52 1 91.94 309 ILE A CA 1
ATOM 2413 C C . ILE A 1 309 ? 6.586 21.031 -6.621 1 91.94 309 ILE A C 1
ATOM 2415 O O . ILE A 1 309 ? 7.543 20.703 -5.918 1 91.94 309 ILE A O 1
ATOM 2419 N N . VAL A 1 310 ? 5.957 20.219 -7.449 1 93.69 310 VAL A N 1
ATOM 2420 C CA . VAL A 1 310 ? 6.477 18.906 -7.809 1 93.69 310 VAL A CA 1
ATOM 2421 C C . VAL A 1 310 ? 7.023 18.938 -9.234 1 93.69 310 VAL A C 1
ATOM 2423 O O . VAL A 1 310 ? 6.266 19.094 -10.195 1 93.69 310 VAL A O 1
ATOM 2426 N N . GLU A 1 311 ? 8.289 18.812 -9.312 1 89.62 311 GLU A N 1
ATOM 2427 C CA . GLU A 1 311 ? 8.938 18.922 -10.617 1 89.62 311 GLU A CA 1
ATOM 2428 C C . GLU A 1 311 ? 8.484 17.812 -11.555 1 89.62 311 GLU A C 1
ATOM 2430 O O . GLU A 1 311 ? 8.219 16.688 -11.125 1 89.62 311 GLU A O 1
ATOM 2435 N N . ARG A 1 312 ? 8.516 18.109 -12.789 1 84.88 312 ARG A N 1
ATOM 2436 C CA . ARG A 1 312 ? 8.039 17.219 -13.844 1 84.88 312 ARG A CA 1
ATOM 2437 C C . ARG A 1 312 ? 8.773 15.883 -13.789 1 84.88 312 ARG A C 1
ATOM 2439 O O . ARG A 1 312 ? 8.188 14.836 -14.094 1 84.88 312 ARG A O 1
ATOM 2446 N N . TYR A 1 313 ? 9.938 15.883 -13.383 1 84.31 313 TYR A N 1
ATOM 2447 C CA . TYR A 1 313 ? 10.75 14.672 -13.312 1 84.31 313 TYR A CA 1
ATOM 2448 C C . TYR A 1 313 ? 10.07 13.609 -12.469 1 84.31 313 TYR A C 1
ATOM 2450 O O . TYR A 1 313 ? 10.148 12.414 -12.781 1 84.31 313 TYR A O 1
ATOM 2458 N N . TRP A 1 314 ? 9.398 14.031 -11.469 1 87.81 314 TRP A N 1
ATOM 2459 C CA . TRP A 1 314 ? 8.812 13.086 -10.531 1 87.81 314 TRP A CA 1
ATOM 2460 C C . TRP A 1 314 ? 7.418 12.664 -10.984 1 87.81 314 TRP A C 1
ATOM 2462 O O . TRP A 1 314 ? 6.883 11.656 -10.516 1 87.81 314 TRP A O 1
ATOM 2472 N N . LEU A 1 315 ? 6.781 13.484 -11.891 1 82 315 LEU A N 1
ATOM 2473 C CA . LEU A 1 315 ? 5.43 13.227 -12.375 1 82 315 LEU A CA 1
ATOM 2474 C C . LEU A 1 315 ? 5.441 12.188 -13.492 1 82 315 LEU A C 1
ATOM 2476 O O . LEU A 1 315 ? 4.539 11.352 -13.586 1 82 315 LEU A O 1
ATOM 2480 N N . ASP A 1 316 ? 6.145 12.375 -14.469 1 70.44 316 ASP A N 1
ATOM 2481 C CA . ASP A 1 316 ? 6.145 11.562 -15.688 1 70.44 316 ASP A CA 1
ATOM 2482 C C . ASP A 1 316 ? 7.543 11.039 -15.992 1 70.44 316 ASP A C 1
ATOM 2484 O O . ASP A 1 316 ? 8.383 11.766 -16.531 1 70.44 316 ASP A O 1
ATOM 2488 N N . GLU A 1 317 ? 7.703 9.961 -15.445 1 56.12 317 GLU A N 1
ATOM 2489 C CA . GLU A 1 317 ? 9.062 9.5 -15.719 1 56.12 317 GLU A CA 1
ATOM 2490 C C . GLU A 1 317 ? 9.234 9.148 -17.188 1 56.12 317 GLU A C 1
ATOM 2492 O O . GLU A 1 317 ? 10.328 9.281 -17.75 1 56.12 317 GLU A O 1
ATOM 2497 N N . HIS A 1 318 ? 8.078 8.633 -17.766 1 56.5 318 HIS A N 1
ATOM 2498 C CA . HIS A 1 318 ? 8.258 8.125 -19.125 1 56.5 318 HIS A CA 1
ATOM 2499 C C . HIS A 1 318 ? 8.828 9.195 -20.047 1 56.5 318 HIS A C 1
ATOM 2501 O O . HIS A 1 318 ? 9.664 8.898 -20.906 1 56.5 318 HIS A O 1
ATOM 2507 N N . SER A 1 319 ? 8.109 10.359 -20.016 1 52.19 319 SER A N 1
ATOM 2508 C CA . SER A 1 319 ? 8.508 11.391 -20.969 1 52.19 319 SER A CA 1
ATOM 2509 C C . SER A 1 319 ? 9.969 11.766 -20.797 1 52.19 319 SER A C 1
ATOM 2511 O O . SER A 1 319 ? 10.625 12.195 -21.75 1 52.19 319 SER A O 1
ATOM 2513 N N . ILE A 1 320 ? 10.375 11.625 -19.625 1 47.72 320 ILE A N 1
ATOM 2514 C CA . ILE A 1 320 ? 11.711 12.164 -19.391 1 47.72 320 ILE A CA 1
ATOM 2515 C C . ILE A 1 320 ? 12.75 11.078 -19.625 1 47.72 320 ILE A C 1
ATOM 2517 O O . ILE A 1 320 ? 13.844 11.344 -20.125 1 47.72 320 ILE A O 1
ATOM 2521 N N . ASN A 1 321 ? 12.461 9.906 -19.094 1 49.03 321 ASN A N 1
ATOM 2522 C CA . ASN A 1 321 ? 13.547 8.945 -19.203 1 49.03 321 ASN A CA 1
ATOM 2523 C C . ASN A 1 321 ? 13.305 7.961 -20.344 1 49.03 321 ASN A C 1
ATOM 2525 O O . ASN A 1 321 ? 12.555 7 -20.203 1 49.03 321 ASN A O 1
ATOM 2529 N N . ASN A 1 322 ? 13.312 8.438 -21.516 1 49.97 322 ASN A N 1
ATOM 2530 C CA . ASN A 1 322 ? 13.242 7.578 -22.688 1 49.97 322 ASN A CA 1
ATOM 2531 C C . ASN A 1 322 ? 13.953 6.242 -22.453 1 49.97 322 ASN A C 1
ATOM 2533 O O . ASN A 1 322 ? 13.789 5.301 -23.234 1 49.97 322 ASN A O 1
ATOM 2537 N N . LYS A 1 323 ? 14.836 6.387 -21.688 1 47.81 323 LYS A N 1
ATOM 2538 C CA . LYS A 1 323 ? 15.695 5.219 -21.531 1 47.81 323 LYS A CA 1
ATOM 2539 C C . LYS A 1 323 ? 15.148 4.27 -20.469 1 47.81 323 LYS A C 1
ATOM 2541 O O . LYS A 1 323 ? 15.555 3.109 -20.391 1 47.81 323 LYS A O 1
ATOM 2546 N N . ASN A 1 324 ? 14.562 4.852 -19.453 1 51.09 324 ASN A N 1
ATOM 2547 C CA . ASN A 1 324 ? 13.984 4.004 -18.406 1 51.09 324 ASN A CA 1
ATOM 2548 C C . ASN A 1 324 ? 12.477 3.846 -18.594 1 51.09 324 ASN A C 1
ATOM 2550 O O . ASN A 1 324 ? 11.719 4.781 -18.344 1 51.09 324 ASN A O 1
ATOM 2554 N N . PRO A 1 325 ? 12.078 2.998 -19.406 1 50.25 325 PRO A N 1
ATOM 2555 C CA . PRO A 1 325 ? 10.648 2.738 -19.594 1 50.25 325 PRO A CA 1
ATOM 2556 C C . PRO A 1 325 ? 9.914 2.543 -18.266 1 50.25 325 PRO A C 1
ATOM 2558 O O . PRO A 1 325 ? 8.695 2.354 -18.266 1 50.25 325 PRO A O 1
ATOM 2561 N N . PHE A 1 326 ? 10.719 2.586 -17.172 1 51.62 326 PHE A N 1
ATOM 2562 C CA . PHE A 1 326 ? 10.18 2.098 -15.914 1 51.62 326 PHE A CA 1
ATOM 2563 C C . PHE A 1 326 ? 9.547 3.236 -15.117 1 51.62 326 PHE A C 1
ATOM 2565 O O . PHE A 1 326 ? 10.156 4.293 -14.945 1 51.62 326 PHE A O 1
ATOM 2572 N N . PHE A 1 327 ? 8.211 3.305 -15.078 1 58.09 327 PHE A N 1
ATOM 2573 C CA . PHE A 1 327 ? 7.68 4.219 -14.07 1 58.09 327 PHE A CA 1
ATOM 2574 C C . PHE A 1 327 ? 8.25 3.896 -12.695 1 58.09 327 PHE A C 1
ATOM 2576 O O . PHE A 1 327 ? 8.133 2.768 -12.219 1 58.09 327 PHE A O 1
ATOM 2583 N N . THR A 1 328 ? 9.211 4.812 -12.172 1 72.25 328 THR A N 1
ATOM 2584 C CA . THR A 1 328 ? 10.023 4.438 -11.023 1 72.25 328 THR A CA 1
ATOM 2585 C C . THR A 1 328 ? 9.523 5.137 -9.758 1 72.25 328 THR A C 1
ATOM 2587 O O . THR A 1 328 ? 10.219 5.145 -8.734 1 72.25 328 THR A O 1
ATOM 2590 N N . SER A 1 329 ? 8.172 5.711 -9.922 1 88.5 329 SER A N 1
ATOM 2591 C CA . SER A 1 329 ? 7.91 6.441 -8.68 1 88.5 329 SER A CA 1
ATOM 2592 C C . SER A 1 329 ? 6.461 6.273 -8.234 1 88.5 329 SER A C 1
ATOM 2594 O O . SER A 1 329 ? 5.582 5.988 -9.055 1 88.5 329 SER A O 1
ATOM 2596 N N . SER A 1 330 ? 6.156 6.223 -7.094 1 94.38 330 SER A N 1
ATOM 2597 C CA . SER A 1 330 ? 4.879 6.523 -6.457 1 94.38 330 SER A CA 1
ATOM 2598 C C . SER A 1 330 ? 4.938 7.836 -5.68 1 94.38 330 SER A C 1
ATOM 2600 O O . SER A 1 330 ? 5.891 8.078 -4.938 1 94.38 330 SER A O 1
ATOM 2602 N N . ILE A 1 331 ? 3.984 8.727 -5.973 1 95.06 331 ILE A N 1
ATOM 2603 C CA . ILE A 1 331 ? 4.062 10.055 -5.387 1 95.06 331 ILE A CA 1
ATOM 2604 C C . ILE A 1 331 ? 2.717 10.43 -4.77 1 95.06 331 ILE A C 1
ATOM 2606 O O . ILE A 1 331 ? 1.664 10.086 -5.309 1 95.06 331 ILE A O 1
ATOM 2610 N N . THR A 1 332 ? 2.725 11 -3.627 1 97.25 332 THR A N 1
ATOM 2611 C CA . THR A 1 332 ? 1.565 11.555 -2.938 1 97.25 332 THR A CA 1
ATOM 2612 C C . THR A 1 332 ? 1.816 13.008 -2.545 1 97.25 332 THR A C 1
ATOM 2614 O O . THR A 1 332 ? 2.941 13.383 -2.205 1 97.25 332 THR A O 1
ATOM 2617 N N . PRO A 1 333 ? 0.847 13.852 -2.66 1 96.5 333 PRO A N 1
ATOM 2618 C CA . PRO A 1 333 ? 1.039 15.289 -2.447 1 96.5 333 PRO A CA 1
ATOM 2619 C C . PRO A 1 333 ? 1.046 15.672 -0.969 1 96.5 333 PRO A C 1
ATOM 2621 O O . PRO A 1 333 ? 0.197 16.453 -0.524 1 96.5 333 PRO A O 1
ATOM 2624 N N . HIS A 1 334 ? 2.008 15.164 -0.266 1 96.31 334 HIS A N 1
ATOM 2625 C CA . HIS A 1 334 ? 2.225 15.477 1.143 1 96.31 334 HIS A CA 1
ATOM 2626 C C . HIS A 1 334 ? 1.001 15.125 1.98 1 96.31 334 HIS A C 1
ATOM 2628 O O . HIS A 1 334 ? 0.492 15.961 2.729 1 96.31 334 HIS A O 1
ATOM 2634 N N . LEU A 1 335 ? 0.634 13.812 1.909 1 96.94 335 LEU A N 1
ATOM 2635 C CA . LEU A 1 335 ? -0.614 13.32 2.479 1 96.94 335 LEU A CA 1
ATOM 2636 C C . LEU A 1 335 ? -0.347 12.484 3.725 1 96.94 335 LEU A C 1
ATOM 2638 O O . LEU A 1 335 ? -1.279 11.945 4.332 1 96.94 335 LEU A O 1
ATOM 2642 N N . GLY A 1 336 ? 0.807 12.273 4.109 1 97.12 336 GLY A N 1
ATOM 2643 C CA . GLY A 1 336 ? 1.146 11.328 5.164 1 97.12 336 GLY A CA 1
ATOM 2644 C C . GLY A 1 336 ? 0.221 11.414 6.363 1 97.12 336 GLY A C 1
ATOM 2645 O O . GLY A 1 336 ? -0.234 10.391 6.879 1 97.12 336 GLY A O 1
ATOM 2646 N N . SER A 1 337 ? -0.119 12.617 6.73 1 96.5 337 SER A N 1
ATOM 2647 C CA . SER A 1 337 ? -0.917 12.797 7.938 1 96.5 337 SER A CA 1
ATOM 2648 C C . SER A 1 337 ? -2.371 13.109 7.598 1 96.5 337 SER A C 1
ATOM 2650 O O . SER A 1 337 ? -3.186 13.344 8.492 1 96.5 337 SER A O 1
ATOM 2652 N N . SER A 1 338 ? -2.779 13.133 6.395 1 96.5 338 SER A N 1
ATOM 2653 C CA . SER A 1 338 ? -4.035 13.719 5.945 1 96.5 338 SER A CA 1
ATOM 2654 C C . SER A 1 338 ? -5.211 12.781 6.215 1 96.5 338 SER A C 1
ATOM 2656 O O . SER A 1 338 ? -5.715 12.133 5.297 1 96.5 338 SER A O 1
ATOM 2658 N N . THR A 1 339 ? -5.703 12.719 7.43 1 96.5 339 THR A N 1
ATOM 2659 C CA . THR A 1 339 ? -6.93 12.039 7.84 1 96.5 339 THR A CA 1
ATOM 2660 C C . THR A 1 339 ? -7.852 12.992 8.594 1 96.5 339 THR A C 1
ATOM 2662 O O . THR A 1 339 ? -7.395 13.992 9.156 1 96.5 339 THR A O 1
ATOM 2665 N N . SER A 1 340 ? -9.102 12.703 8.57 1 94.44 340 SER A N 1
ATOM 2666 C CA . SER A 1 340 ? -10.062 13.539 9.289 1 94.44 340 SER A CA 1
ATOM 2667 C C . SER A 1 340 ? -9.75 13.586 10.773 1 94.44 340 SER A C 1
ATOM 2669 O O . SER A 1 340 ? -9.859 14.641 11.406 1 94.44 340 SER A O 1
ATOM 2671 N N . GLU A 1 341 ? -9.312 12.461 11.289 1 95.88 341 GLU A N 1
ATOM 2672 C CA . GLU A 1 341 ? -8.977 12.406 12.711 1 95.88 341 GLU A CA 1
ATOM 2673 C C . GLU A 1 341 ? -7.785 13.297 13.031 1 95.88 341 GLU A C 1
ATOM 2675 O O . GLU A 1 341 ? -7.773 13.984 14.055 1 95.88 341 GLU A O 1
ATOM 2680 N N . THR A 1 342 ? -6.809 13.281 12.156 1 96.31 342 THR A N 1
ATOM 2681 C CA . THR A 1 342 ? -5.633 14.125 12.367 1 96.31 342 THR A CA 1
ATOM 2682 C C . THR A 1 342 ? -6 15.602 12.289 1 96.31 342 THR A C 1
ATOM 2684 O O . THR A 1 342 ? -5.539 16.406 13.109 1 96.31 342 THR A O 1
ATOM 2687 N N . LEU A 1 343 ? -6.848 15.953 11.328 1 95.12 343 LEU A N 1
ATOM 2688 C CA . LEU A 1 343 ? -7.281 17.344 11.219 1 95.12 343 LEU A CA 1
ATOM 2689 C C . LEU A 1 343 ? -8 17.797 12.484 1 95.12 343 LEU A C 1
ATOM 2691 O O . LEU A 1 343 ? -7.715 18.875 13.016 1 95.12 343 LEU A O 1
ATOM 2695 N N . ASP A 1 344 ? -8.875 16.953 12.961 1 94.69 344 ASP A N 1
ATOM 2696 C CA . ASP A 1 344 ? -9.617 17.266 14.172 1 94.69 344 ASP A CA 1
ATOM 2697 C C . ASP A 1 344 ? -8.672 17.453 15.359 1 94.69 344 ASP A C 1
ATOM 2699 O O . ASP A 1 344 ? -8.812 18.406 16.125 1 94.69 344 ASP A O 1
ATOM 2703 N N . TYR A 1 345 ? -7.754 16.578 15.438 1 95.75 345 TYR A N 1
ATOM 2704 C CA . TYR A 1 345 ? -6.773 16.656 16.516 1 95.75 345 TYR A CA 1
ATOM 2705 C C . TYR A 1 345 ? -5.949 17.922 16.406 1 95.75 345 TYR A C 1
ATOM 2707 O O . TYR A 1 345 ? -5.723 18.609 17.406 1 95.75 345 TYR A O 1
ATOM 2715 N N . ALA A 1 346 ? -5.473 18.234 15.25 1 96 346 ALA A N 1
ATOM 2716 C CA . ALA A 1 346 ? -4.621 19.391 15.031 1 96 346 ALA A CA 1
ATOM 2717 C C . ALA A 1 346 ? -5.363 20.688 15.359 1 96 346 ALA A C 1
ATOM 2719 O O . ALA A 1 346 ? -4.828 21.562 16.031 1 96 346 ALA A O 1
ATOM 2720 N N . ASN A 1 347 ? -6.605 20.734 14.906 1 96.06 347 ASN A N 1
ATOM 2721 C CA . ASN A 1 347 ? -7.414 21.922 15.188 1 96.06 347 ASN A CA 1
ATOM 2722 C C . ASN A 1 347 ? -7.66 22.094 16.688 1 96.06 347 ASN A C 1
ATOM 2724 O O . ASN A 1 347 ? -7.496 23.188 17.219 1 96.06 347 ASN A O 1
ATOM 2728 N N . TYR A 1 348 ? -8 21.031 17.312 1 96.75 348 TYR A N 1
ATOM 2729 C CA . TYR A 1 348 ? -8.25 21.047 18.75 1 96.75 348 TYR A CA 1
ATOM 2730 C C . TYR A 1 348 ? -7 21.5 19.5 1 96.75 348 TYR A C 1
ATOM 2732 O O . TYR A 1 348 ? -7.07 22.391 20.359 1 96.75 348 TYR A O 1
ATOM 2740 N N . SER A 1 349 ? -5.918 20.859 19.172 1 96.69 349 SER A N 1
ATOM 2741 C CA . SER A 1 349 ? -4.66 21.125 19.859 1 96.69 349 SER A CA 1
ATOM 2742 C C . SER A 1 349 ? -4.195 22.562 19.625 1 96.69 349 SER A C 1
ATOM 2744 O O . SER A 1 349 ? -3.693 23.203 20.547 1 96.69 349 SER A O 1
ATOM 2746 N N . CYS A 1 350 ? -4.359 23.031 18.422 1 96.81 350 CYS A N 1
ATOM 2747 C CA . CYS A 1 350 ? -3.973 24.406 18.094 1 96.81 350 CYS A CA 1
ATOM 2748 C C . CYS A 1 350 ? -4.773 25.406 18.906 1 96.81 350 CYS A C 1
ATOM 2750 O O . CYS A 1 350 ? -4.199 26.312 19.516 1 96.81 350 CYS A O 1
ATOM 2752 N N . VAL A 1 351 ? -6.055 25.203 19 1 96.75 351 VAL A N 1
ATOM 2753 C CA . VAL A 1 351 ? -6.93 26.094 19.75 1 96.75 351 VAL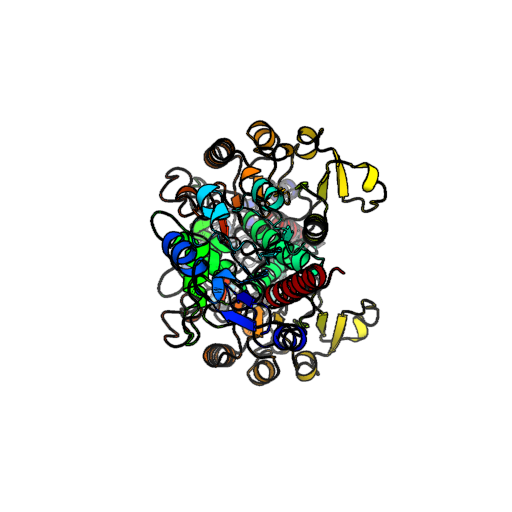 A CA 1
ATOM 2754 C C . VAL A 1 351 ? -6.578 26.031 21.234 1 96.75 351 VAL A C 1
ATOM 2756 O O . VAL A 1 351 ? -6.5 27.078 21.906 1 96.75 351 VAL A O 1
ATOM 2759 N N . GLU A 1 352 ? -6.359 24.844 21.688 1 96.88 352 GLU A N 1
ATOM 2760 C CA . GLU A 1 352 ? -5.992 24.672 23.078 1 96.88 352 GLU A CA 1
ATOM 2761 C C . GLU A 1 352 ? -4.723 25.453 23.422 1 96.88 352 GLU A C 1
ATOM 2763 O O . GLU A 1 352 ? -4.633 26.078 24.469 1 96.88 352 GLU A O 1
ATOM 2768 N N . THR A 1 353 ? -3.762 25.422 22.578 1 97.19 353 THR A N 1
ATOM 2769 C CA . THR A 1 353 ? -2.492 26.109 22.812 1 97.19 353 THR A CA 1
ATOM 2770 C C . THR A 1 353 ? -2.678 27.609 22.766 1 97.19 353 THR A C 1
ATOM 2772 O O . THR A 1 353 ? -2.127 28.344 23.594 1 97.19 353 THR A O 1
ATOM 2775 N N . ILE A 1 354 ? -3.469 28.094 21.812 1 97.44 354 ILE A N 1
ATOM 2776 C CA . ILE A 1 354 ? -3.764 29.516 21.703 1 97.44 354 ILE A CA 1
ATOM 2777 C C . ILE A 1 354 ? -4.434 30 22.984 1 97.44 354 ILE A C 1
ATOM 2779 O O . ILE A 1 354 ? -4.027 31.016 23.562 1 97.44 354 ILE A O 1
ATOM 2783 N N . LEU A 1 355 ? -5.391 29.234 23.438 1 97.12 355 LEU A N 1
ATOM 2784 C CA . LEU A 1 355 ? -6.105 29.578 24.656 1 97.12 355 LEU A CA 1
ATOM 2785 C C . LEU A 1 355 ? -5.156 29.625 25.859 1 97.12 355 LEU A C 1
ATOM 2787 O O . LEU A 1 355 ? -5.207 30.547 26.656 1 97.12 355 LEU A O 1
ATOM 2791 N N . SER A 1 356 ? -4.316 28.688 25.906 1 97.31 356 SER A N 1
ATOM 2792 C CA . SER A 1 356 ? -3.373 28.594 27.016 1 97.31 356 SER A CA 1
ATOM 2793 C C . SER A 1 356 ? -2.443 29.812 27.047 1 97.31 356 SER A C 1
ATOM 2795 O O . SER A 1 356 ? -2.17 30.359 28.109 1 97.31 356 SER A O 1
ATOM 2797 N N . ILE A 1 357 ? -1.973 30.203 25.906 1 97.06 357 ILE A N 1
ATOM 2798 C CA . ILE A 1 357 ? -1.046 31.328 25.797 1 97.06 357 ILE A CA 1
ATOM 2799 C C . ILE A 1 357 ? -1.768 32.625 26.141 1 97.06 357 ILE A C 1
ATOM 2801 O O . ILE A 1 357 ? -1.244 33.469 26.891 1 97.06 357 ILE A O 1
ATOM 2805 N N . LEU A 1 358 ? -2.982 32.812 25.641 1 96.94 358 LEU A N 1
ATOM 2806 C CA . LEU A 1 358 ? -3.74 34.031 25.844 1 96.94 358 LEU A CA 1
ATOM 2807 C C . LEU A 1 358 ? -4.172 34.156 27.312 1 96.94 358 LEU A C 1
ATOM 2809 O O . LEU A 1 358 ? -4.371 35.281 27.797 1 96.94 358 LEU A O 1
ATOM 2813 N N . GLN A 1 359 ? -4.281 33.062 27.938 1 94.62 359 GLN A N 1
ATOM 2814 C CA . GLN A 1 359 ? -4.719 33.062 29.328 1 94.62 359 GLN A CA 1
ATOM 2815 C C . GLN A 1 359 ? -3.533 32.938 30.281 1 94.62 359 GLN A C 1
ATOM 2817 O O . GLN A 1 359 ? -3.713 32.781 31.484 1 94.62 359 GLN A O 1
ATOM 2822 N N . ASP A 1 3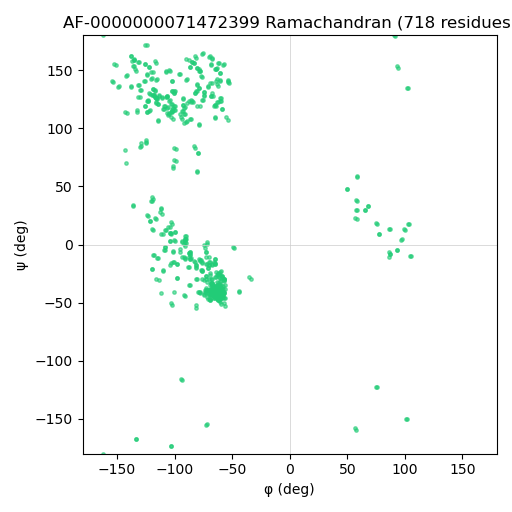60 ? -2.381 33.062 29.797 1 89.81 360 ASP A N 1
ATOM 2823 C CA . ASP A 1 360 ? -1.129 33.031 30.547 1 89.81 360 ASP A CA 1
ATOM 2824 C C . ASP A 1 360 ? -0.988 31.719 31.328 1 89.81 360 ASP A C 1
ATOM 2826 O O . ASP A 1 360 ? -0.68 31.734 32.531 1 89.81 360 ASP A O 1
ATOM 2830 N N . LYS A 1 361 ? -1.387 30.703 30.766 1 81.94 361 LYS A N 1
ATOM 2831 C CA . LYS A 1 361 ? -1.221 29.359 31.328 1 81.94 361 LYS A CA 1
ATOM 2832 C C . LYS A 1 361 ? -0.033 28.641 30.688 1 81.94 361 LYS A C 1
ATOM 2834 O O . LYS A 1 361 ? 0.301 28.891 29.531 1 81.94 361 LYS A O 1
ATOM 2839 N N . MET B 1 1 ? 16.297 -45.75 -23.578 1 84.62 1 MET B N 1
ATOM 2840 C CA . MET B 1 1 ? 16.047 -44.312 -23.75 1 84.62 1 MET B CA 1
ATOM 2841 C C . MET B 1 1 ? 15.375 -43.75 -22.5 1 84.62 1 MET B C 1
ATOM 2843 O O . MET B 1 1 ? 14.602 -44.438 -21.828 1 84.62 1 MET B O 1
ATOM 2847 N N . LYS B 1 2 ? 15.781 -42.562 -22.062 1 94.5 2 LYS B N 1
ATOM 2848 C CA . LYS B 1 2 ? 15.172 -41.938 -20.891 1 94.5 2 LYS B CA 1
ATOM 2849 C C . LYS B 1 2 ? 13.695 -41.656 -21.125 1 94.5 2 LYS B C 1
ATOM 2851 O O . LYS B 1 2 ? 13.305 -41.25 -22.234 1 94.5 2 LYS B O 1
ATOM 2856 N N . PRO B 1 3 ? 12.922 -41.969 -20.094 1 96.81 3 PRO B N 1
ATOM 2857 C CA . PRO B 1 3 ? 11.523 -41.531 -20.25 1 96.81 3 PRO B CA 1
ATOM 2858 C C . PRO B 1 3 ? 11.383 -40.031 -20.484 1 96.81 3 PRO B C 1
ATOM 2860 O O . PRO B 1 3 ? 12.227 -39.25 -20.047 1 96.81 3 PRO B O 1
ATOM 2863 N N . VAL B 1 4 ? 10.305 -39.688 -21.109 1 98.06 4 VAL B N 1
ATOM 2864 C CA . VAL B 1 4 ? 10.148 -38.344 -21.609 1 98.06 4 VAL B CA 1
ATOM 2865 C C . VAL B 1 4 ? 9.281 -37.531 -20.656 1 98.06 4 VAL B C 1
ATOM 2867 O O . VAL B 1 4 ? 8.258 -38.031 -20.156 1 98.06 4 VAL B O 1
ATOM 2870 N N . ILE B 1 5 ? 9.727 -36.344 -20.312 1 98.19 5 ILE B N 1
ATOM 2871 C CA . ILE B 1 5 ? 8.922 -35.344 -19.625 1 98.19 5 ILE B CA 1
ATOM 2872 C C . ILE B 1 5 ? 8.734 -34.125 -20.531 1 98.19 5 ILE B C 1
ATOM 2874 O O . ILE B 1 5 ? 9.703 -33.594 -21.094 1 98.19 5 ILE B O 1
ATOM 2878 N N . ILE B 1 6 ? 7.48 -33.75 -20.75 1 97.44 6 ILE B N 1
ATOM 2879 C CA . ILE B 1 6 ? 7.188 -32.531 -21.531 1 97.44 6 ILE B CA 1
ATOM 2880 C C . ILE B 1 6 ? 7.203 -31.312 -20.625 1 97.44 6 ILE B C 1
ATOM 2882 O O . ILE B 1 6 ? 6.531 -31.297 -19.594 1 97.44 6 ILE B O 1
ATOM 2886 N N . GLU B 1 7 ? 7.969 -30.375 -20.922 1 95.69 7 GLU B N 1
ATOM 2887 C CA . GLU B 1 7 ? 8.031 -29.094 -20.219 1 95.69 7 GLU B CA 1
ATOM 2888 C C . GLU B 1 7 ? 7.312 -28 -21.016 1 95.69 7 GLU B C 1
ATOM 2890 O O . GLU B 1 7 ? 7.82 -27.547 -22.047 1 95.69 7 GLU B O 1
ATOM 2895 N N . LEU B 1 8 ? 6.199 -27.594 -20.5 1 92.88 8 LEU B N 1
ATOM 2896 C CA . LEU B 1 8 ? 5.391 -26.641 -21.25 1 92.88 8 LEU B CA 1
ATOM 2897 C C . LEU B 1 8 ? 5.914 -25.219 -21.047 1 92.88 8 LEU B C 1
ATOM 2899 O O . LEU B 1 8 ? 5.711 -24.359 -21.906 1 92.88 8 LEU B O 1
ATOM 2903 N N . TYR B 1 9 ? 6.496 -24.984 -19.906 1 88.56 9 TYR B N 1
ATOM 2904 C CA . TYR B 1 9 ? 7.066 -23.688 -19.562 1 88.56 9 TYR B CA 1
ATOM 2905 C C . TYR B 1 9 ? 8.43 -23.844 -18.906 1 88.56 9 TYR B C 1
ATOM 2907 O O . TYR B 1 9 ? 8.695 -24.859 -18.25 1 88.56 9 TYR B O 1
ATOM 2915 N N . ASP B 1 10 ? 9.188 -22.828 -19.062 1 84.44 10 ASP B N 1
ATOM 2916 C CA . ASP B 1 10 ? 10.562 -22.906 -18.578 1 84.44 10 ASP B CA 1
ATOM 2917 C C . ASP B 1 10 ? 10.609 -23.031 -17.062 1 84.44 10 ASP B C 1
ATOM 2919 O O . ASP B 1 10 ? 10.164 -22.141 -16.344 1 84.44 10 ASP B O 1
ATOM 2923 N N . LYS B 1 11 ? 11.18 -24.109 -16.625 1 85.19 11 LYS B N 1
ATOM 2924 C CA . LYS B 1 11 ? 11.312 -24.359 -15.188 1 85.19 11 LYS B CA 1
ATOM 2925 C C . LYS B 1 11 ? 12.461 -23.562 -14.594 1 85.19 11 LYS B C 1
ATOM 2927 O O . LYS B 1 11 ? 12.562 -23.422 -13.375 1 85.19 11 LYS B O 1
ATOM 2932 N N . GLY B 1 12 ? 13.258 -23.016 -15.477 1 83.38 12 GLY B N 1
ATOM 2933 C CA . GLY B 1 12 ? 14.438 -22.297 -15.016 1 83.38 12 GLY B CA 1
ATOM 2934 C C . GLY B 1 12 ? 15.688 -23.156 -14.977 1 83.38 12 GLY B C 1
ATOM 2935 O O . GLY B 1 12 ? 15.609 -24.359 -14.742 1 83.38 12 GLY B O 1
ATOM 2936 N N . ASP B 1 13 ? 16.859 -22.578 -15.125 1 81.44 13 ASP B N 1
ATOM 2937 C CA . ASP B 1 13 ? 18.125 -23.297 -15.25 1 81.44 13 ASP B CA 1
ATOM 2938 C C . ASP B 1 13 ? 18.781 -23.5 -13.891 1 81.44 13 ASP B C 1
ATOM 2940 O O . ASP B 1 13 ? 19.656 -24.344 -13.742 1 81.44 13 ASP B O 1
ATOM 2944 N N . ASN B 1 14 ? 18.234 -22.844 -12.953 1 84.56 14 ASN B N 1
ATOM 2945 C CA . ASN B 1 14 ? 18.938 -22.859 -11.68 1 84.56 14 ASN B CA 1
ATOM 2946 C C . ASN B 1 14 ? 18.141 -23.625 -10.617 1 84.56 14 ASN B C 1
ATOM 2948 O O . ASN B 1 14 ? 18.375 -23.438 -9.422 1 84.56 14 ASN B O 1
ATOM 2952 N N . LEU B 1 15 ? 17.375 -24.531 -11.086 1 92.25 15 LEU B N 1
ATOM 2953 C CA . LEU B 1 15 ? 16.641 -25.328 -10.117 1 92.25 15 LEU B CA 1
ATOM 2954 C C . LEU B 1 15 ? 17.562 -26.328 -9.422 1 92.25 15 LEU B C 1
ATOM 2956 O O . LEU B 1 15 ? 18.297 -27.062 -10.086 1 92.25 15 LEU B O 1
ATOM 2960 N N . PRO B 1 16 ? 17.531 -26.422 -8.125 1 92.12 16 PRO B N 1
ATOM 2961 C CA . PRO B 1 16 ? 18.391 -27.344 -7.379 1 92.12 16 PRO B CA 1
ATOM 2962 C C . PRO B 1 16 ? 18.219 -28.797 -7.809 1 92.12 16 PRO B C 1
ATOM 2964 O O . PRO B 1 16 ? 19.172 -29.594 -7.711 1 92.12 16 PRO B O 1
ATOM 2967 N N . ASN B 1 17 ? 17.047 -29.172 -8.266 1 93.62 17 ASN B N 1
ATOM 2968 C CA . ASN B 1 17 ? 16.766 -30.562 -8.617 1 93.62 17 ASN B CA 1
ATOM 2969 C C . ASN B 1 17 ? 16.797 -30.766 -10.125 1 93.62 17 ASN B C 1
ATOM 2971 O O . ASN B 1 17 ? 16.281 -31.781 -10.625 1 93.62 17 ASN B O 1
ATOM 2975 N N . LYS B 1 18 ? 17.391 -29.828 -10.797 1 94.06 18 LYS B N 1
ATOM 2976 C CA . LYS B 1 18 ? 17.469 -29.906 -12.258 1 94.06 18 LYS B CA 1
ATOM 2977 C C . LYS B 1 18 ? 18.328 -31.078 -12.711 1 94.06 18 LYS B C 1
ATOM 2979 O O . LYS B 1 18 ? 17.938 -31.828 -13.609 1 94.06 18 LYS B O 1
ATOM 2984 N N . GLU B 1 19 ? 19.438 -31.25 -12.086 1 93.81 19 GLU B N 1
ATOM 2985 C CA . GLU B 1 19 ? 20.359 -32.312 -12.469 1 93.81 19 GLU B CA 1
ATOM 2986 C C . GLU B 1 19 ? 19.75 -33.688 -12.266 1 93.81 19 GLU B C 1
ATOM 2988 O O . GLU B 1 19 ? 19.891 -34.562 -13.109 1 93.81 19 GLU B O 1
ATOM 2993 N N . GLU B 1 20 ? 19.109 -33.781 -11.188 1 94.94 20 GLU B N 1
ATOM 2994 C CA . GLU B 1 20 ? 18.453 -35.062 -10.938 1 94.94 20 GLU B CA 1
ATOM 2995 C C . GLU B 1 20 ? 17.375 -35.344 -11.984 1 94.94 20 GLU B C 1
ATOM 2997 O O . GLU B 1 20 ? 17.281 -36.469 -12.484 1 94.94 20 GLU B O 1
ATOM 3002 N N . LEU B 1 21 ? 16.641 -34.375 -12.305 1 96.19 21 LEU B N 1
ATOM 3003 C CA . LEU B 1 21 ? 15.586 -34.531 -13.297 1 96.19 21 LEU B CA 1
ATOM 3004 C C . LEU B 1 21 ? 16.156 -34.906 -14.648 1 96.19 21 LEU B C 1
ATOM 3006 O O . LEU B 1 21 ? 15.727 -35.906 -15.25 1 96.19 21 LEU B O 1
ATOM 3010 N N . GLU B 1 22 ? 17.188 -34.219 -15.055 1 95.44 22 GLU B N 1
ATOM 3011 C CA . GLU B 1 22 ? 17.703 -34.375 -16.406 1 95.44 22 GLU B CA 1
ATOM 3012 C C . GLU B 1 22 ? 18.609 -35.594 -16.531 1 95.44 22 GLU B C 1
ATOM 3014 O O . GLU B 1 22 ? 18.859 -36.062 -17.625 1 95.44 22 GLU B O 1
ATOM 3019 N N . SER B 1 23 ? 19.078 -36.094 -15.398 1 96.12 23 SER B N 1
ATOM 3020 C CA . SER B 1 23 ? 19.859 -37.344 -15.414 1 96.12 23 SER B CA 1
ATOM 3021 C C . SER B 1 23 ? 18.953 -38.562 -15.602 1 96.12 23 SER B C 1
ATOM 3023 O O . SER B 1 23 ? 19.391 -39.562 -16.156 1 96.12 23 SER B O 1
ATOM 3025 N N . LYS B 1 24 ? 17.703 -38.438 -15.273 1 96.69 24 LYS B N 1
ATOM 3026 C CA . LYS B 1 24 ? 16.828 -39.594 -15.258 1 96.69 24 LYS B CA 1
ATOM 3027 C C . LYS B 1 24 ? 15.797 -39.531 -16.391 1 96.69 24 LYS B C 1
ATOM 3029 O O . LYS B 1 24 ? 15.266 -40.562 -16.812 1 96.69 24 LYS B O 1
ATOM 3034 N N . TYR B 1 25 ? 15.617 -38.312 -16.812 1 97.56 25 TYR B N 1
ATOM 3035 C CA . TYR B 1 25 ? 14.555 -38.125 -17.797 1 97.56 25 TYR B CA 1
ATOM 3036 C C . TYR B 1 25 ? 15.023 -37.25 -18.938 1 97.56 25 TYR B C 1
ATOM 3038 O O . TYR B 1 25 ? 15.938 -36.438 -18.781 1 97.56 25 TYR B O 1
ATOM 3046 N N . GLU B 1 26 ? 14.453 -37.469 -20.125 1 97.69 26 GLU B N 1
ATOM 3047 C CA . GLU B 1 26 ? 14.586 -36.562 -21.25 1 97.69 26 GLU B CA 1
ATOM 3048 C C . GLU B 1 26 ? 13.523 -35.469 -21.203 1 97.69 26 GLU B C 1
ATOM 3050 O O . GLU B 1 26 ? 12.336 -35.719 -21.391 1 97.69 26 GLU B O 1
ATOM 3055 N N . VAL B 1 27 ? 13.992 -34.312 -20.891 1 96.81 27 VAL B N 1
ATOM 3056 C CA . VAL B 1 27 ? 13.055 -33.188 -20.781 1 96.81 27 VAL B CA 1
ATOM 3057 C C . VAL B 1 27 ? 12.945 -32.469 -22.125 1 96.81 27 VAL B C 1
ATOM 3059 O O . VAL B 1 27 ? 13.93 -31.938 -22.625 1 96.81 27 VAL B O 1
ATOM 3062 N N . ILE B 1 28 ? 11.719 -32.5 -22.688 1 96.25 28 ILE B N 1
ATOM 3063 C CA . ILE B 1 28 ? 11.469 -31.844 -23.969 1 96.25 28 ILE B CA 1
ATOM 3064 C C . ILE B 1 28 ? 10.664 -30.562 -23.75 1 96.25 28 ILE B C 1
ATOM 3066 O O . ILE B 1 28 ? 9.531 -30.609 -23.281 1 96.25 28 ILE B O 1
ATOM 3070 N N . ARG B 1 29 ? 11.258 -29.469 -24.109 1 93.88 29 ARG B N 1
ATOM 3071 C CA . ARG B 1 29 ? 10.555 -28.203 -24.062 1 93.88 29 ARG B CA 1
ATOM 3072 C C . ARG B 1 29 ? 9.547 -28.094 -25.203 1 93.88 29 ARG B C 1
ATOM 3074 O O . ARG B 1 29 ? 9.883 -28.359 -26.359 1 93.88 29 ARG B O 1
ATOM 3081 N N . TYR B 1 30 ? 8.336 -27.781 -24.766 1 92.69 30 TYR B N 1
ATOM 3082 C CA . TYR B 1 30 ? 7.27 -27.609 -25.75 1 92.69 30 TYR B CA 1
ATOM 3083 C C . TYR B 1 30 ? 6.523 -26.297 -25.531 1 92.69 30 TYR B C 1
ATOM 3085 O O . TYR B 1 30 ? 6.055 -26.016 -24.422 1 92.69 30 TYR B O 1
ATOM 3093 N N . HIS B 1 31 ? 6.41 -25.5 -26.531 1 87.19 31 HIS B N 1
ATOM 3094 C CA . HIS B 1 31 ? 5.68 -24.234 -26.469 1 87.19 31 HIS B CA 1
ATOM 3095 C C . HIS B 1 31 ? 4.242 -24.406 -26.953 1 87.19 31 HIS B C 1
ATOM 3097 O O . HIS B 1 31 ? 4.004 -24.594 -28.156 1 87.19 31 HIS B O 1
ATOM 3103 N N . VAL B 1 32 ? 3.396 -24.312 -26 1 87.12 32 VAL B N 1
ATOM 3104 C CA . VAL B 1 32 ? 1.991 -24.484 -26.359 1 87.12 32 VAL B CA 1
ATOM 3105 C C . VAL B 1 32 ? 1.456 -23.203 -27 1 87.12 32 VAL B C 1
ATOM 3107 O O . VAL B 1 32 ? 1.414 -22.156 -26.344 1 87.12 32 VAL B O 1
ATOM 3110 N N . THR B 1 33 ? 1.008 -23.266 -28.234 1 83.94 33 THR B N 1
ATOM 3111 C CA . THR B 1 33 ? 0.45 -22.109 -28.938 1 83.94 33 THR B CA 1
ATOM 3112 C C . THR B 1 33 ? -1.073 -22.188 -28.969 1 83.94 33 THR B C 1
ATOM 3114 O O . THR B 1 33 ? -1.759 -21.219 -28.641 1 83.94 33 THR B O 1
ATOM 3117 N N . THR B 1 34 ? -1.571 -23.344 -29.422 1 85.81 34 THR B N 1
ATOM 3118 C CA . THR B 1 34 ? -3.004 -23.625 -29.406 1 85.81 34 THR B CA 1
ATOM 3119 C C . THR B 1 34 ? -3.279 -25.031 -28.891 1 85.81 34 THR B C 1
ATOM 3121 O O . THR B 1 34 ? -2.396 -25.891 -28.906 1 85.81 34 THR B O 1
ATOM 3124 N N . LYS B 1 35 ? -4.477 -25.141 -28.469 1 87.5 35 LYS B N 1
ATOM 3125 C CA . LYS B 1 35 ? -4.887 -26.453 -27.984 1 87.5 35 LYS B CA 1
ATOM 3126 C C . LYS B 1 35 ? -4.809 -27.5 -29.094 1 87.5 35 LYS B C 1
ATOM 3128 O O . LYS B 1 35 ? -4.289 -28.594 -28.891 1 87.5 35 LYS B O 1
ATOM 3133 N N . GLU B 1 36 ? -5.227 -27.109 -30.203 1 89 36 GLU B N 1
ATOM 3134 C CA . GLU B 1 36 ? -5.273 -28.031 -31.344 1 89 36 GLU B CA 1
ATOM 3135 C C . GLU B 1 36 ? -3.877 -28.516 -31.719 1 89 36 GLU B C 1
ATOM 3137 O O . GLU B 1 36 ? -3.658 -29.703 -31.906 1 89 36 GLU B O 1
ATOM 3142 N N . LYS B 1 37 ? -3.018 -27.625 -31.781 1 92.31 37 LYS B N 1
ATOM 3143 C CA . LYS B 1 37 ? -1.655 -27.984 -32.188 1 92.31 37 LYS B CA 1
ATOM 3144 C C . LYS B 1 37 ? -0.997 -28.875 -31.125 1 92.31 37 LYS B C 1
ATOM 3146 O O . LYS B 1 37 ? -0.277 -29.812 -31.453 1 92.31 37 LYS B O 1
ATOM 3151 N N . PHE B 1 38 ? -1.192 -28.609 -29.922 1 92.94 38 PHE B N 1
ATOM 3152 C CA . PHE B 1 38 ? -0.621 -29.422 -28.844 1 92.94 38 PHE B CA 1
ATOM 3153 C C . PHE B 1 38 ? -1.095 -30.859 -28.938 1 92.94 38 PHE B C 1
ATOM 3155 O O . PHE B 1 38 ? -0.289 -31.797 -28.859 1 92.94 38 PHE B O 1
ATOM 3162 N N . PHE B 1 39 ? -2.361 -31.031 -29.219 1 93.31 39 PHE B N 1
ATOM 3163 C CA . PHE B 1 39 ? -2.924 -32.375 -29.188 1 93.31 39 PHE B CA 1
ATOM 3164 C C . PHE B 1 39 ? -2.629 -33.125 -30.484 1 93.31 39 PHE B C 1
ATOM 3166 O O . PHE B 1 39 ? -2.652 -34.344 -30.531 1 93.31 39 PHE B O 1
ATOM 3173 N N . GLU B 1 40 ? -2.334 -32.375 -31.484 1 94.62 40 GLU B N 1
ATOM 3174 C CA . GLU B 1 40 ? -1.786 -33 -32.688 1 94.62 40 GLU B CA 1
ATOM 3175 C C . GLU B 1 40 ? -0.361 -33.5 -32.438 1 94.62 40 GLU B C 1
ATOM 3177 O O . GLU B 1 40 ? -0.035 -34.656 -32.75 1 94.62 40 GLU B O 1
ATOM 3182 N N . ASP B 1 41 ? 0.455 -32.656 -31.844 1 96.06 41 ASP B N 1
ATOM 3183 C CA . ASP B 1 41 ? 1.876 -32.938 -31.656 1 96.06 41 ASP B CA 1
ATOM 3184 C C . ASP B 1 41 ? 2.09 -34.062 -30.641 1 96.06 41 ASP B C 1
ATOM 3186 O O . ASP B 1 41 ? 3.016 -34.844 -30.766 1 96.06 41 ASP B O 1
ATOM 3190 N N . ILE B 1 42 ? 1.257 -34.125 -29.641 1 95.69 42 ILE B N 1
ATOM 3191 C CA . ILE B 1 42 ? 1.447 -35.031 -28.516 1 95.69 42 ILE B CA 1
ATOM 3192 C C . ILE B 1 42 ? 1.223 -36.469 -28.969 1 95.69 42 ILE B C 1
ATOM 3194 O O . ILE B 1 42 ? 1.571 -37.438 -28.25 1 95.69 42 ILE B O 1
ATOM 3198 N N . GLN B 1 43 ? 0.693 -36.594 -30.188 1 95.38 43 GLN B N 1
ATOM 3199 C CA . GLN B 1 43 ? 0.429 -37.938 -30.734 1 95.38 43 GLN B CA 1
ATOM 3200 C C . GLN B 1 43 ? 1.664 -38.5 -31.422 1 95.38 43 GLN B C 1
ATOM 3202 O O . GLN B 1 43 ? 1.689 -39.688 -31.797 1 95.38 43 GLN B O 1
ATOM 3207 N N . HIS B 1 44 ? 2.662 -37.719 -31.547 1 96.62 44 HIS B N 1
ATOM 3208 C CA . HIS B 1 44 ? 3.855 -38.125 -32.281 1 96.62 44 HIS B CA 1
ATOM 3209 C C . HIS B 1 44 ? 5.07 -38.188 -31.359 1 96.62 44 HIS B C 1
ATOM 3211 O O . HIS B 1 44 ? 5.121 -37.5 -30.344 1 96.62 44 HIS B O 1
ATOM 3217 N N . GLN B 1 45 ? 6.094 -39.031 -31.781 1 94.88 45 GLN B N 1
ATOM 3218 C CA . GLN B 1 45 ? 7.344 -39.125 -31.031 1 94.88 45 GLN B CA 1
ATOM 3219 C C . GLN B 1 45 ? 8.133 -37.812 -31.125 1 94.88 45 GLN B C 1
ATOM 3221 O O . GLN B 1 45 ? 8.102 -37.156 -32.156 1 94.88 45 GLN B O 1
ATOM 3226 N N . PRO B 1 46 ? 8.672 -37.469 -29.984 1 96.06 46 PRO B N 1
ATOM 3227 C CA . PRO B 1 46 ? 8.805 -38.25 -28.766 1 96.06 46 PRO B CA 1
ATOM 3228 C C . PRO B 1 46 ? 7.746 -37.906 -27.719 1 96.06 46 PRO B C 1
ATOM 3230 O O . PRO B 1 46 ? 7.715 -38.531 -26.641 1 96.06 46 PRO B O 1
ATOM 3233 N N . LEU B 1 47 ? 6.785 -37.031 -28.016 1 97.25 47 LEU B N 1
ATOM 3234 C CA . LEU B 1 47 ? 5.836 -36.5 -27.016 1 97.25 47 LEU B CA 1
ATOM 3235 C C . LEU B 1 47 ? 4.836 -37.594 -26.625 1 97.25 47 LEU B C 1
ATOM 3237 O O . LEU B 1 47 ? 4.379 -37.625 -25.484 1 97.25 47 LEU B O 1
ATOM 3241 N N . ASN B 1 48 ? 4.547 -38.5 -27.516 1 96.75 48 ASN B N 1
ATOM 3242 C CA . ASN B 1 48 ? 3.535 -39.5 -27.266 1 96.75 48 ASN B CA 1
ATOM 3243 C C . ASN B 1 48 ? 4.039 -40.562 -26.297 1 96.75 48 ASN B C 1
ATOM 3245 O O . ASN B 1 48 ? 3.293 -41.469 -25.922 1 96.75 48 ASN B O 1
ATOM 3249 N N . GLU B 1 49 ? 5.242 -40.469 -25.844 1 96.94 49 GLU B N 1
ATOM 3250 C CA . GLU B 1 49 ? 5.805 -41.406 -24.891 1 96.94 49 GLU B CA 1
ATOM 3251 C C . GLU B 1 49 ? 6.047 -40.75 -23.531 1 96.94 49 GLU B C 1
ATOM 3253 O O . GLU B 1 49 ? 6.676 -41.312 -22.656 1 96.94 49 GLU B O 1
ATOM 3258 N N . ALA B 1 50 ? 5.559 -39.562 -23.391 1 98.38 50 ALA B N 1
ATOM 3259 C CA . ALA B 1 50 ? 5.816 -38.812 -22.188 1 98.38 50 ALA B CA 1
ATOM 3260 C C . ALA B 1 50 ? 5.203 -39.469 -20.969 1 98.38 50 ALA B C 1
ATOM 3262 O O . ALA B 1 50 ? 4.086 -40 -21.031 1 98.38 50 ALA B O 1
ATOM 3263 N N . VAL B 1 51 ? 5.973 -39.406 -19.859 1 98.44 51 VAL B N 1
ATOM 3264 C CA . VAL B 1 51 ? 5.5 -40 -18.609 1 98.44 51 VAL B CA 1
ATOM 3265 C C . VAL B 1 51 ? 5.004 -38.906 -17.672 1 98.44 51 VAL B C 1
ATOM 3267 O O . VAL B 1 51 ? 4.305 -39.188 -16.703 1 98.44 51 VAL B O 1
ATOM 3270 N N . ALA B 1 52 ? 5.379 -37.656 -17.969 1 98.62 52 ALA B N 1
ATOM 3271 C CA . ALA B 1 52 ? 4.945 -36.531 -17.172 1 98.62 52 ALA B CA 1
ATOM 3272 C C . ALA B 1 52 ? 4.887 -35.25 -18 1 98.62 52 ALA B C 1
ATOM 3274 O O . ALA B 1 52 ? 5.547 -35.156 -19.047 1 98.62 52 ALA B O 1
ATOM 3275 N N . ILE B 1 53 ? 4.078 -34.344 -17.562 1 97.5 53 ILE B N 1
ATOM 3276 C CA . ILE B 1 53 ? 4.039 -33 -18.094 1 97.5 53 ILE B CA 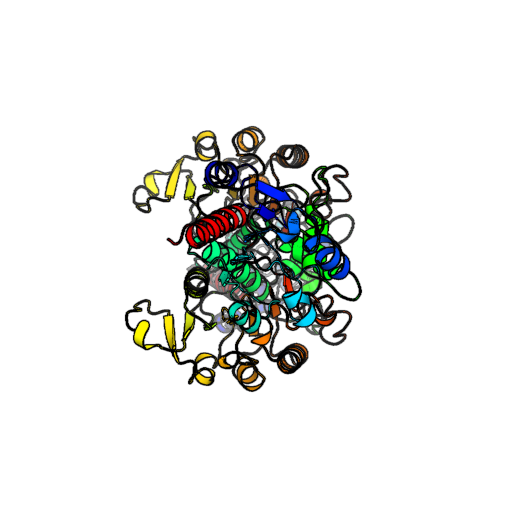1
ATOM 3277 C C . ILE B 1 53 ? 4.301 -31.984 -16.969 1 97.5 53 ILE B C 1
ATOM 3279 O O . ILE B 1 53 ? 3.576 -31.969 -15.969 1 97.5 53 ILE B O 1
ATOM 3283 N N . PHE B 1 54 ? 5.371 -31.297 -17.062 1 97 54 PHE B N 1
ATOM 3284 C CA . PHE B 1 54 ? 5.57 -30.078 -16.281 1 97 54 PHE B CA 1
ATOM 3285 C C . PHE B 1 54 ? 4.824 -28.906 -16.891 1 97 54 PHE B C 1
ATOM 3287 O O . PHE B 1 54 ? 5.301 -28.297 -17.859 1 97 54 PHE B O 1
ATOM 3294 N N . ALA B 1 55 ? 3.725 -28.562 -16.281 1 93.38 55 ALA B N 1
ATOM 3295 C CA . ALA B 1 55 ? 2.826 -27.609 -16.922 1 93.38 55 ALA B CA 1
ATOM 3296 C C . ALA B 1 55 ? 3.125 -26.188 -16.469 1 93.38 55 ALA B C 1
ATOM 3298 O O . ALA B 1 55 ? 2.559 -25.219 -17 1 93.38 55 ALA B O 1
ATOM 3299 N N . GLY B 1 56 ? 3.982 -26.062 -15.414 1 88.62 56 GLY B N 1
ATOM 3300 C CA . GLY B 1 56 ? 4.414 -24.75 -14.977 1 88.62 56 GLY B CA 1
ATOM 3301 C C . GLY B 1 56 ? 3.262 -23.828 -14.625 1 88.62 56 GLY B C 1
ATOM 3302 O O . GLY B 1 56 ? 2.209 -24.281 -14.172 1 88.62 56 GLY B O 1
ATOM 3303 N N . TYR B 1 57 ? 3.5 -22.469 -14.656 1 84.06 57 TYR B N 1
ATOM 3304 C CA . TYR B 1 57 ? 2.516 -21.391 -14.617 1 84.06 57 TYR B CA 1
ATOM 3305 C C . TYR B 1 57 ? 2.264 -20.828 -16.016 1 84.06 57 TYR B C 1
ATOM 3307 O O . TYR B 1 57 ? 3.207 -20.484 -16.734 1 84.06 57 TYR B O 1
ATOM 3315 N N . PRO B 1 58 ? 1.104 -20.906 -16.625 1 80.06 58 PRO B N 1
ATOM 3316 C CA . PRO B 1 58 ? -0.209 -21.047 -15.992 1 80.06 58 PRO B CA 1
ATOM 3317 C C . PRO B 1 58 ? -0.809 -22.438 -16.188 1 80.06 58 PRO B C 1
ATOM 3319 O O . PRO B 1 58 ? -1.996 -22.656 -15.914 1 80.06 58 PRO B O 1
ATOM 3322 N N . GLY B 1 59 ? -0.016 -23.328 -16.625 1 86.19 59 GLY B N 1
ATOM 3323 C CA . GLY B 1 59 ? -0.541 -24.625 -17.062 1 86.19 59 GLY B CA 1
ATOM 3324 C C . GLY B 1 59 ? -1.228 -24.562 -18.406 1 86.19 59 GLY B C 1
ATOM 3325 O O . GLY B 1 59 ? -0.652 -24.062 -19.375 1 86.19 59 GLY B O 1
ATOM 3326 N N . PHE B 1 60 ? -2.498 -24.984 -18.406 1 87.19 60 PHE B N 1
ATOM 3327 C CA . PHE B 1 60 ? -3.213 -25.031 -19.688 1 87.19 60 PHE B CA 1
ATOM 3328 C C . PHE B 1 60 ? -4.172 -23.859 -19.812 1 87.19 60 PHE B C 1
ATOM 3330 O O . PHE B 1 60 ? -4.898 -23.75 -20.797 1 87.19 60 PHE B O 1
ATOM 3337 N N . LYS B 1 61 ? -4.082 -22.922 -18.891 1 84.69 61 LYS B N 1
ATOM 3338 C CA . LYS B 1 61 ? -5.016 -21.797 -18.875 1 84.69 61 LYS B CA 1
ATOM 3339 C C . LYS B 1 61 ? -4.793 -20.891 -20.094 1 84.69 61 LYS B C 1
ATOM 3341 O O . LYS B 1 61 ? -5.746 -20.344 -20.641 1 84.69 61 LYS B O 1
ATOM 3346 N N . ALA B 1 62 ? -3.617 -20.828 -20.453 1 78.81 62 ALA B N 1
ATOM 3347 C CA . ALA B 1 62 ? -3.26 -19.938 -21.547 1 78.81 62 ALA B CA 1
ATOM 3348 C C . ALA B 1 62 ? -3.906 -20.391 -22.859 1 78.81 62 ALA B C 1
ATOM 3350 O O . ALA B 1 62 ? -4.074 -19.594 -23.781 1 78.81 62 ALA B O 1
ATOM 3351 N N . VAL B 1 63 ? -4.344 -21.625 -22.859 1 81.12 63 VAL B N 1
ATOM 3352 C CA . VAL B 1 63 ? -4.945 -22.141 -24.078 1 81.12 63 VAL B CA 1
ATOM 3353 C C . VAL B 1 63 ? -6.379 -22.594 -23.812 1 81.12 63 VAL B C 1
ATOM 3355 O O . VAL B 1 63 ? -6.914 -23.453 -24.5 1 81.12 63 VAL B O 1
ATOM 3358 N N . GLY B 1 64 ? -6.93 -22.109 -22.766 1 81.88 64 GLY B N 1
ATOM 3359 C CA . GLY B 1 64 ? -8.344 -22.297 -22.516 1 81.88 64 GLY B CA 1
ATOM 3360 C C . GLY B 1 64 ? -8.617 -23.469 -21.562 1 81.88 64 GLY B C 1
ATOM 3361 O O . GLY B 1 64 ? -9.773 -23.844 -21.359 1 81.88 64 GLY B O 1
ATOM 3362 N N . GLY B 1 65 ? -7.566 -24.078 -21.031 1 88.5 65 GLY B N 1
ATOM 3363 C CA . GLY B 1 65 ? -7.742 -25.156 -20.078 1 88.5 65 GLY B CA 1
ATOM 3364 C C . GLY B 1 65 ? -7.816 -26.531 -20.719 1 88.5 65 GLY B C 1
ATOM 3365 O O . GLY B 1 65 ? -7.59 -26.656 -21.922 1 88.5 65 GLY B O 1
ATOM 3366 N N . LEU B 1 66 ? -7.977 -27.562 -19.891 1 90.81 66 LEU B N 1
ATOM 3367 C CA . LEU B 1 66 ? -8.07 -28.969 -20.312 1 90.81 66 LEU B CA 1
ATOM 3368 C C . LEU B 1 66 ? -9.281 -29.641 -19.688 1 90.81 66 LEU B C 1
ATOM 3370 O O . LEU B 1 66 ? -9.164 -30.297 -18.641 1 90.81 66 LEU B O 1
ATOM 3374 N N . HIS B 1 67 ? -10.453 -29.438 -20.391 1 92.31 67 HIS B N 1
ATOM 3375 C CA . HIS B 1 67 ? -11.703 -29.953 -19.844 1 92.31 67 HIS B CA 1
ATOM 3376 C C . HIS B 1 67 ? -12.352 -30.953 -20.781 1 92.31 67 HIS B C 1
ATOM 3378 O O . HIS B 1 67 ? -13.195 -31.75 -20.375 1 92.31 67 HIS B O 1
ATOM 3384 N N . GLU B 1 68 ? -11.969 -30.875 -22.016 1 93.25 68 GLU B N 1
ATOM 3385 C CA . GLU B 1 68 ? -12.594 -31.719 -23.016 1 93.25 68 GLU B CA 1
ATOM 3386 C C . GLU B 1 68 ? -12.086 -33.156 -22.922 1 93.25 68 GLU B C 1
ATOM 3388 O O . GLU B 1 68 ? -10.906 -33.438 -23.156 1 93.25 68 GLU B O 1
ATOM 3393 N N . HIS B 1 69 ? -13 -34.031 -22.781 1 95.94 69 HIS B N 1
ATOM 3394 C CA . HIS B 1 69 ? -12.648 -35.438 -22.594 1 95.94 69 HIS B CA 1
ATOM 3395 C C . HIS B 1 69 ? -11.992 -36.031 -23.859 1 95.94 69 HIS B C 1
ATOM 3397 O O . HIS B 1 69 ? -11.039 -36.781 -23.766 1 95.94 69 HIS B O 1
ATOM 3403 N N . SER B 1 70 ? -12.477 -35.594 -24.984 1 94.75 70 SER B N 1
ATOM 3404 C CA . SER B 1 70 ? -11.945 -36.094 -26.25 1 94.75 70 SER B CA 1
ATOM 3405 C C . SER B 1 70 ? -10.469 -35.719 -26.406 1 94.75 70 SER B C 1
ATOM 3407 O O . SER B 1 70 ? -9.695 -36.5 -26.969 1 94.75 70 SER B O 1
ATOM 3409 N N . LEU B 1 71 ? -10.125 -34.594 -25.859 1 93.25 71 LEU B N 1
ATOM 3410 C CA . LEU B 1 71 ? -8.734 -34.156 -25.922 1 93.25 71 LEU B CA 1
ATOM 3411 C C . LEU B 1 71 ? -7.898 -34.875 -24.875 1 93.25 71 LEU B C 1
ATOM 3413 O O . LEU B 1 71 ? -6.789 -35.344 -25.156 1 93.25 71 LEU B O 1
ATOM 3417 N N . ILE B 1 72 ? -8.391 -35.062 -23.703 1 95.06 72 ILE B N 1
ATOM 3418 C CA . ILE B 1 72 ? -7.707 -35.75 -22.625 1 95.06 72 ILE B CA 1
ATOM 3419 C C . ILE B 1 72 ? -7.41 -37.188 -23.047 1 95.06 72 ILE B C 1
ATOM 3421 O O . ILE B 1 72 ? -6.348 -37.719 -22.719 1 95.06 72 ILE B O 1
ATOM 3425 N N . ASP B 1 73 ? -8.289 -37.75 -23.875 1 95.88 73 ASP B N 1
ATOM 3426 C CA . ASP B 1 73 ? -8.148 -39.125 -24.328 1 95.88 73 ASP B CA 1
ATOM 3427 C C . ASP B 1 73 ? -6.969 -39.281 -25.281 1 95.88 73 ASP B C 1
ATOM 3429 O O . ASP B 1 73 ? -6.5 -40.375 -25.547 1 95.88 73 ASP B O 1
ATOM 3433 N N . LEU B 1 74 ? -6.531 -38.156 -25.812 1 95.25 74 LEU B N 1
ATOM 3434 C CA . LEU B 1 74 ? -5.438 -38.188 -26.781 1 95.25 74 LEU B CA 1
ATOM 3435 C C . LEU B 1 74 ? -4.086 -38.156 -26.062 1 95.25 74 LEU B C 1
ATOM 3437 O O . LEU B 1 74 ? -3.041 -38.312 -26.703 1 95.25 74 LEU B O 1
ATOM 3441 N N . LEU B 1 75 ? -4.082 -37.938 -24.766 1 96.5 75 LEU B N 1
ATOM 3442 C CA . LEU B 1 75 ? -2.828 -37.906 -24.016 1 96.5 75 LEU B CA 1
ATOM 3443 C C . LEU B 1 75 ? -2.141 -39.281 -24.047 1 96.5 75 LEU B C 1
ATOM 3445 O O . LEU B 1 75 ? -2.805 -40.312 -24.172 1 96.5 75 LEU B O 1
ATOM 3449 N N . PRO B 1 76 ? -0.817 -39.25 -23.953 1 96.88 76 PRO B N 1
ATOM 3450 C CA . PRO B 1 76 ? -0.093 -40.5 -24 1 96.88 76 PRO B CA 1
ATOM 3451 C C . PRO B 1 76 ? -0.575 -41.531 -22.969 1 96.88 76 PRO B C 1
ATOM 3453 O O . PRO B 1 76 ? -0.84 -41.156 -21.812 1 96.88 76 PRO B O 1
ATOM 3456 N N . SER B 1 77 ? -0.628 -42.75 -23.344 1 96.19 77 SER B N 1
ATOM 3457 C CA . SER B 1 77 ? -1.013 -43.812 -22.406 1 96.19 77 SER B CA 1
ATOM 3458 C C . SER B 1 77 ? 0.038 -44 -21.312 1 96.19 77 SER B C 1
ATOM 3460 O O . SER B 1 77 ? -0.246 -44.562 -20.266 1 96.19 77 SER B O 1
ATOM 3462 N N . THR B 1 78 ? 1.228 -43.469 -21.578 1 97.38 78 THR B N 1
ATOM 3463 C CA . THR B 1 78 ? 2.332 -43.594 -20.625 1 97.38 78 THR B CA 1
ATOM 3464 C C . THR B 1 78 ? 2.307 -42.469 -19.609 1 97.38 78 THR B C 1
ATOM 3466 O O . THR B 1 78 ? 3.031 -42.531 -18.609 1 97.38 78 THR B O 1
ATOM 3469 N N . LEU B 1 79 ? 1.489 -41.469 -19.828 1 98.25 79 LEU B N 1
ATOM 3470 C CA . LEU B 1 79 ? 1.476 -40.281 -18.969 1 98.25 79 LEU B CA 1
ATOM 3471 C C . LEU B 1 79 ? 0.946 -40.625 -17.578 1 98.25 79 LEU B C 1
ATOM 3473 O O . LEU B 1 79 ? -0.153 -41.188 -17.453 1 98.25 79 LEU B O 1
ATOM 3477 N N . LYS B 1 80 ? 1.704 -40.25 -16.562 1 98.12 80 LYS B N 1
ATOM 3478 C CA . LYS B 1 80 ? 1.338 -40.594 -15.195 1 98.12 80 LYS B CA 1
ATOM 3479 C C . LYS B 1 80 ? 0.982 -39.375 -14.375 1 98.12 80 LYS B C 1
ATOM 3481 O O . LYS B 1 80 ? 0.202 -39.438 -13.422 1 98.12 80 LYS B O 1
ATOM 3486 N N . VAL B 1 81 ? 1.634 -38.25 -14.75 1 98.38 81 VAL B N 1
ATOM 3487 C CA . VAL B 1 81 ? 1.458 -37.125 -13.859 1 98.38 81 VAL B CA 1
ATOM 3488 C C . VAL B 1 81 ? 1.522 -35.812 -14.664 1 98.38 81 VAL B C 1
ATOM 3490 O O . VAL B 1 81 ? 2.314 -35.71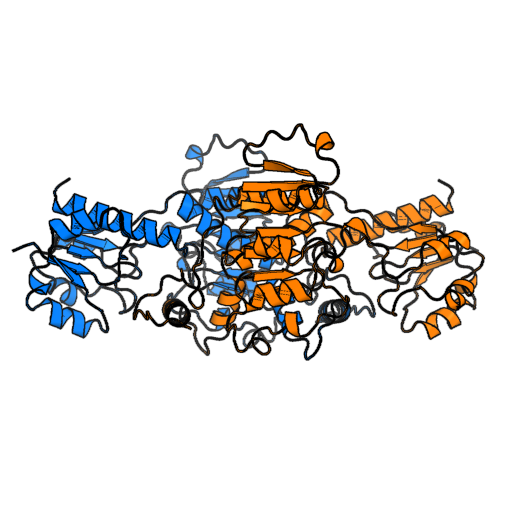9 -15.602 1 98.38 81 VAL B O 1
ATOM 3493 N N . ILE B 1 82 ? 0.64 -34.906 -14.398 1 97.75 82 ILE B N 1
ATOM 3494 C CA . ILE B 1 82 ? 0.697 -33.5 -14.797 1 97.75 82 ILE B CA 1
ATOM 3495 C C . ILE B 1 82 ? 0.947 -32.625 -13.57 1 97.75 82 ILE B C 1
ATOM 3497 O O . ILE B 1 82 ? 0.131 -32.594 -12.648 1 97.75 82 ILE B O 1
ATOM 3501 N N . GLY B 1 83 ? 2.074 -31.953 -13.586 1 97.19 83 GLY B N 1
ATOM 3502 C CA . GLY B 1 83 ? 2.424 -31.094 -12.477 1 97.19 83 GLY B CA 1
ATOM 3503 C C . GLY B 1 83 ? 2.143 -29.625 -12.75 1 97.19 83 GLY B C 1
ATOM 3504 O O . GLY B 1 83 ? 2.701 -29.047 -13.68 1 97.19 83 GLY B O 1
ATOM 3505 N N . LEU B 1 84 ? 1.279 -29.078 -11.93 1 95.5 84 LEU B N 1
ATOM 3506 C CA . LEU B 1 84 ? 1.029 -27.641 -11.945 1 95.5 84 LEU B CA 1
ATOM 3507 C C . LEU B 1 84 ? 1.881 -26.938 -10.906 1 95.5 84 LEU B C 1
ATOM 3509 O O . LEU B 1 84 ? 2.145 -27.484 -9.828 1 95.5 84 LEU B O 1
ATOM 3513 N N . CYS B 1 85 ? 2.268 -25.703 -11.258 1 94.56 85 CYS B N 1
ATOM 3514 C CA . CYS B 1 85 ? 3.043 -24.906 -10.305 1 94.56 85 CYS B CA 1
ATOM 3515 C C . CYS B 1 85 ? 2.141 -23.984 -9.492 1 94.56 85 CYS B C 1
ATOM 3517 O O . CYS B 1 85 ? 2.582 -23.375 -8.523 1 94.56 85 CYS B O 1
ATOM 3519 N N . SER B 1 86 ? 0.875 -23.922 -9.812 1 92.12 86 SER B N 1
ATOM 3520 C CA . SER B 1 86 ? -0.092 -23.078 -9.117 1 92.12 86 SER B CA 1
ATOM 3521 C C . SER B 1 86 ? -0.697 -23.812 -7.922 1 92.12 86 SER B C 1
ATOM 3523 O O . SER B 1 86 ? -0.649 -25.047 -7.855 1 92.12 86 SER B O 1
ATOM 3525 N N . ALA B 1 87 ? -1.218 -23.078 -7 1 90.62 87 ALA B N 1
ATOM 3526 C CA . ALA B 1 87 ? -1.955 -23.672 -5.887 1 90.62 87 ALA B CA 1
ATOM 3527 C C . ALA B 1 87 ? -3.307 -24.203 -6.348 1 90.62 87 ALA B C 1
ATOM 3529 O O . ALA B 1 87 ? -3.742 -25.266 -5.906 1 90.62 87 ALA B O 1
ATOM 3530 N N . GLY B 1 88 ? -3.924 -23.438 -7.168 1 86.94 88 GLY B N 1
ATOM 3531 C CA . GLY B 1 88 ? -5.199 -23.875 -7.723 1 86.94 88 GLY B CA 1
ATOM 3532 C C . GLY B 1 88 ? -5.055 -24.797 -8.914 1 86.94 88 GLY B C 1
ATOM 3533 O O . GLY B 1 88 ? -4.043 -24.766 -9.617 1 86.94 88 GLY B O 1
ATOM 3534 N N . MET B 1 89 ? -6.062 -25.578 -9.148 1 87.56 89 MET B N 1
ATOM 3535 C CA . MET B 1 89 ? -6.055 -26.516 -10.258 1 87.56 89 MET B CA 1
ATOM 3536 C C . MET B 1 89 ? -7.141 -26.172 -11.273 1 87.56 89 MET B C 1
ATOM 3538 O O . MET B 1 89 ? -7.488 -27 -12.125 1 87.56 89 MET B O 1
ATOM 3542 N N . ASP B 1 90 ? -7.465 -24.953 -11.148 1 81.38 90 ASP B N 1
ATOM 3543 C CA . ASP B 1 90 ? -8.523 -24.484 -12.039 1 81.38 90 ASP B CA 1
ATOM 3544 C C . ASP B 1 90 ? -8.109 -24.641 -13.5 1 81.38 90 ASP B C 1
ATOM 3546 O O . ASP B 1 90 ? -6.918 -24.609 -13.82 1 81.38 90 ASP B O 1
ATOM 3550 N N . GLY B 1 91 ? -9.047 -25.047 -14.359 1 83.81 91 GLY B N 1
ATOM 3551 C CA . GLY B 1 91 ? -8.758 -25.156 -15.781 1 83.81 91 GLY B CA 1
ATOM 3552 C C . GLY B 1 91 ? -8.594 -26.594 -16.25 1 83.81 91 GLY B C 1
ATOM 3553 O O . GLY B 1 91 ? -8.445 -26.859 -17.438 1 83.81 91 GLY B O 1
ATOM 3554 N N . LEU B 1 92 ? -8.531 -27.5 -15.289 1 92.81 92 LEU B N 1
ATOM 3555 C CA . LEU B 1 92 ? -8.383 -28.906 -15.625 1 92.81 92 LEU B CA 1
ATOM 3556 C C . LEU B 1 92 ? -9.547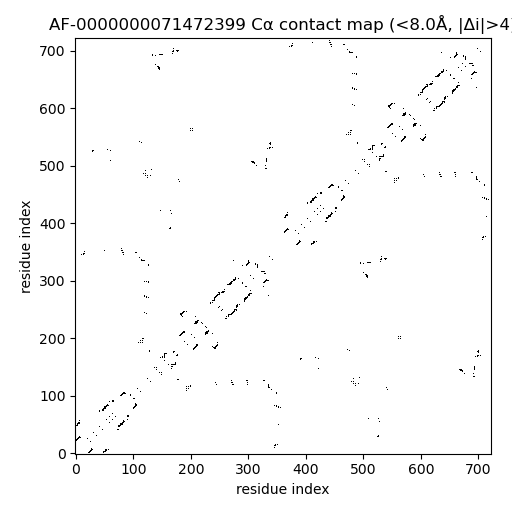 -29.734 -15.086 1 92.81 92 LEU B C 1
ATOM 3558 O O . LEU B 1 92 ? -10.086 -29.422 -14.016 1 92.81 92 LEU B O 1
ATOM 3562 N N . ASP B 1 93 ? -9.977 -30.719 -15.836 1 95 93 ASP B N 1
ATOM 3563 C CA . ASP B 1 93 ? -10.875 -31.734 -15.289 1 95 93 ASP B CA 1
ATOM 3564 C C . ASP B 1 93 ? -10.109 -32.812 -14.523 1 95 93 ASP B C 1
ATOM 3566 O O . ASP B 1 93 ? -9.883 -33.906 -15.039 1 95 93 ASP B O 1
ATOM 3570 N N . VAL B 1 94 ? -9.852 -32.469 -13.352 1 95.81 94 VAL B N 1
ATOM 3571 C CA . VAL B 1 94 ? -8.984 -33.312 -12.516 1 95.81 94 VAL B CA 1
ATOM 3572 C C . VAL B 1 94 ? -9.617 -34.688 -12.312 1 95.81 94 VAL B C 1
ATOM 3574 O O . VAL B 1 94 ? -8.93 -35.719 -12.344 1 95.81 94 VAL B O 1
ATOM 3577 N N . ALA B 1 95 ? -10.891 -34.688 -12.164 1 95.94 95 ALA B N 1
ATOM 3578 C CA . ALA B 1 95 ? -11.594 -35.969 -11.945 1 95.94 95 ALA B CA 1
ATOM 3579 C C . ALA B 1 95 ? -11.43 -36.906 -13.133 1 95.94 95 ALA B C 1
ATOM 3581 O O . ALA B 1 95 ? -11.117 -38.062 -12.961 1 95.94 95 ALA B O 1
ATOM 3582 N N . TYR B 1 96 ? -11.602 -36.375 -14.281 1 97.38 96 TYR B N 1
ATOM 3583 C CA . TYR B 1 96 ? -11.492 -37.219 -15.484 1 97.38 96 TYR B CA 1
ATOM 3584 C C . TYR B 1 96 ? -10.047 -37.656 -15.711 1 97.38 96 TYR B C 1
ATOM 3586 O O . TYR B 1 96 ? -9.789 -38.781 -16.094 1 97.38 96 TYR B O 1
ATOM 3594 N N . LEU B 1 97 ? -9.117 -36.781 -15.477 1 97.75 97 LEU B N 1
ATOM 3595 C CA . LEU B 1 97 ? -7.707 -37.094 -15.609 1 97.75 97 LEU B CA 1
ATOM 3596 C C . LEU B 1 97 ? -7.328 -38.25 -14.664 1 97.75 97 LEU B C 1
ATOM 3598 O O . LEU B 1 97 ? -6.656 -39.188 -15.07 1 97.75 97 LEU B O 1
ATOM 3602 N N . ASN B 1 98 ? -7.781 -38.188 -13.5 1 97.19 98 ASN B N 1
ATOM 3603 C CA . ASN B 1 98 ? -7.52 -39.219 -12.516 1 97.19 98 ASN B CA 1
ATOM 3604 C C . ASN B 1 98 ? -8.133 -40.562 -12.945 1 97.19 98 ASN B C 1
ATOM 3606 O O . ASN B 1 98 ? -7.527 -41.625 -12.75 1 97.19 98 ASN B O 1
ATOM 3610 N N . ALA B 1 99 ? -9.328 -40.469 -13.484 1 97.25 99 ALA B N 1
ATOM 3611 C CA . ALA B 1 99 ? -10.008 -41.656 -13.961 1 97.25 99 ALA B CA 1
ATOM 3612 C C . ALA B 1 99 ? -9.203 -42.344 -15.07 1 97.25 99 ALA B C 1
ATOM 3614 O O . ALA B 1 99 ? -9.289 -43.562 -15.25 1 97.25 99 ALA B O 1
ATOM 3615 N N . LYS B 1 100 ? -8.398 -41.594 -15.766 1 96.81 100 LYS B N 1
ATOM 3616 C CA . LYS B 1 100 ? -7.562 -42.125 -16.844 1 96.81 100 LYS B CA 1
ATOM 3617 C C . LYS B 1 100 ? -6.195 -42.562 -16.328 1 96.81 100 LYS B C 1
ATOM 3619 O O . LYS B 1 100 ? -5.312 -42.938 -17.109 1 96.81 100 LYS B O 1
ATOM 3624 N N . GLY B 1 101 ? -6.059 -42.406 -15 1 96.69 101 GLY B N 1
ATOM 3625 C CA . GLY B 1 101 ? -4.809 -42.812 -14.391 1 96.69 101 GLY B CA 1
ATOM 3626 C C . GLY B 1 101 ? -3.742 -41.75 -14.406 1 96.69 101 GLY B C 1
ATOM 3627 O O . GLY B 1 101 ? -2.562 -42.031 -14.188 1 96.69 101 GLY B O 1
ATOM 3628 N N . ILE B 1 102 ? -4.09 -40.531 -14.703 1 97.94 102 ILE B N 1
ATOM 3629 C CA . ILE B 1 102 ? -3.162 -39.406 -14.727 1 97.94 102 ILE B CA 1
ATOM 3630 C C . ILE B 1 102 ? -3.338 -38.562 -13.469 1 97.94 102 ILE B C 1
ATOM 3632 O O . ILE B 1 102 ? -4.371 -37.906 -13.289 1 97.94 102 ILE B O 1
ATOM 3636 N N . GLN B 1 103 ? -2.324 -38.531 -12.633 1 97.5 103 GLN B N 1
ATOM 3637 C CA . GLN B 1 103 ? -2.371 -37.719 -11.422 1 97.5 103 GLN B CA 1
ATOM 3638 C C . GLN B 1 103 ? -2.09 -36.25 -11.734 1 97.5 103 GLN B C 1
ATOM 3640 O O . GLN B 1 103 ? -1.206 -35.938 -12.531 1 97.5 103 GLN B O 1
ATOM 3645 N N . VAL B 1 104 ? -2.895 -35.406 -11.164 1 97.38 104 VAL B N 1
ATOM 3646 C CA . VAL B 1 104 ? -2.631 -33.969 -11.25 1 97.38 104 VAL B CA 1
ATOM 3647 C C . VAL B 1 104 ? -2.129 -33.469 -9.898 1 97.38 104 VAL B C 1
ATOM 3649 O O . VAL B 1 104 ? -2.732 -33.719 -8.859 1 97.38 104 VAL B O 1
ATOM 3652 N N . THR B 1 105 ? -1.01 -32.781 -9.914 1 96.75 105 THR B N 1
ATOM 3653 C CA . THR B 1 105 ? -0.442 -32.25 -8.688 1 96.75 105 THR B CA 1
ATOM 3654 C C . THR B 1 105 ? -0.319 -30.719 -8.766 1 96.75 105 THR B C 1
ATOM 3656 O O . THR B 1 105 ? -0.214 -30.156 -9.859 1 96.75 105 THR B O 1
ATOM 3659 N N . ASN B 1 106 ? -0.456 -30.109 -7.66 1 95.75 106 ASN B N 1
ATOM 3660 C CA . ASN B 1 106 ? -0.267 -28.672 -7.539 1 95.75 106 ASN B CA 1
ATOM 3661 C C . ASN B 1 106 ? 0.771 -28.328 -6.477 1 95.75 106 ASN B C 1
ATOM 3663 O O . ASN B 1 106 ? 1.373 -29.219 -5.879 1 95.75 106 ASN B O 1
ATOM 3667 N N . VAL B 1 107 ? 1.132 -27.109 -6.395 1 95.44 107 VAL B N 1
ATOM 3668 C CA . VAL B 1 107 ? 2.047 -26.625 -5.363 1 95.44 107 VAL B CA 1
ATOM 3669 C C . VAL B 1 107 ? 1.271 -25.844 -4.309 1 95.44 107 VAL B C 1
ATOM 3671 O O . VAL B 1 107 ? 0.778 -24.75 -4.582 1 95.44 107 VAL B O 1
ATOM 3674 N N . PRO B 1 108 ? 1.204 -26.344 -3.131 1 92.94 108 PRO B N 1
ATOM 3675 C CA . PRO B 1 108 ? 0.472 -25.641 -2.072 1 92.94 108 PRO B CA 1
ATOM 3676 C C . PRO B 1 108 ? 1.158 -24.344 -1.639 1 92.94 108 PRO B C 1
ATOM 3678 O O . PRO B 1 108 ? 2.385 -24.234 -1.719 1 92.94 108 PRO B O 1
ATOM 3681 N N . VAL B 1 109 ? 0.343 -23.469 -1.108 1 94.25 109 VAL B N 1
ATOM 3682 C CA . VAL B 1 109 ? 0.856 -22.219 -0.549 1 94.25 109 VAL B CA 1
ATOM 3683 C C . VAL B 1 109 ? 1.678 -22.516 0.704 1 94.25 109 VAL B C 1
ATOM 3685 O O . VAL B 1 109 ? 1.25 -23.297 1.567 1 94.25 109 VAL B O 1
ATOM 3688 N N . ASP B 1 110 ? 2.879 -22 0.742 1 96 110 ASP B N 1
ATOM 3689 C CA . ASP B 1 110 ? 3.641 -22.078 1.985 1 96 110 ASP B CA 1
ATOM 3690 C C . ASP B 1 110 ? 3.633 -20.734 2.707 1 96 110 ASP B C 1
ATOM 3692 O O . ASP B 1 110 ? 2.889 -19.828 2.334 1 96 110 ASP B O 1
ATOM 3696 N N . GLU B 1 111 ? 4.363 -20.641 3.715 1 96.81 111 GLU B N 1
ATOM 3697 C CA . GLU B 1 111 ? 4.355 -19.438 4.559 1 96.81 111 GLU B CA 1
ATOM 3698 C C . GLU B 1 111 ? 4.836 -18.219 3.785 1 96.81 111 GLU B C 1
ATOM 3700 O O . GLU B 1 111 ? 4.289 -17.125 3.943 1 96.81 111 GLU B O 1
ATOM 3705 N N . HIS B 1 112 ? 5.836 -18.375 2.98 1 96.62 112 HIS B N 1
ATOM 3706 C CA . HIS B 1 112 ? 6.422 -17.25 2.268 1 96.62 112 HIS B CA 1
ATOM 3707 C C . HIS B 1 112 ? 5.512 -16.766 1.141 1 96.62 112 HIS B C 1
ATOM 3709 O O . HIS B 1 112 ? 5.398 -15.57 0.889 1 96.62 112 HIS B O 1
ATOM 3715 N N . ILE B 1 113 ? 4.887 -17.734 0.449 1 97.5 113 ILE B N 1
ATOM 3716 C CA . ILE B 1 113 ? 3.9 -17.375 -0.562 1 97.5 113 ILE B CA 1
ATOM 3717 C C . ILE B 1 113 ? 2.74 -16.625 0.093 1 97.5 113 ILE B C 1
ATOM 3719 O O . ILE B 1 113 ? 2.234 -15.648 -0.456 1 97.5 113 ILE B O 1
ATOM 3723 N N . ALA B 1 114 ? 2.379 -17.109 1.289 1 98.25 114 ALA B N 1
ATOM 3724 C CA . ALA B 1 114 ? 1.312 -16.453 2.043 1 98.25 114 ALA B CA 1
ATOM 3725 C C . ALA B 1 114 ? 1.665 -15 2.348 1 98.25 114 ALA B C 1
ATOM 3727 O O . ALA B 1 114 ? 0.809 -14.117 2.271 1 98.25 114 ALA B O 1
ATOM 3728 N N . MET B 1 115 ? 2.926 -14.75 2.66 1 98.38 115 MET B N 1
ATOM 3729 C CA . MET B 1 115 ? 3.387 -13.383 2.922 1 98.38 115 MET B CA 1
ATOM 3730 C C . MET B 1 115 ? 3.238 -12.516 1.68 1 98.38 115 MET B C 1
ATOM 3732 O O . MET B 1 115 ? 2.812 -11.359 1.772 1 98.38 115 MET B O 1
ATOM 3736 N N . ASP B 1 116 ? 3.561 -13.102 0.535 1 98.44 116 ASP B N 1
ATOM 3737 C CA . ASP B 1 116 ? 3.441 -12.359 -0.717 1 98.44 116 ASP B CA 1
ATOM 3738 C C . ASP B 1 116 ? 1.995 -11.945 -0.976 1 98.44 116 ASP B C 1
ATOM 3740 O O . ASP B 1 116 ? 1.722 -10.789 -1.286 1 98.44 116 ASP B O 1
ATOM 3744 N N . VAL B 1 117 ? 1.087 -12.859 -0.819 1 98.56 117 VAL B N 1
ATOM 3745 C CA . VAL B 1 117 ? -0.324 -12.594 -1.08 1 98.56 117 VAL B CA 1
ATOM 3746 C C . VAL B 1 117 ? -0.853 -11.57 -0.078 1 98.56 117 VAL B C 1
ATOM 3748 O O . VAL B 1 117 ? -1.623 -10.68 -0.439 1 98.56 117 VAL B O 1
ATOM 3751 N N . ALA B 1 118 ? -0.41 -11.672 1.173 1 98.88 118 ALA B N 1
ATOM 3752 C CA . ALA B 1 118 ? -0.863 -10.766 2.223 1 98.88 118 ALA B CA 1
ATOM 3753 C C . ALA B 1 118 ? -0.388 -9.336 1.955 1 98.88 118 ALA B C 1
ATOM 3755 O O . ALA B 1 118 ? -1.091 -8.375 2.27 1 98.88 118 ALA B O 1
ATOM 3756 N N . ASP B 1 119 ? 0.813 -9.203 1.392 1 98.81 119 ASP B N 1
ATOM 3757 C CA . ASP B 1 119 ? 1.305 -7.879 1.011 1 98.81 119 ASP B CA 1
ATOM 3758 C C . ASP B 1 119 ? 0.394 -7.234 -0.032 1 98.81 119 ASP B C 1
ATOM 3760 O O . ASP B 1 119 ? 0.163 -6.027 0.001 1 98.81 119 ASP B O 1
ATOM 3764 N N . CYS B 1 120 ? -0.095 -8.039 -0.917 1 98.81 120 CYS B N 1
ATOM 3765 C CA . CYS B 1 120 ? -1.025 -7.555 -1.93 1 98.81 120 CYS B CA 1
ATOM 3766 C C . CYS B 1 120 ? -2.328 -7.082 -1.293 1 98.81 120 CYS B C 1
ATOM 3768 O O . CYS B 1 120 ? -2.812 -5.992 -1.596 1 98.81 120 CYS B O 1
ATOM 3770 N N . ALA B 1 121 ? -2.82 -7.836 -0.37 1 98.88 121 ALA B N 1
ATOM 3771 C CA . ALA B 1 121 ? -4.035 -7.449 0.346 1 98.88 121 ALA B CA 1
ATOM 3772 C C . ALA B 1 121 ? -3.834 -6.137 1.094 1 98.88 121 ALA B C 1
ATOM 3774 O O . ALA B 1 121 ? -4.691 -5.25 1.049 1 98.88 121 ALA B O 1
ATOM 3775 N N . LEU B 1 122 ? -2.709 -6.043 1.753 1 98.88 122 LEU B N 1
ATOM 3776 C CA . LEU B 1 122 ? -2.377 -4.848 2.518 1 98.88 122 LEU B CA 1
ATOM 3777 C C . LEU B 1 122 ? -2.35 -3.617 1.618 1 98.88 122 LEU B C 1
ATOM 3779 O O . LEU B 1 122 ? -2.898 -2.57 1.973 1 98.88 122 LEU B O 1
ATOM 3783 N N . TRP B 1 123 ? -1.726 -3.746 0.471 1 98.75 123 TRP B N 1
ATOM 3784 C CA . TRP B 1 123 ? -1.649 -2.643 -0.48 1 98.75 123 TRP B CA 1
ATOM 3785 C C . TRP B 1 123 ? -3.043 -2.191 -0.903 1 98.75 123 TRP B C 1
ATOM 3787 O O . TRP B 1 123 ? -3.33 -0.992 -0.941 1 98.75 123 TRP B O 1
ATOM 3797 N N . HIS B 1 124 ? -3.922 -3.133 -1.171 1 98.62 124 HIS B N 1
ATOM 3798 C CA . HIS B 1 124 ? -5.285 -2.816 -1.576 1 98.62 124 HIS B CA 1
ATOM 3799 C C . HIS B 1 124 ? -6.055 -2.141 -0.446 1 98.62 124 HIS B C 1
ATOM 3801 O O . HIS B 1 124 ? -6.797 -1.186 -0.679 1 98.62 124 HIS B O 1
ATOM 3807 N N . VAL B 1 125 ? -5.852 -2.613 0.752 1 98.69 125 VAL B N 1
ATOM 3808 C CA . VAL B 1 125 ? -6.547 -2.031 1.896 1 98.69 125 VAL B CA 1
ATOM 3809 C C . VAL B 1 125 ? -6.098 -0.586 2.092 1 98.69 125 VAL B C 1
ATOM 3811 O O . VAL B 1 125 ? -6.926 0.307 2.289 1 98.69 125 VAL B O 1
ATOM 3814 N N . LEU B 1 126 ? -4.812 -0.339 1.977 1 98.31 126 LEU B N 1
ATOM 3815 C CA . LEU B 1 126 ? -4.281 1.008 2.16 1 98.31 126 LEU B CA 1
ATOM 3816 C C . LEU B 1 126 ? -4.816 1.952 1.088 1 98.31 126 LEU B C 1
ATOM 3818 O O . LEU B 1 126 ? -5.086 3.123 1.365 1 98.31 126 LEU B O 1
ATOM 3822 N N . ASN B 1 127 ? -4.945 1.431 -0.125 1 96.75 127 ASN B N 1
ATOM 3823 C CA . ASN B 1 127 ? -5.559 2.238 -1.174 1 96.75 127 ASN B CA 1
ATOM 3824 C C . ASN B 1 127 ? -6.996 2.607 -0.829 1 96.75 127 ASN B C 1
ATOM 3826 O O . ASN B 1 127 ? -7.441 3.721 -1.112 1 96.75 127 ASN B O 1
ATOM 3830 N N . GLY B 1 128 ? -7.699 1.677 -0.246 1 95.19 128 GLY B N 1
ATOM 3831 C CA . GLY B 1 128 ? -9.078 1.948 0.129 1 95.19 128 GLY B CA 1
ATOM 3832 C C . GLY B 1 128 ? -9.203 2.949 1.262 1 95.19 128 GLY B C 1
ATOM 3833 O O . GLY B 1 128 ? -10.078 3.816 1.238 1 95.19 128 GLY B O 1
ATOM 3834 N N . VAL B 1 129 ? -8.305 2.832 2.193 1 96.06 129 VAL B N 1
ATOM 3835 C CA . VAL B 1 129 ? -8.398 3.635 3.408 1 96.06 129 VAL B CA 1
ATOM 3836 C C . VAL B 1 129 ? -7.898 5.051 3.127 1 96.06 129 VAL B C 1
ATOM 3838 O O . VAL B 1 129 ? -8.555 6.031 3.49 1 96.06 129 VAL B O 1
ATOM 3841 N N . ARG B 1 130 ? -6.801 5.141 2.348 1 96.38 130 ARG B N 1
ATOM 3842 C CA . ARG B 1 130 ? -6.094 6.418 2.273 1 96.38 130 ARG B CA 1
ATOM 3843 C C . ARG B 1 130 ? -6.18 7.012 0.873 1 96.38 130 ARG B C 1
ATOM 3845 O O . ARG B 1 130 ? -5.812 8.172 0.66 1 96.38 130 ARG B O 1
ATOM 3852 N N . LYS B 1 131 ? -6.625 6.258 -0.066 1 93.19 131 LYS B N 1
ATOM 3853 C CA . LYS B 1 131 ? -6.855 6.691 -1.44 1 93.19 131 LYS B CA 1
ATOM 3854 C C . LYS B 1 131 ? -5.543 7.07 -2.123 1 93.19 131 LYS B C 1
ATOM 3856 O O . LYS B 1 131 ? -5.531 7.898 -3.035 1 93.19 131 LYS B O 1
ATOM 3861 N N . PHE B 1 132 ? -4.422 6.473 -1.757 1 95.19 132 PHE B N 1
ATOM 3862 C CA . PHE B 1 132 ? -3.092 6.867 -2.205 1 95.19 132 PHE B CA 1
ATOM 3863 C C . PHE B 1 132 ? -2.949 6.684 -3.711 1 95.19 132 PHE B C 1
ATOM 3865 O O . PHE B 1 132 ? -2.385 7.539 -4.398 1 95.19 132 PHE B O 1
ATOM 3872 N N . ASN B 1 133 ? -3.467 5.562 -4.207 1 91.38 133 ASN B N 1
ATOM 3873 C CA . ASN B 1 133 ? -3.359 5.281 -5.633 1 91.38 133 ASN B CA 1
ATOM 3874 C C . ASN B 1 133 ? -4.039 6.359 -6.469 1 91.38 133 ASN B C 1
ATOM 3876 O O . ASN B 1 133 ? -3.531 6.746 -7.527 1 91.38 133 ASN B O 1
ATOM 3880 N N . TYR B 1 134 ? -5.094 6.887 -5.973 1 88.06 134 TYR B N 1
ATOM 3881 C CA . TYR B 1 134 ? -5.836 7.926 -6.68 1 88.06 134 TYR B CA 1
ATOM 3882 C C . TYR B 1 134 ? -5.094 9.258 -6.633 1 88.06 134 TYR B C 1
ATOM 3884 O O . TYR B 1 134 ? -5.02 9.969 -7.637 1 88.06 134 TYR B O 1
ATOM 3892 N N . TRP B 1 135 ? -4.594 9.547 -5.504 1 92.44 135 TRP B N 1
ATOM 3893 C CA . TRP B 1 135 ? -3.805 10.766 -5.359 1 92.44 135 TRP B CA 1
ATOM 3894 C C . TRP B 1 135 ? -2.58 10.727 -6.27 1 92.44 135 TRP B C 1
ATOM 3896 O O . TRP B 1 135 ? -2.227 11.734 -6.883 1 92.44 135 TRP B O 1
ATOM 3906 N N . ASP B 1 136 ? -1.924 9.562 -6.371 1 92.62 136 ASP B N 1
ATOM 3907 C CA . ASP B 1 136 ? -0.776 9.375 -7.254 1 92.62 136 ASP B CA 1
ATOM 3908 C C . ASP B 1 136 ? -1.148 9.664 -8.703 1 92.62 136 ASP B C 1
ATOM 3910 O O . ASP B 1 136 ? -0.446 10.398 -9.398 1 92.62 136 ASP B O 1
ATOM 3914 N N . HIS B 1 137 ? -2.248 9.117 -9.039 1 86.56 137 HIS B N 1
ATOM 3915 C CA . HIS B 1 137 ? -2.727 9.305 -10.406 1 86.56 137 HIS B CA 1
ATOM 3916 C C . HIS B 1 137 ? -3.029 10.773 -10.688 1 86.56 137 HIS B C 1
ATOM 3918 O O . HIS B 1 137 ? -2.633 11.312 -11.719 1 86.56 137 HIS B O 1
ATOM 3924 N N . LEU B 1 138 ? -3.689 11.453 -9.781 1 86.75 138 LEU B N 1
ATOM 3925 C CA . LEU B 1 138 ? -4.078 12.844 -9.961 1 86.75 138 LEU B CA 1
ATOM 3926 C C . LEU B 1 138 ? -2.85 13.75 -10.039 1 86.75 138 LEU B C 1
ATOM 3928 O O . LEU B 1 138 ? -2.797 14.656 -10.875 1 86.75 138 LEU B O 1
ATOM 3932 N N . LEU B 1 139 ? -1.924 13.492 -9.164 1 90.88 139 LEU B N 1
ATOM 3933 C CA . LEU B 1 139 ? -0.717 14.312 -9.133 1 90.88 139 LEU B CA 1
ATOM 3934 C C . LEU B 1 139 ? 0.091 14.133 -10.414 1 90.88 139 LEU B C 1
ATOM 3936 O O . LEU B 1 139 ? 0.591 15.109 -10.977 1 90.88 139 LEU B O 1
ATOM 3940 N N . LYS B 1 140 ? 0.191 12.953 -10.93 1 86.94 140 LYS B N 1
ATOM 3941 C CA . LYS B 1 140 ? 0.965 12.656 -12.133 1 86.94 140 LYS B CA 1
ATOM 3942 C C . LYS B 1 140 ? 0.297 13.234 -13.375 1 86.94 140 LYS B C 1
ATOM 3944 O O . LYS B 1 140 ? 0.959 13.469 -14.383 1 86.94 140 LYS B O 1
ATOM 3949 N N . ASN B 1 141 ? -0.969 13.508 -13.273 1 83.31 141 ASN B N 1
ATOM 3950 C CA . ASN B 1 141 ? -1.691 14.055 -14.422 1 83.31 141 ASN B CA 1
ATOM 3951 C C . ASN B 1 141 ? -1.956 15.547 -14.258 1 83.31 141 ASN B C 1
ATOM 3953 O O . ASN B 1 141 ? -2.773 16.109 -14.984 1 83.31 141 ASN B O 1
ATOM 3957 N N . ALA B 1 142 ? -1.38 16.188 -13.297 1 81.75 142 ALA B N 1
ATOM 3958 C CA . ALA B 1 142 ? -1.621 17.578 -12.945 1 81.75 142 ALA B CA 1
ATOM 3959 C C . ALA B 1 142 ? -1.022 18.516 -13.992 1 81.75 142 ALA B C 1
ATOM 3961 O O . ALA B 1 142 ? -1.217 19.734 -13.93 1 81.75 142 ALA B O 1
ATOM 3962 N N . GLY B 1 143 ? -0.349 18.047 -15.133 1 77.25 143 GLY B N 1
ATOM 3963 C CA . GLY B 1 143 ? 0.224 18.891 -16.188 1 77.25 143 GLY B CA 1
ATOM 3964 C C . GLY B 1 143 ? 1.728 19.047 -16.062 1 77.25 143 GLY B C 1
ATOM 3965 O O . GLY B 1 143 ? 2.426 18.125 -15.641 1 77.25 143 GLY B O 1
ATOM 3966 N N . VAL B 1 144 ? 2.338 20.141 -16.484 1 71.38 144 VAL B N 1
ATOM 3967 C CA . VAL B 1 144 ? 3.777 20.344 -16.625 1 71.38 144 VAL B CA 1
ATOM 3968 C C . VAL B 1 144 ? 4.438 20.312 -15.242 1 71.38 144 VAL B C 1
ATOM 3970 O O . VAL B 1 144 ? 5.445 19.625 -15.047 1 71.38 144 VAL B O 1
ATOM 3973 N N . ASP B 1 145 ? 3.877 21 -14.297 1 80.31 145 ASP B N 1
ATOM 3974 C CA . ASP B 1 145 ? 4.316 20.953 -12.906 1 80.31 145 ASP B CA 1
ATOM 3975 C C . ASP B 1 145 ? 3.139 20.703 -11.961 1 80.31 145 ASP B C 1
ATOM 3977 O O . ASP B 1 145 ? 2.045 21.234 -12.18 1 80.31 145 ASP B O 1
ATOM 3981 N N . GLY B 1 146 ? 3.395 19.797 -11.117 1 87.69 146 GLY B N 1
ATOM 3982 C CA . GLY B 1 146 ? 2.4 19.547 -10.086 1 87.69 146 GLY B CA 1
ATOM 3983 C C . GLY B 1 146 ? 2.492 20.531 -8.93 1 87.69 146 GLY B C 1
ATOM 3984 O O . GLY B 1 146 ? 3.475 21.266 -8.812 1 87.69 146 GLY B O 1
ATOM 3985 N N . HIS B 1 147 ? 1.515 20.656 -8.211 1 92.75 147 HIS B N 1
ATOM 3986 C CA . HIS B 1 147 ? 1.421 21.5 -7.027 1 92.75 147 HIS B CA 1
ATOM 3987 C C . HIS B 1 147 ? 0.63 20.828 -5.918 1 92.75 147 HIS B C 1
ATOM 3989 O O . HIS B 1 147 ? -0.582 20.625 -6.039 1 92.75 147 HIS B O 1
ATOM 3995 N N . THR B 1 148 ? 1.315 20.5 -4.82 1 93.94 148 THR B N 1
ATOM 3996 C CA . THR B 1 148 ? 0.725 19.656 -3.787 1 93.94 148 THR B CA 1
ATOM 3997 C C . THR B 1 148 ? -0.498 20.328 -3.172 1 93.94 148 THR B C 1
ATOM 3999 O O . THR B 1 148 ? -1.521 19.688 -2.941 1 93.94 148 THR B O 1
ATOM 4002 N N . LEU B 1 149 ? -0.477 21.641 -2.906 1 91.31 149 LEU B N 1
ATOM 4003 C CA . LEU B 1 149 ? -1.593 22.359 -2.299 1 91.31 149 LEU B CA 1
ATOM 4004 C C . LEU B 1 149 ? -2.76 22.469 -3.271 1 91.31 149 LEU B C 1
ATOM 4006 O O . LEU B 1 149 ? -3.916 22.297 -2.885 1 91.31 149 LEU B O 1
ATOM 4010 N N . GLU B 1 150 ? -2.428 22.766 -4.5 1 90.62 150 GLU B N 1
ATOM 4011 C CA . GLU B 1 150 ? -3.48 22.938 -5.492 1 90.62 150 GLU B CA 1
ATOM 4012 C C . GLU B 1 150 ? -4.258 21.641 -5.719 1 90.62 150 GLU B C 1
ATOM 4014 O O . GLU B 1 150 ? -5.488 21.672 -5.812 1 90.62 150 GLU B O 1
ATOM 4019 N N . ILE B 1 151 ? -3.557 20.578 -5.812 1 93.06 151 ILE B N 1
ATOM 4020 C CA . ILE B 1 151 ? -4.23 19.312 -6.082 1 93.06 151 ILE B CA 1
ATOM 4021 C C . ILE B 1 151 ? -5.117 18.938 -4.895 1 93.06 151 ILE B C 1
ATOM 4023 O O . ILE B 1 151 ? -6.238 18.469 -5.078 1 93.06 151 ILE B O 1
ATOM 4027 N N . ARG B 1 152 ? -4.637 19.125 -3.684 1 93.19 152 ARG B N 1
ATOM 4028 C CA . ARG B 1 152 ? -5.441 18.828 -2.502 1 93.19 152 ARG B CA 1
ATOM 4029 C C . ARG B 1 152 ? -6.688 19.719 -2.459 1 93.19 152 ARG B C 1
ATOM 4031 O O . ARG B 1 152 ? -7.777 19.234 -2.123 1 93.19 152 ARG B O 1
ATOM 4038 N N . GLU B 1 153 ? -6.52 20.953 -2.775 1 90.62 153 GLU B N 1
ATOM 4039 C CA . GLU B 1 153 ? -7.648 21.875 -2.787 1 90.62 153 GLU B CA 1
ATOM 4040 C C . GLU B 1 153 ? -8.672 21.5 -3.85 1 90.62 153 GLU B C 1
ATOM 4042 O O . GLU B 1 153 ? -9.875 21.5 -3.59 1 90.62 153 GLU B O 1
ATOM 4047 N N . ASN B 1 154 ? -8.141 21.188 -5.031 1 89.81 154 ASN B N 1
ATOM 4048 C CA . ASN B 1 154 ? -9.03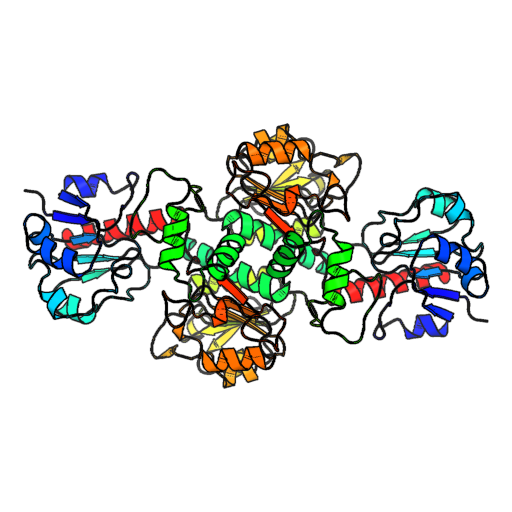1 20.812 -6.121 1 89.81 154 ASN B CA 1
ATOM 4049 C C . ASN B 1 154 ? -9.852 19.578 -5.77 1 89.81 154 ASN B C 1
ATOM 4051 O O . ASN B 1 154 ? -11.062 19.547 -6.008 1 89.81 154 ASN B O 1
ATOM 4055 N N . VAL B 1 155 ? -9.258 18.609 -5.188 1 89.38 155 VAL B N 1
ATOM 4056 C CA . VAL B 1 155 ? -9.945 17.375 -4.832 1 89.38 155 VAL B CA 1
ATOM 4057 C C . VAL B 1 155 ? -10.961 17.641 -3.727 1 89.38 155 VAL B C 1
ATOM 4059 O O . VAL B 1 155 ? -12.078 17.125 -3.768 1 89.38 155 VAL B O 1
ATOM 4062 N N . ARG B 1 156 ? -10.586 18.391 -2.762 1 88.5 156 ARG B N 1
ATOM 4063 C CA . ARG B 1 156 ? -11.477 18.75 -1.659 1 88.5 156 ARG B CA 1
ATOM 4064 C C . ARG B 1 156 ? -12.75 19.406 -2.174 1 88.5 156 ARG B C 1
ATOM 4066 O O . ARG B 1 156 ? -13.836 19.188 -1.638 1 88.5 156 ARG B O 1
ATOM 4073 N N . ASN B 1 157 ? -12.578 20.203 -3.166 1 88.88 157 ASN B N 1
ATOM 4074 C CA . ASN B 1 157 ? -13.68 21.047 -3.629 1 88.88 157 ASN B CA 1
ATOM 4075 C C . ASN B 1 157 ? -14.492 20.344 -4.711 1 88.88 157 ASN B C 1
ATOM 4077 O O . ASN B 1 157 ? -15.492 20.891 -5.191 1 88.88 157 ASN B O 1
ATOM 4081 N N . HIS B 1 158 ? -14.07 19.109 -4.926 1 80.44 158 HIS B N 1
ATOM 4082 C CA . HIS B 1 158 ? -14.82 18.328 -5.898 1 80.44 158 HIS B CA 1
ATOM 4083 C C . HIS B 1 158 ? -16.094 17.75 -5.289 1 80.44 158 HIS B C 1
ATOM 4085 O O . HIS B 1 158 ? -16.078 17.25 -4.164 1 80.44 158 HIS B O 1
ATOM 4091 N N . TYR B 1 159 ? -17.188 17.781 -5.949 1 73.31 159 TYR B N 1
ATOM 4092 C CA . TYR B 1 159 ? -18.453 17.125 -5.652 1 73.31 159 TYR B CA 1
ATOM 4093 C C . TYR B 1 159 ? -18.984 17.562 -4.285 1 73.31 159 TYR B C 1
ATOM 4095 O O . TYR B 1 159 ? -19.438 16.734 -3.502 1 73.31 159 TYR B O 1
ATOM 4103 N N . THR B 1 160 ? -18.562 18.656 -3.828 1 75.62 160 THR B N 1
ATOM 4104 C CA . THR B 1 160 ? -19.109 19.188 -2.582 1 75.62 160 THR B CA 1
ATOM 4105 C C . THR B 1 160 ? -19.672 20.594 -2.789 1 75.62 160 THR B C 1
ATOM 4107 O O . THR B 1 160 ? -19.141 21.359 -3.598 1 75.62 160 THR B O 1
ATOM 4110 N N . ASP B 1 161 ? -20.656 20.844 -2.078 1 76 161 ASP B N 1
ATOM 4111 C CA . ASP B 1 161 ? -21.203 22.188 -2.057 1 76 161 ASP B CA 1
ATOM 4112 C C . ASP B 1 161 ? -20.484 23.062 -1.024 1 76 161 ASP B C 1
ATOM 4114 O O . ASP B 1 161 ? -20.609 24.281 -1.046 1 76 161 ASP B O 1
ATOM 4118 N N . LYS B 1 162 ? -19.719 22.531 -0.173 1 78.12 162 LYS B N 1
ATOM 4119 C CA . LYS B 1 162 ? -18.969 23.234 0.863 1 78.12 162 LYS B CA 1
ATOM 4120 C C . LYS B 1 162 ? -17.516 23.453 0.453 1 78.12 162 LYS B C 1
ATOM 4122 O O . LYS B 1 162 ? -16.609 22.906 1.084 1 78.12 162 LYS B O 1
ATOM 4127 N N . LYS B 1 163 ? -17.328 24.328 -0.456 1 82.38 163 LYS B N 1
ATOM 4128 C CA . LYS B 1 163 ? -16 24.625 -0.994 1 82.38 163 LYS B CA 1
ATOM 4129 C C . LYS B 1 163 ? -15.188 25.469 -0.023 1 82.38 163 LYS B C 1
ATOM 4131 O O . LYS B 1 163 ? -15.75 26.25 0.75 1 82.38 163 LYS B O 1
ATOM 4136 N N . ALA B 1 164 ? -13.953 25.234 0.021 1 80.44 164 ALA B N 1
ATOM 4137 C CA . ALA B 1 164 ? -13.039 26 0.866 1 80.44 164 ALA B CA 1
ATOM 4138 C C . ALA B 1 164 ? -11.797 26.422 0.088 1 80.44 164 ALA B C 1
ATOM 4140 O O . ALA B 1 164 ? -11.008 25.562 -0.339 1 80.44 164 ALA B O 1
ATOM 4141 N N . SER B 1 165 ? -11.688 27.672 -0.08 1 77.31 165 SER B N 1
ATOM 4142 C CA . SER B 1 165 ? -10.539 28.203 -0.812 1 77.31 165 SER B CA 1
ATOM 4143 C C . SER B 1 165 ? -9.305 28.297 0.08 1 77.31 165 SER B C 1
ATOM 4145 O O . SER B 1 165 ? -9.391 28.734 1.228 1 77.31 165 SER B O 1
ATOM 4147 N N . GLY B 1 166 ? -8.273 27.812 -0.447 1 77.75 166 GLY B N 1
ATOM 4148 C CA . GLY B 1 166 ? -7.008 27.922 0.264 1 77.75 166 GLY B CA 1
ATOM 4149 C C . GLY B 1 166 ? -6.777 26.797 1.252 1 77.75 166 GLY B C 1
ATOM 4150 O O . GLY B 1 166 ? -5.707 26.688 1.853 1 77.75 166 GLY B O 1
ATOM 4151 N N . PHE B 1 167 ? -7.828 26.031 1.364 1 81.06 167 PHE B N 1
ATOM 4152 C CA . PHE B 1 167 ? -7.703 24.906 2.291 1 81.06 167 PHE B CA 1
ATOM 4153 C C . PHE B 1 167 ? -7.156 23.672 1.583 1 81.06 167 PHE B C 1
ATOM 4155 O O . PHE B 1 167 ? -7.703 23.234 0.566 1 81.06 167 PHE B O 1
ATOM 4162 N N . ALA B 1 168 ? -6.047 23.141 2.031 1 85.94 168 ALA B N 1
ATOM 4163 C CA . ALA B 1 168 ? -5.398 22.047 1.321 1 85.94 168 ALA B CA 1
ATOM 4164 C C . ALA B 1 168 ? -4.805 21.031 2.299 1 85.94 168 ALA B C 1
ATOM 4166 O O . ALA B 1 168 ? -3.586 20.844 2.34 1 85.94 168 ALA B O 1
ATOM 4167 N N . PHE B 1 169 ? -5.656 20.312 2.975 1 91.5 169 PHE B N 1
ATOM 4168 C CA . PHE B 1 169 ? -5.113 19.344 3.92 1 91.5 169 PHE B CA 1
ATOM 4169 C C . PHE B 1 169 ? -5.133 17.938 3.33 1 91.5 169 PHE B C 1
ATOM 4171 O O . PHE B 1 169 ? -4.191 17.172 3.52 1 91.5 169 PHE B O 1
ATOM 4178 N N . GLY B 1 170 ? -6.176 17.594 2.65 1 92.88 170 GLY B N 1
ATOM 4179 C CA . GLY B 1 170 ? -6.223 16.312 1.966 1 92.88 170 GLY B CA 1
ATOM 4180 C C . GLY B 1 170 ? -7.062 15.273 2.693 1 92.88 170 GLY B C 1
ATOM 4181 O O . GLY B 1 170 ? -7.023 14.086 2.355 1 92.88 170 GLY B O 1
ATOM 4182 N N . HIS B 1 171 ? -7.965 15.688 3.648 1 92.31 171 HIS B N 1
ATOM 4183 C CA . HIS B 1 171 ? -8.75 14.766 4.469 1 92.31 171 HIS B CA 1
ATOM 4184 C C . HIS B 1 171 ? -10.055 14.383 3.768 1 92.31 171 HIS B C 1
ATOM 4186 O O . HIS B 1 171 ? -10.805 13.539 4.266 1 92.31 171 HIS B O 1
ATOM 4192 N N . LEU B 1 172 ? -10.281 15.07 2.654 1 89.81 172 LEU B N 1
ATOM 4193 C CA . LEU B 1 172 ? -11.43 14.727 1.83 1 89.81 172 LEU B CA 1
ATOM 4194 C C . LEU B 1 172 ? -11 14.297 0.434 1 89.81 172 LEU B C 1
ATOM 4196 O O . LEU B 1 172 ? -10.18 14.969 -0.202 1 89.81 172 LEU B O 1
ATOM 4200 N N . PHE B 1 173 ? -11.508 13.172 0.061 1 89.25 173 PHE B N 1
ATOM 4201 C CA . PHE B 1 173 ? -11.32 12.727 -1.314 1 89.25 173 PHE B CA 1
ATOM 4202 C C . PHE B 1 173 ? -12.648 12.68 -2.057 1 89.25 173 PHE B C 1
ATOM 4204 O O . PHE B 1 173 ? -13.469 11.789 -1.819 1 89.25 173 PHE B O 1
ATOM 4211 N N . HIS B 1 174 ? -12.844 13.633 -2.955 1 81 174 HIS B N 1
ATOM 4212 C CA . HIS B 1 174 ? -14.078 13.789 -3.715 1 81 174 HIS B CA 1
ATOM 4213 C C . HIS B 1 174 ? -15.297 13.766 -2.797 1 81 174 HIS B C 1
ATOM 4215 O O . HIS B 1 174 ? -16.234 13 -3.029 1 81 174 HIS B O 1
ATOM 4221 N N . GLY B 1 175 ? -15.211 14.531 -1.73 1 78.5 175 GLY B N 1
ATOM 4222 C CA . GLY B 1 175 ? -16.328 14.742 -0.817 1 78.5 175 GLY B CA 1
ATOM 4223 C C . GLY B 1 175 ? -16.422 13.688 0.267 1 78.5 175 GLY B C 1
ATOM 4224 O O . GLY B 1 175 ? -17.188 13.828 1.218 1 78.5 175 GLY B O 1
ATOM 4225 N N . LYS B 1 176 ? -15.617 12.648 0.154 1 82.44 176 LYS B N 1
ATOM 4226 C CA . LYS B 1 176 ? -15.648 11.594 1.159 1 82.44 176 LYS B CA 1
ATOM 4227 C C . LYS B 1 176 ? -14.469 11.711 2.123 1 82.44 176 LYS B C 1
ATOM 4229 O O . LYS B 1 176 ? -13.352 12.008 1.706 1 82.44 176 LYS B O 1
ATOM 4234 N N . GLU B 1 177 ? -14.711 11.469 3.344 1 89.06 177 GLU B N 1
ATOM 4235 C CA . GLU B 1 177 ? -13.68 11.586 4.371 1 89.06 177 GLU B CA 1
ATOM 4236 C C . GLU B 1 177 ? -12.641 10.469 4.242 1 89.06 177 GLU B C 1
ATOM 4238 O O . GLU B 1 177 ? -13 9.312 3.992 1 89.06 177 GLU B O 1
ATOM 4243 N N . VAL B 1 178 ? -11.445 10.859 4.359 1 93.75 178 VAL B N 1
ATOM 4244 C CA . VAL B 1 178 ? -10.344 9.906 4.527 1 93.75 178 VAL B CA 1
ATOM 4245 C C . VAL B 1 178 ? -10.102 9.664 6.012 1 93.75 178 VAL B C 1
ATOM 4247 O O . VAL B 1 178 ? -9.664 10.562 6.734 1 93.75 178 VAL B O 1
ATOM 4250 N N . ARG B 1 179 ? -10.383 8.469 6.457 1 94.06 179 ARG B N 1
ATOM 4251 C CA . ARG B 1 179 ? -10.227 8.117 7.863 1 94.06 179 ARG B CA 1
ATOM 4252 C C . ARG B 1 179 ? -9.023 7.195 8.07 1 94.06 179 ARG B C 1
ATOM 4254 O O . ARG B 1 179 ? -8.641 6.453 7.164 1 94.06 179 ARG B O 1
ATOM 4261 N N . ARG B 1 180 ? -8.414 7.305 9.203 1 96.5 180 ARG B N 1
ATOM 4262 C CA . ARG B 1 180 ? -7.25 6.477 9.492 1 96.5 180 ARG B CA 1
ATOM 4263 C C . ARG B 1 180 ? -7.652 5.016 9.688 1 96.5 180 ARG B C 1
ATOM 4265 O O . ARG B 1 180 ? -8.82 4.715 9.922 1 96.5 180 ARG B O 1
ATOM 4272 N N . SER B 1 181 ? -6.695 4.102 9.586 1 96.88 181 SER B N 1
ATOM 4273 C CA . SER B 1 181 ? -6.914 2.668 9.734 1 96.88 181 SER B CA 1
ATOM 4274 C C . SER B 1 181 ? -7.121 2.291 11.203 1 96.88 181 SER B C 1
ATOM 4276 O O . SER B 1 181 ? -7.879 1.367 11.508 1 96.88 181 SER B O 1
ATOM 4278 N N . HIS B 1 182 ? -6.504 3.037 12.023 1 96.5 182 HIS B N 1
ATOM 4279 C CA . HIS B 1 182 ? -6.477 2.693 13.445 1 96.5 182 HIS B CA 1
ATOM 4280 C C . HIS B 1 182 ? -7.887 2.648 14.023 1 96.5 182 HIS B C 1
ATOM 4282 O O . HIS B 1 182 ? -8.695 3.541 13.766 1 96.5 182 HIS B O 1
ATOM 4288 N N . ASN B 1 183 ? -8.211 1.566 14.633 1 93.12 183 ASN B N 1
ATOM 4289 C CA . ASN B 1 183 ? -9.43 1.298 15.391 1 93.12 183 ASN B CA 1
ATOM 4290 C C . ASN B 1 183 ? -10.609 1.015 14.461 1 93.12 183 ASN B C 1
ATOM 4292 O O . ASN B 1 183 ? -11.766 1.005 14.906 1 93.12 183 ASN B O 1
ATOM 4296 N N . ARG B 1 184 ? -10.328 0.871 13.227 1 97.5 184 ARG B N 1
ATOM 4297 C CA . ARG B 1 184 ? -11.375 0.381 12.336 1 97.5 184 ARG B CA 1
ATOM 4298 C C . ARG B 1 184 ? -11.508 -1.136 12.422 1 97.5 184 ARG B C 1
ATOM 4300 O O . ARG B 1 184 ? -10.555 -1.825 12.789 1 97.5 184 ARG B O 1
ATOM 4307 N N . LYS B 1 185 ? -12.68 -1.576 12.156 1 98.38 185 LYS B N 1
ATOM 4308 C CA . LYS B 1 185 ? -12.961 -3.008 12.211 1 98.38 185 LYS B CA 1
ATOM 4309 C C . LYS B 1 185 ? -12.773 -3.66 10.844 1 98.38 185 LYS B C 1
ATOM 4311 O O . LYS B 1 185 ? -13.352 -3.217 9.852 1 98.38 185 LYS B O 1
ATOM 4316 N N . CYS B 1 186 ? -11.961 -4.691 10.805 1 98.88 186 CYS B N 1
ATOM 4317 C CA . CYS B 1 186 ? -11.703 -5.488 9.609 1 98.88 186 CYS B CA 1
ATOM 4318 C C . CYS B 1 186 ? -12.156 -6.93 9.805 1 98.88 186 CYS B C 1
ATOM 4320 O O . CYS B 1 186 ? -11.898 -7.531 10.852 1 98.88 186 CYS B O 1
ATOM 4322 N N . VAL B 1 187 ? -12.875 -7.422 8.812 1 98.94 187 VAL B N 1
ATOM 4323 C CA . VAL B 1 187 ? -13.25 -8.836 8.797 1 98.94 187 VAL B CA 1
ATOM 4324 C C . VAL B 1 187 ? -12.383 -9.594 7.797 1 98.94 187 VAL B C 1
ATOM 4326 O O . VAL B 1 187 ? -12.305 -9.219 6.625 1 98.94 187 VAL B O 1
ATOM 4329 N N . VAL B 1 188 ? -11.719 -10.609 8.25 1 98.94 188 VAL B N 1
ATOM 4330 C CA . VAL B 1 188 ? -10.914 -11.469 7.387 1 98.94 188 VAL B CA 1
ATOM 4331 C C . VAL B 1 188 ? -11.594 -12.836 7.25 1 98.94 188 VAL B C 1
ATOM 4333 O O . VAL B 1 188 ? -11.836 -13.516 8.25 1 98.94 188 VAL B O 1
ATOM 4336 N N . LEU B 1 189 ? -11.93 -13.18 6.023 1 98.81 189 LEU B N 1
ATOM 4337 C CA . LEU B 1 189 ? -12.516 -14.492 5.766 1 98.81 189 LEU B CA 1
ATOM 4338 C C . LEU B 1 189 ? -11.445 -15.508 5.391 1 98.81 189 LEU B C 1
ATOM 4340 O O . LEU B 1 189 ? -10.852 -15.422 4.309 1 98.81 189 LEU B O 1
ATOM 4344 N N . GLY B 1 190 ? -11.297 -16.484 6.254 1 97.81 190 GLY B N 1
ATOM 4345 C CA . GLY B 1 190 ? -10.227 -17.453 6.105 1 97.81 190 GLY B CA 1
ATOM 4346 C C . GLY B 1 190 ? -9.055 -17.203 7.039 1 97.81 190 GLY B C 1
ATOM 4347 O O . GLY B 1 190 ? -8.562 -16.078 7.133 1 97.81 190 GLY B O 1
ATOM 4348 N N . TYR B 1 191 ? -8.602 -18.25 7.648 1 97.06 191 TYR B N 1
ATOM 4349 C CA . TYR B 1 191 ? -7.516 -18.109 8.609 1 97.06 191 TYR B CA 1
ATOM 4350 C C . TYR B 1 191 ? -6.473 -19.203 8.422 1 97.06 191 TYR B C 1
ATOM 4352 O O . TYR B 1 191 ? -5.926 -19.734 9.391 1 97.06 191 TYR B O 1
ATOM 4360 N N . GLY B 1 192 ? -6.289 -19.594 7.172 1 95.94 192 GLY B N 1
ATOM 4361 C CA . GLY B 1 192 ? -5.129 -20.375 6.797 1 95.94 192 GLY B CA 1
ATOM 4362 C C . GLY B 1 192 ? -3.84 -19.578 6.789 1 95.94 192 GLY B C 1
ATOM 4363 O O . GLY B 1 192 ? -3.734 -18.562 7.469 1 95.94 192 GLY B O 1
ATOM 4364 N N . LEU B 1 193 ? -2.883 -20.031 6.016 1 97.12 193 LEU B N 1
ATOM 4365 C CA . LEU B 1 193 ? -1.582 -19.375 5.98 1 97.12 193 LEU B CA 1
ATOM 4366 C C . LEU B 1 193 ? -1.711 -17.938 5.492 1 97.12 193 LEU B C 1
ATOM 4368 O O . LEU B 1 193 ? -1.15 -17.016 6.094 1 97.12 193 LEU B O 1
ATOM 4372 N N . ILE B 1 194 ? -2.506 -17.75 4.438 1 98.12 194 ILE B N 1
ATOM 4373 C CA . ILE B 1 194 ? -2.666 -16.422 3.871 1 98.12 194 ILE B CA 1
ATOM 4374 C C . ILE B 1 194 ? -3.438 -15.531 4.848 1 98.12 194 ILE B C 1
ATOM 4376 O O . ILE B 1 194 ? -3.018 -14.414 5.145 1 98.12 194 ILE B O 1
ATOM 4380 N N . GLY B 1 195 ? -4.551 -16.016 5.383 1 98.38 195 GLY B N 1
ATOM 4381 C CA . GLY B 1 195 ? -5.371 -15.258 6.309 1 98.38 195 GLY B CA 1
ATOM 4382 C C . GLY B 1 195 ? -4.613 -14.797 7.535 1 98.38 195 GLY B C 1
ATOM 4383 O O . GLY B 1 195 ? -4.77 -13.656 7.977 1 98.38 195 GLY B O 1
ATOM 4384 N N . LYS B 1 196 ? -3.781 -15.664 8.086 1 97.94 196 LYS B N 1
ATOM 4385 C CA . LYS B 1 196 ? -2.99 -15.32 9.258 1 97.94 196 LYS B CA 1
ATOM 4386 C C . LYS B 1 196 ? -2.031 -14.172 8.961 1 97.94 196 LYS B C 1
ATOM 4388 O O . LYS B 1 196 ? -1.869 -13.266 9.781 1 97.94 196 LYS B O 1
ATOM 4393 N N . GLN B 1 197 ? -1.421 -14.234 7.797 1 98.56 197 GLN B N 1
ATOM 4394 C CA . GLN B 1 197 ? -0.511 -13.156 7.41 1 98.56 197 GLN B CA 1
ATOM 4395 C C . GLN B 1 197 ? -1.267 -11.852 7.172 1 98.56 197 GLN B C 1
ATOM 4397 O O . GLN B 1 197 ? -0.769 -10.773 7.496 1 98.56 197 GLN B O 1
ATOM 4402 N N . VAL B 1 198 ? -2.494 -11.922 6.625 1 98.88 198 VAL B N 1
ATOM 4403 C CA . VAL B 1 198 ? -3.326 -10.742 6.414 1 98.88 198 VAL B CA 1
ATOM 4404 C C . VAL B 1 198 ? -3.707 -10.133 7.762 1 98.88 198 VAL B C 1
ATOM 4406 O O . VAL B 1 198 ? -3.592 -8.922 7.953 1 98.88 198 VAL B O 1
ATOM 4409 N N . VAL B 1 199 ? -4.062 -10.977 8.703 1 98.75 199 VAL B N 1
ATOM 4410 C CA . VAL B 1 199 ? -4.457 -10.523 10.031 1 98.75 199 VAL B CA 1
ATOM 4411 C C . VAL B 1 199 ? -3.299 -9.766 10.68 1 98.75 199 VAL B C 1
ATOM 4413 O O . VAL B 1 199 ? -3.488 -8.672 11.219 1 98.75 199 VAL B O 1
ATOM 4416 N N . ASN B 1 200 ? -2.107 -10.305 10.602 1 98.44 200 ASN B N 1
ATOM 4417 C CA . ASN B 1 200 ? -0.933 -9.656 11.172 1 98.44 200 ASN B CA 1
ATOM 4418 C C . ASN B 1 200 ? -0.721 -8.266 10.578 1 98.44 200 ASN B C 1
ATOM 4420 O O . ASN B 1 200 ? -0.414 -7.316 11.305 1 98.44 200 ASN B O 1
ATOM 4424 N N . ARG B 1 201 ? -0.911 -8.141 9.352 1 98.75 201 ARG B N 1
ATOM 4425 C CA . ARG B 1 201 ? -0.706 -6.875 8.656 1 98.75 201 ARG B CA 1
ATOM 4426 C C . ARG B 1 201 ? -1.805 -5.875 8.992 1 98.75 201 ARG B C 1
ATOM 4428 O O . ARG B 1 201 ? -1.537 -4.684 9.164 1 98.75 201 ARG B O 1
ATOM 4435 N N . MET B 1 202 ? -3.057 -6.383 9.125 1 98.88 202 MET B N 1
ATOM 4436 C CA . MET B 1 202 ? -4.145 -5.488 9.508 1 98.88 202 MET B CA 1
ATOM 4437 C C . MET B 1 202 ? -3.971 -5 10.938 1 98.88 202 MET B C 1
ATOM 4439 O O . MET B 1 202 ? -4.285 -3.85 11.25 1 98.88 202 MET B O 1
ATOM 4443 N N . LEU B 1 203 ? -3.418 -5.836 11.812 1 98.62 203 LEU B N 1
ATOM 4444 C CA . LEU B 1 203 ? -3.174 -5.465 13.195 1 98.62 203 LEU B CA 1
ATOM 4445 C C . LEU B 1 203 ? -2.139 -4.352 13.289 1 98.62 203 LEU B C 1
ATOM 4447 O O . LEU B 1 203 ? -2.293 -3.418 14.086 1 98.62 203 LEU B O 1
ATOM 4451 N N . VAL B 1 204 ? -1.156 -4.395 12.461 1 98.19 204 VAL B N 1
ATOM 4452 C CA . VAL B 1 204 ? -0.043 -3.459 12.578 1 98.19 204 VAL B CA 1
ATOM 4453 C C . VAL B 1 204 ? -0.487 -2.068 12.133 1 98.19 204 VAL B C 1
ATOM 4455 O O . VAL B 1 204 ? 0.021 -1.059 12.625 1 98.19 204 VAL B O 1
ATOM 4458 N N . ILE B 1 205 ? -1.51 -2.023 11.227 1 98.44 205 ILE B N 1
ATOM 4459 C CA . ILE B 1 205 ? -1.995 -0.708 10.82 1 98.44 205 ILE B CA 1
ATOM 4460 C C . ILE B 1 205 ? -3.129 -0.269 11.742 1 98.44 205 ILE B C 1
ATOM 4462 O O . ILE B 1 205 ? -3.795 0.737 11.484 1 98.44 205 ILE B O 1
ATOM 4466 N N . GLY B 1 206 ? -3.361 -1.05 12.797 1 98.12 206 GLY B N 1
ATOM 4467 C CA . GLY B 1 206 ? -4.129 -0.569 13.938 1 98.12 206 GLY B CA 1
ATOM 4468 C C . GLY B 1 206 ? -5.574 -1.033 13.914 1 98.12 206 GLY B C 1
ATOM 4469 O O . GLY B 1 206 ? -6.398 -0.549 14.695 1 98.12 206 GLY B O 1
ATOM 4470 N N . MET B 1 207 ? -5.934 -1.992 13.078 1 98.5 207 MET B N 1
ATOM 4471 C CA . MET B 1 207 ? -7.328 -2.406 12.969 1 98.5 207 MET B CA 1
ATOM 4472 C C . MET B 1 207 ? -7.66 -3.48 14 1 98.5 207 MET B C 1
ATOM 4474 O O . MET B 1 207 ? -6.77 -4.195 14.469 1 98.5 207 MET B O 1
ATOM 4478 N N . ASP B 1 208 ? -8.906 -3.551 14.398 1 98.38 208 ASP B N 1
ATOM 4479 C CA . ASP B 1 208 ? -9.469 -4.691 15.109 1 98.38 208 ASP B CA 1
ATOM 4480 C C . ASP B 1 208 ? -10.023 -5.73 14.141 1 98.38 208 ASP B C 1
ATOM 4482 O O . ASP B 1 208 ? -10.648 -5.383 13.141 1 98.38 208 ASP B O 1
ATOM 4486 N N . ILE B 1 209 ? -9.836 -7.023 14.492 1 98.69 209 ILE B N 1
ATOM 4487 C CA . ILE B 1 209 ? -10.055 -8.016 13.445 1 98.69 209 ILE B CA 1
ATOM 4488 C C . ILE B 1 209 ? -11.102 -9.031 13.898 1 98.69 209 ILE B C 1
ATOM 4490 O O . ILE B 1 209 ? -10.961 -9.633 14.961 1 98.69 209 ILE B O 1
ATOM 4494 N N . ASN B 1 210 ? -12.148 -9.203 13.164 1 98.44 210 ASN B N 1
ATOM 4495 C CA . ASN B 1 210 ? -12.984 -10.391 13.195 1 98.44 210 ASN B CA 1
ATOM 4496 C C . ASN B 1 210 ? -12.539 -11.422 12.156 1 98.44 210 ASN B C 1
ATOM 4498 O O . ASN B 1 210 ? -12.477 -11.117 10.961 1 98.44 210 ASN B O 1
ATOM 4502 N N . VAL B 1 211 ? -12.188 -12.57 12.609 1 98.44 211 VAL B N 1
ATOM 4503 C CA . VAL B 1 211 ? -11.789 -13.648 11.711 1 98.44 211 VAL B CA 1
ATOM 4504 C C . VAL B 1 211 ? -12.93 -14.648 11.562 1 98.44 211 VAL B C 1
ATOM 4506 O O . VAL B 1 211 ? -13.516 -15.086 12.555 1 98.44 211 VAL B O 1
ATOM 4509 N N . VAL B 1 212 ? -13.227 -15 10.328 1 98.12 212 VAL B N 1
ATOM 4510 C CA . VAL B 1 212 ? -14.305 -15.953 10.055 1 98.12 212 VAL B CA 1
ATOM 4511 C C . VAL B 1 212 ? -13.711 -17.266 9.539 1 98.12 212 VAL B C 1
ATOM 4513 O O . VAL B 1 212 ? -12.984 -17.281 8.547 1 98.12 212 VAL B O 1
ATOM 4516 N N . VAL B 1 213 ? -14.047 -18.359 10.156 1 96.75 213 VAL B N 1
ATOM 4517 C CA . VAL B 1 213 ? -13.531 -19.672 9.797 1 96.75 213 VAL B CA 1
ATOM 4518 C C . VAL B 1 213 ? -14.656 -20.703 9.836 1 96.75 213 VAL B C 1
ATOM 4520 O O . VAL B 1 213 ? -15.711 -20.453 10.414 1 96.75 213 VAL B O 1
ATOM 4523 N N . ARG B 1 214 ? -14.383 -21.812 9.18 1 92.94 214 ARG B N 1
ATOM 4524 C CA . ARG B 1 214 ? -15.359 -22.891 9.172 1 92.94 214 ARG B CA 1
ATOM 4525 C C . ARG B 1 214 ? -15.438 -23.562 10.539 1 92.94 214 ARG B C 1
ATOM 4527 O O . ARG B 1 214 ? -16.531 -23.891 11.008 1 92.94 214 ARG B O 1
ATOM 4534 N N . ASN B 1 215 ? -14.258 -23.734 11.188 1 91.44 215 ASN B N 1
ATOM 4535 C CA . ASN B 1 215 ? -14.164 -24.438 12.469 1 91.44 215 ASN B CA 1
ATOM 4536 C C . ASN B 1 215 ? -13.477 -23.562 13.523 1 91.44 215 ASN B C 1
ATOM 4538 O O . ASN B 1 215 ? -12.289 -23.734 13.789 1 91.44 215 ASN B O 1
ATOM 4542 N N . PRO B 1 216 ? -14.195 -22.781 14.211 1 91.06 216 PRO B N 1
ATOM 4543 C CA . PRO B 1 216 ? -13.609 -21.844 15.18 1 91.06 216 PRO B CA 1
ATOM 4544 C C . PRO B 1 216 ? -12.891 -22.547 16.328 1 91.06 216 PRO B C 1
ATOM 4546 O O . PRO B 1 216 ? -11.977 -21.984 16.922 1 91.06 216 PRO B O 1
ATOM 4549 N N . GLU B 1 217 ? -13.281 -23.734 16.562 1 89 217 GLU B N 1
ATOM 4550 C CA . GLU B 1 217 ? -12.711 -24.484 17.688 1 89 217 GLU B CA 1
ATOM 4551 C C . GLU B 1 217 ? -11.211 -24.703 17.5 1 89 217 GLU B C 1
ATOM 4553 O O . GLU B 1 217 ? -10.469 -24.844 18.469 1 89 217 GLU B O 1
ATOM 4558 N N . LYS B 1 218 ? -10.773 -24.719 16.297 1 89.44 218 LYS B N 1
ATOM 4559 C CA . LYS B 1 218 ? -9.367 -24.922 15.984 1 89.44 218 LYS B CA 1
ATOM 4560 C C . LYS B 1 218 ? -8.523 -23.719 16.422 1 89.44 218 LYS B C 1
ATOM 4562 O O . LYS B 1 218 ? -7.297 -23.828 16.516 1 89.44 218 LYS B O 1
ATOM 4567 N N . TYR B 1 219 ? -9.188 -22.641 16.703 1 88.62 219 TYR B N 1
ATOM 4568 C CA . TYR B 1 219 ? -8.469 -21.406 16.969 1 88.62 219 TYR B CA 1
ATOM 4569 C C . TYR B 1 219 ? -8.844 -20.828 18.344 1 88.62 219 TYR B C 1
ATOM 4571 O O . TYR B 1 219 ? -8.766 -19.625 18.562 1 88.62 219 TYR B O 1
ATOM 4579 N N . GLN B 1 220 ? -9.227 -21.562 19.156 1 81.12 220 GLN B N 1
ATOM 4580 C CA . GLN B 1 220 ? -9.688 -21.172 20.484 1 81.12 220 GLN B CA 1
ATOM 4581 C C . GLN B 1 220 ? -8.539 -20.594 21.312 1 81.12 220 GLN B C 1
ATOM 4583 O O . GLN B 1 220 ? -8.773 -19.844 22.266 1 81.12 220 GLN B O 1
ATOM 4588 N N . THR B 1 221 ? -7.301 -20.797 20.875 1 82.25 221 THR B N 1
ATOM 4589 C CA . THR B 1 221 ? -6.148 -20.344 21.656 1 82.25 221 THR B CA 1
ATOM 4590 C C . THR B 1 221 ? -5.723 -18.953 21.234 1 82.25 221 THR B C 1
ATOM 4592 O O . THR B 1 221 ? -4.785 -18.375 21.797 1 82.25 221 THR B O 1
ATOM 4595 N N . GLU B 1 222 ? -6.402 -18.453 20.344 1 83.81 222 GLU B N 1
ATOM 4596 C CA . GLU B 1 222 ? -6.102 -17.078 19.969 1 83.81 222 GLU B CA 1
ATOM 4597 C C . GLU B 1 222 ? -6.293 -16.125 21.156 1 83.81 222 GLU B C 1
ATOM 4599 O O . GLU B 1 222 ? -7.379 -16.047 21.734 1 83.81 222 GLU B O 1
ATOM 4604 N N . SER B 1 223 ? -5.223 -15.328 21.547 1 87.81 223 SER B N 1
ATOM 4605 C CA . SER B 1 223 ? -5.254 -14.555 22.781 1 87.81 223 SER B CA 1
ATOM 4606 C C . SER B 1 223 ? -5.145 -13.062 22.5 1 87.81 223 SER B C 1
ATOM 4608 O O . SER B 1 223 ? -5.328 -12.242 23.406 1 87.81 223 SER B O 1
ATOM 4610 N N . ASN B 1 224 ? -4.867 -12.758 21.312 1 93.81 224 ASN B N 1
ATOM 4611 C CA . ASN B 1 224 ? -4.82 -11.328 21 1 93.81 224 ASN B CA 1
ATOM 4612 C C . ASN B 1 224 ? -6.188 -10.672 21.172 1 93.81 224 ASN B C 1
ATOM 4614 O O . ASN B 1 224 ? -7.145 -11.047 20.484 1 93.81 224 ASN B O 1
ATOM 4618 N N . PRO B 1 225 ? -6.27 -9.695 22.078 1 95.31 225 PRO B N 1
ATOM 4619 C CA . PRO B 1 225 ? -7.574 -9.102 22.375 1 95.31 225 PRO B CA 1
ATOM 4620 C C . PRO B 1 225 ? -8.172 -8.359 21.188 1 95.31 225 PRO B C 1
ATOM 4622 O O . PRO B 1 225 ? -9.367 -8.031 21.203 1 95.31 225 PRO B O 1
ATOM 4625 N N . ARG B 1 226 ? -7.387 -8.133 20.188 1 97.19 226 ARG B N 1
ATOM 4626 C CA . ARG B 1 226 ? -7.875 -7.402 19.016 1 97.19 226 ARG B CA 1
ATOM 4627 C C . ARG B 1 226 ? -8.383 -8.359 17.953 1 97.19 226 ARG B C 1
ATOM 4629 O O . ARG B 1 226 ? -8.773 -7.934 16.859 1 97.19 226 ARG B O 1
ATOM 4636 N N . ILE B 1 227 ? -8.367 -9.656 18.234 1 98 227 ILE B N 1
ATOM 4637 C CA . ILE B 1 227 ? -8.844 -10.672 17.312 1 98 227 ILE B CA 1
ATOM 4638 C C . ILE B 1 227 ? -10.047 -11.398 17.906 1 98 227 ILE B C 1
ATOM 4640 O O . ILE B 1 227 ? -9.977 -11.906 19.031 1 98 227 ILE B O 1
ATOM 4644 N N . THR B 1 228 ? -11.117 -11.453 17.234 1 97.12 228 THR B N 1
ATOM 4645 C CA . THR B 1 228 ? -12.281 -12.25 17.594 1 97.12 228 THR B CA 1
ATOM 4646 C C . THR B 1 228 ? -12.578 -13.289 16.516 1 97.12 228 THR B C 1
ATOM 4648 O O . THR B 1 228 ? -12.633 -12.961 15.32 1 97.12 228 THR B O 1
ATOM 4651 N N . ILE B 1 229 ? -12.82 -14.5 16.859 1 97.56 229 ILE B N 1
ATOM 4652 C CA . ILE B 1 229 ? -13.047 -15.602 15.938 1 97.56 229 ILE B CA 1
ATOM 4653 C C . ILE B 1 229 ? -14.539 -15.875 15.812 1 97.56 229 ILE B C 1
ATOM 4655 O O . ILE B 1 229 ? -15.242 -15.977 16.812 1 97.56 229 ILE B O 1
ATOM 4659 N N . TYR B 1 230 ? -14.992 -15.953 14.594 1 96.62 230 TYR B N 1
ATOM 4660 C CA . TYR B 1 230 ? -16.375 -16.266 14.281 1 96.62 230 TYR B CA 1
ATOM 4661 C C . TYR B 1 230 ? -16.484 -17.5 13.406 1 96.62 230 TYR B C 1
ATOM 4663 O O . TYR B 1 230 ? -15.57 -17.797 12.617 1 96.62 230 TYR B O 1
ATOM 4671 N N . SER B 1 231 ? -17.625 -18.188 13.523 1 95.75 231 SER B N 1
ATOM 4672 C CA . SER B 1 231 ? -17.969 -19.25 12.578 1 95.75 231 SER B CA 1
ATOM 4673 C C . SER B 1 231 ? -18.5 -18.672 11.273 1 95.75 231 SER B C 1
ATOM 4675 O O . SER B 1 231 ? -19.156 -17.625 11.266 1 95.75 231 SER B O 1
ATOM 4677 N N . SER B 1 232 ? -18.281 -19.391 10.219 1 94.56 232 SER B N 1
ATOM 4678 C CA . SER B 1 232 ? -18.828 -18.984 8.93 1 94.56 232 SER B CA 1
ATOM 4679 C C . SER B 1 232 ? -20.344 -18.922 8.977 1 94.56 232 SER B C 1
ATOM 4681 O O . SER B 1 232 ? -20.969 -18.172 8.211 1 94.56 232 SER B O 1
ATOM 4683 N N . LYS B 1 233 ? -20.938 -19.609 9.852 1 94.44 233 LYS B N 1
ATOM 4684 C CA . LYS B 1 233 ? -22.391 -19.609 10.031 1 94.44 233 LYS B CA 1
ATOM 4685 C C . LYS B 1 233 ? -22.875 -18.297 10.641 1 94.44 233 LYS B C 1
ATOM 4687 O O . LYS B 1 233 ? -24.062 -17.984 10.594 1 94.44 233 LYS B O 1
ATOM 4692 N N . ASP B 1 234 ? -21.938 -17.578 11.203 1 96.38 234 ASP B N 1
ATOM 4693 C CA . ASP B 1 234 ? -22.266 -16.312 11.867 1 96.38 234 ASP B CA 1
ATOM 4694 C C . ASP B 1 234 ? -21.688 -15.125 11.109 1 96.38 234 ASP B C 1
ATOM 4696 O O . ASP B 1 234 ? -21.266 -14.141 11.719 1 96.38 234 ASP B O 1
ATOM 4700 N N . LEU B 1 235 ? -21.578 -15.234 9.867 1 97.62 235 LEU B N 1
ATOM 4701 C CA . LEU B 1 235 ? -20.953 -14.227 9.016 1 97.62 235 LEU B CA 1
ATOM 4702 C C . LEU B 1 235 ? -21.672 -12.883 9.156 1 97.62 235 LEU B C 1
ATOM 4704 O O . LEU B 1 235 ? -21.016 -11.836 9.172 1 97.62 235 LEU B O 1
ATOM 4708 N N . VAL B 1 236 ? -22.938 -12.875 9.289 1 97.56 236 VAL B N 1
ATOM 4709 C CA . VAL B 1 236 ? -23.719 -11.648 9.414 1 97.56 236 VAL B CA 1
ATOM 4710 C C . VAL B 1 236 ? -23.297 -10.891 10.664 1 97.56 236 VAL B C 1
ATOM 4712 O O . VAL B 1 236 ? -23.031 -9.688 10.617 1 97.56 236 VAL B O 1
ATOM 4715 N N . ASN B 1 237 ? -23.141 -11.555 11.742 1 97.56 237 ASN B N 1
ATOM 4716 C CA . ASN B 1 237 ? -22.703 -10.93 12.977 1 97.56 237 ASN B CA 1
ATOM 4717 C C . ASN B 1 237 ? -21.234 -10.477 12.883 1 97.56 237 ASN B C 1
ATOM 4719 O O . ASN B 1 237 ? -20.875 -9.414 13.391 1 97.56 237 ASN B O 1
ATOM 4723 N N . ALA B 1 238 ? -20.469 -11.281 12.281 1 98.19 238 ALA B N 1
ATOM 4724 C CA . ALA B 1 238 ? -19.047 -10.969 12.141 1 98.19 238 ALA B CA 1
ATOM 4725 C C . ALA B 1 238 ? -18.844 -9.68 11.344 1 98.19 238 ALA B C 1
ATOM 4727 O O . ALA B 1 238 ? -17.859 -8.969 11.555 1 98.19 238 ALA B O 1
ATOM 4728 N N . THR B 1 239 ? -19.781 -9.359 10.445 1 98.62 239 THR B N 1
ATOM 4729 C CA . THR B 1 239 ? -19.562 -8.258 9.516 1 98.62 239 THR B CA 1
ATOM 4730 C C . THR B 1 239 ? -20.312 -7.016 9.977 1 98.62 239 THR B C 1
ATOM 4732 O O . THR B 1 239 ? -20.172 -5.941 9.383 1 98.62 239 THR B O 1
ATOM 4735 N N . LYS B 1 240 ? -21.109 -7.121 11.016 1 98.19 240 LYS B N 1
ATOM 4736 C CA . LYS B 1 240 ? -21.891 -5.98 11.492 1 98.19 240 LYS B CA 1
ATOM 4737 C C . LYS B 1 240 ? -20.984 -4.812 11.867 1 98.19 240 LYS B C 1
ATOM 4739 O O . LYS B 1 240 ? -20.125 -4.941 12.75 1 98.19 240 LYS B O 1
ATOM 4744 N N . GLY B 1 241 ? -21.125 -3.721 11.156 1 97.5 241 GLY B N 1
ATOM 4745 C CA . GLY B 1 241 ? -20.391 -2.508 11.477 1 97.5 241 GLY B CA 1
ATOM 4746 C C . GLY B 1 241 ? -18.938 -2.572 11.07 1 97.5 241 GLY B C 1
ATOM 4747 O O . GLY B 1 241 ? -18.094 -1.865 11.633 1 97.5 241 GLY B O 1
ATOM 4748 N N . ALA B 1 242 ? -18.609 -3.475 10.211 1 98.5 242 ALA B N 1
ATOM 4749 C CA . ALA B 1 242 ? -17.234 -3.557 9.742 1 98.5 242 ALA B CA 1
ATOM 4750 C C . ALA B 1 242 ? -16.938 -2.486 8.688 1 98.5 242 ALA B C 1
ATOM 4752 O O . ALA B 1 242 ? -17.844 -2.072 7.957 1 98.5 242 ALA B O 1
ATOM 4753 N N . ASP B 1 243 ? -15.719 -2.037 8.648 1 98.25 243 ASP B N 1
ATOM 4754 C CA . ASP B 1 243 ? -15.258 -1.039 7.688 1 98.25 243 ASP B CA 1
ATOM 4755 C C . ASP B 1 243 ? -14.555 -1.7 6.504 1 98.25 243 ASP B C 1
ATOM 4757 O O . ASP B 1 243 ? -14.531 -1.147 5.402 1 98.25 243 ASP B O 1
ATOM 4761 N N . VAL B 1 244 ? -13.953 -2.859 6.75 1 98.69 244 VAL B N 1
ATOM 4762 C CA . VAL B 1 244 ? -13.141 -3.533 5.746 1 98.69 244 VAL B CA 1
ATOM 4763 C C . VAL B 1 244 ? -13.438 -5.031 5.758 1 98.69 244 VAL B C 1
ATOM 4765 O O . VAL B 1 244 ? -13.57 -5.637 6.824 1 98.69 244 VAL B O 1
ATOM 4768 N N . ILE B 1 245 ? -13.57 -5.602 4.582 1 98.88 245 ILE B N 1
ATOM 4769 C CA . ILE B 1 245 ? -13.578 -7.051 4.41 1 98.88 245 ILE B CA 1
ATOM 4770 C C . ILE B 1 245 ? -12.398 -7.469 3.529 1 98.88 245 ILE B C 1
ATOM 4772 O O . ILE B 1 245 ? -12.164 -6.879 2.475 1 98.88 245 ILE B O 1
ATOM 4776 N N . VAL B 1 246 ? -11.648 -8.406 4 1 98.94 246 VAL B N 1
ATOM 4777 C CA . VAL B 1 246 ? -10.609 -9.047 3.189 1 98.94 246 VAL B CA 1
ATOM 4778 C C . VAL B 1 246 ? -10.938 -10.523 3.004 1 98.94 246 VAL B C 1
ATOM 4780 O O . VAL B 1 246 ? -11.039 -11.273 3.98 1 98.94 246 VAL B O 1
ATOM 4783 N N . ILE B 1 247 ? -11.047 -10.961 1.758 1 98.88 247 ILE B N 1
ATOM 4784 C CA . ILE B 1 247 ? -11.453 -12.32 1.424 1 98.88 247 ILE B CA 1
ATOM 4785 C C . ILE B 1 247 ? -10.227 -13.141 1.031 1 98.88 247 ILE B C 1
ATOM 4787 O O . ILE B 1 247 ? -9.555 -12.836 0.043 1 98.88 247 ILE B O 1
ATOM 4791 N N . CYS B 1 248 ? -9.938 -14.148 1.781 1 98.44 248 CYS B N 1
ATOM 4792 C CA . CYS B 1 248 ? -8.828 -15.055 1.536 1 98.44 248 CYS B CA 1
ATOM 4793 C C . CYS B 1 248 ? -9.32 -16.484 1.337 1 98.44 248 CYS B C 1
ATOM 4795 O O . CYS B 1 248 ? -8.672 -17.438 1.758 1 98.44 248 CYS B O 1
ATOM 4797 N N . LEU B 1 249 ? -10.422 -16.672 0.695 1 97.25 249 LEU B N 1
ATOM 4798 C CA . LEU B 1 249 ? -11.078 -17.984 0.621 1 97.25 249 LEU B CA 1
ATOM 4799 C C . LEU B 1 249 ? -10.867 -18.609 -0.75 1 97.25 249 LEU B C 1
ATOM 4801 O O . LEU B 1 249 ? -10.828 -17.922 -1.764 1 97.25 249 LEU B O 1
ATOM 4805 N N . PRO B 1 250 ? -10.836 -19.906 -0.77 1 92.94 250 PRO B N 1
ATOM 4806 C CA . PRO B 1 250 ? -10.844 -20.609 -2.055 1 92.94 250 PRO B CA 1
ATOM 4807 C C . PRO B 1 250 ? -12.227 -20.625 -2.711 1 92.94 250 PRO B C 1
ATOM 4809 O O . PRO B 1 250 ? -13.227 -20.297 -2.064 1 92.94 250 PRO B O 1
ATOM 4812 N N . GLY B 1 251 ? -12.227 -20.938 -3.965 1 90.75 251 GLY B N 1
ATOM 4813 C CA . GLY B 1 251 ? -13.492 -21.109 -4.668 1 90.75 251 GLY B CA 1
ATOM 4814 C C . GLY B 1 251 ? -14.078 -22.5 -4.52 1 90.75 251 GLY B C 1
ATOM 4815 O O . GLY B 1 251 ? -13.383 -23.5 -4.75 1 90.75 251 GLY B O 1
ATOM 4816 N N . CYS B 1 252 ? -15.211 -22.609 -4.062 1 90.75 252 CYS B N 1
ATOM 4817 C CA . CYS B 1 252 ? -15.984 -23.844 -3.961 1 90.75 252 CYS B CA 1
ATOM 4818 C C . CYS B 1 252 ? -17.469 -23.531 -3.752 1 90.75 252 CYS B C 1
ATOM 4820 O O . CYS B 1 252 ? -17.859 -22.375 -3.713 1 90.75 252 CYS B O 1
ATOM 4822 N N . LYS B 1 253 ? -18.203 -24.594 -3.654 1 92.5 253 LYS B N 1
ATOM 4823 C CA . LYS B 1 253 ? -19.656 -24.422 -3.506 1 92.5 253 LYS B CA 1
ATOM 4824 C C . LYS B 1 253 ? -19.984 -23.656 -2.227 1 92.5 253 LYS B C 1
ATOM 4826 O O . LYS B 1 253 ? -20.875 -22.797 -2.217 1 92.5 253 LYS B O 1
ATOM 4831 N N . GLU B 1 254 ? -19.25 -23.859 -1.233 1 93.5 254 GLU B N 1
ATOM 4832 C CA . GLU B 1 254 ? -19.516 -23.297 0.082 1 93.5 254 GLU B CA 1
ATOM 4833 C C . GLU B 1 254 ? -19.141 -21.812 0.131 1 93.5 254 GLU B C 1
ATOM 4835 O O . GLU B 1 254 ? -19.656 -21.062 0.96 1 93.5 254 GLU B O 1
ATOM 4840 N N . THR B 1 255 ? -18.266 -21.375 -0.734 1 96.12 255 THR B N 1
ATOM 4841 C CA . THR B 1 255 ? -17.766 -20 -0.654 1 96.12 255 THR B CA 1
ATOM 4842 C C . THR B 1 255 ? -18.328 -19.156 -1.801 1 96.12 255 THR B C 1
ATOM 4844 O O . THR B 1 255 ? -18.094 -17.953 -1.857 1 96.12 255 THR B O 1
ATOM 4847 N N . ASN B 1 256 ? -19.062 -19.844 -2.688 1 96.81 256 ASN B N 1
ATOM 4848 C CA . ASN B 1 256 ? -19.609 -19.109 -3.828 1 96.81 256 ASN B CA 1
ATOM 4849 C C . ASN B 1 256 ? -20.594 -18.031 -3.387 1 96.81 256 ASN B C 1
ATOM 4851 O O . ASN B 1 256 ? -21.531 -18.312 -2.645 1 96.81 256 ASN B O 1
ATOM 4855 N N . ASP B 1 257 ? -20.328 -16.812 -3.758 1 97.88 257 ASP B N 1
ATOM 4856 C CA . ASP B 1 257 ? -21.188 -15.648 -3.494 1 97.88 257 ASP B CA 1
ATOM 4857 C C . ASP B 1 257 ? -21.422 -15.469 -1.997 1 97.88 257 ASP B C 1
ATOM 4859 O O . ASP B 1 257 ? -22.484 -15.031 -1.579 1 97.88 257 ASP B O 1
ATOM 4863 N N . ILE B 1 258 ? -20.453 -15.891 -1.244 1 97.69 258 ILE B N 1
ATOM 4864 C CA . ILE B 1 258 ? -20.578 -15.781 0.204 1 97.69 258 ILE B CA 1
ATOM 4865 C C . ILE B 1 258 ? -20.688 -14.305 0.598 1 97.69 258 ILE B C 1
ATOM 4867 O O . ILE B 1 258 ? -21.375 -13.969 1.568 1 97.69 258 ILE B O 1
ATOM 4871 N N . ILE B 1 259 ? -20.047 -13.406 -0.066 1 98.5 259 ILE B N 1
ATOM 4872 C CA . ILE B 1 259 ? -20.219 -11.969 0.102 1 98.5 259 ILE B CA 1
ATOM 4873 C C . ILE B 1 259 ? -21.312 -11.477 -0.838 1 98.5 259 ILE B C 1
ATOM 4875 O O . ILE B 1 259 ? -21.109 -11.383 -2.049 1 98.5 259 ILE B O 1
ATOM 4879 N N . ASN B 1 260 ? -22.406 -11.203 -0.305 1 98.31 260 ASN B N 1
ATOM 4880 C CA . ASN B 1 260 ? -23.594 -10.875 -1.084 1 98.31 260 ASN B CA 1
ATOM 4881 C C . ASN B 1 260 ? -24.297 -9.633 -0.541 1 98.31 260 ASN B C 1
ATOM 4883 O O . ASN B 1 260 ? -23.734 -8.906 0.286 1 98.31 260 ASN B O 1
ATOM 4887 N N . GLU B 1 261 ? -25.484 -9.414 -1.002 1 98.12 261 GLU B N 1
ATOM 4888 C CA . GLU B 1 261 ? -26.219 -8.203 -0.664 1 98.12 261 GLU B CA 1
ATOM 4889 C C . GLU B 1 261 ? -26.438 -8.086 0.843 1 98.12 261 GLU B C 1
ATOM 4891 O O . GLU B 1 261 ? -26.297 -7.008 1.414 1 98.12 261 GLU B O 1
ATOM 4896 N N . GLU B 1 262 ? -26.766 -9.172 1.436 1 97.81 262 GLU B N 1
ATOM 4897 C CA . GLU B 1 262 ? -26.984 -9.18 2.879 1 97.81 262 GLU B CA 1
ATOM 4898 C C . GLU B 1 262 ? -25.75 -8.719 3.631 1 97.81 262 GLU B C 1
ATOM 4900 O O . GLU B 1 262 ? -25.828 -7.91 4.559 1 97.81 262 GLU B O 1
ATOM 4905 N N . ILE B 1 263 ? -24.641 -9.203 3.248 1 98.5 263 ILE B N 1
ATOM 4906 C CA . ILE B 1 263 ? -23.375 -8.867 3.912 1 98.5 263 ILE B CA 1
ATOM 4907 C C . ILE B 1 263 ? -23.047 -7.395 3.686 1 98.5 263 ILE B C 1
ATOM 4909 O O . ILE B 1 263 ? -22.656 -6.691 4.617 1 98.5 263 ILE B O 1
ATOM 4913 N N . PHE B 1 264 ? -23.234 -6.867 2.496 1 97.81 264 PHE B N 1
ATOM 4914 C CA . PHE B 1 264 ? -22.938 -5.469 2.201 1 97.81 264 PHE B CA 1
ATOM 4915 C C . PHE B 1 264 ? -23.797 -4.547 3.053 1 97.81 264 PHE B C 1
ATOM 4917 O O . PHE B 1 264 ? -23.328 -3.508 3.523 1 97.81 264 PHE B O 1
ATOM 4924 N N . HIS B 1 265 ? -25.016 -4.922 3.258 1 96.5 265 HIS B N 1
ATOM 4925 C CA . HIS B 1 265 ? -25.938 -4.113 4.047 1 96.5 265 HIS B CA 1
ATOM 4926 C C . HIS B 1 265 ? -25.484 -4.016 5.5 1 96.5 265 HIS B C 1
ATOM 4928 O O . HIS B 1 265 ? -25.766 -3.025 6.176 1 96.5 265 HIS B O 1
ATOM 4934 N N . ASN B 1 266 ? -24.781 -5.02 5.934 1 96.44 266 ASN B N 1
ATOM 4935 C CA . ASN B 1 266 ? -24.344 -5.102 7.324 1 96.44 266 ASN B CA 1
ATOM 4936 C C . ASN B 1 266 ? -23.141 -4.199 7.586 1 96.44 266 ASN B C 1
ATOM 4938 O O . ASN B 1 266 ? -22.812 -3.91 8.742 1 96.44 266 ASN B O 1
ATOM 4942 N N . LEU B 1 267 ? -22.5 -3.713 6.621 1 97.69 267 LEU B N 1
ATOM 4943 C CA . LEU B 1 267 ? -21.25 -2.969 6.766 1 97.69 267 LEU B CA 1
ATOM 4944 C C . LEU B 1 267 ? -21.531 -1.501 7.074 1 97.69 267 LEU B C 1
ATOM 4946 O O . LEU B 1 267 ? -22.641 -1.017 6.863 1 97.69 267 LEU B O 1
ATOM 4950 N N . ASN B 1 268 ? -20.562 -0.854 7.664 1 96.25 268 ASN B N 1
ATOM 4951 C CA . ASN B 1 268 ? -20.609 0.603 7.746 1 96.25 268 ASN B CA 1
ATOM 4952 C C . ASN B 1 268 ? -20.609 1.242 6.363 1 96.25 268 ASN B C 1
ATOM 4954 O O . ASN B 1 268 ? -20.188 0.623 5.387 1 96.25 268 ASN B O 1
ATOM 4958 N N . ASP B 1 269 ? -21.109 2.428 6.27 1 92.94 269 ASP B N 1
ATOM 4959 C CA . ASP B 1 269 ? -21.031 3.168 5.016 1 92.94 269 ASP B CA 1
ATOM 4960 C C . ASP B 1 269 ? -19.562 3.387 4.609 1 92.94 269 ASP B C 1
ATOM 4962 O O . ASP B 1 269 ? -18.688 3.453 5.465 1 92.94 269 ASP B O 1
ATOM 4966 N N . ASN B 1 270 ? -19.297 3.416 3.285 1 90.75 270 ASN B N 1
ATOM 4967 C CA . ASN B 1 270 ? -17.969 3.645 2.707 1 90.75 270 ASN B CA 1
ATOM 4968 C C . ASN B 1 270 ? -17.031 2.48 2.99 1 90.75 270 ASN B C 1
ATOM 4970 O O . ASN B 1 270 ? -15.828 2.684 3.178 1 90.75 270 ASN B O 1
ATOM 4974 N N . ALA B 1 271 ? -17.594 1.299 3.039 1 95.56 271 ALA B N 1
ATOM 4975 C CA . ALA B 1 271 ? -16.797 0.107 3.348 1 95.56 271 ALA B CA 1
ATOM 4976 C C . ALA B 1 271 ? -15.805 -0.197 2.234 1 95.56 271 ALA B C 1
ATOM 4978 O O . ALA B 1 271 ? -15.938 0.308 1.116 1 95.56 271 ALA B O 1
ATOM 4979 N N . ILE B 1 272 ? -14.773 -0.982 2.566 1 96.5 272 ILE B N 1
ATOM 4980 C CA . ILE B 1 272 ? -13.719 -1.413 1.656 1 96.5 272 ILE B CA 1
ATOM 4981 C C . ILE B 1 272 ? -13.758 -2.932 1.507 1 96.5 272 ILE B C 1
ATOM 4983 O O . ILE B 1 272 ? -13.758 -3.66 2.502 1 96.5 272 ILE B O 1
ATOM 4987 N N . ILE B 1 273 ? -13.82 -3.381 0.269 1 97.81 273 ILE B N 1
ATOM 4988 C CA . ILE B 1 273 ? -13.844 -4.812 -0.017 1 97.81 273 ILE B CA 1
ATOM 4989 C C . ILE B 1 273 ? -12.578 -5.207 -0.77 1 97.81 273 ILE B C 1
ATOM 4991 O O . ILE B 1 273 ? -12.297 -4.684 -1.852 1 97.81 273 ILE B O 1
ATOM 4995 N N . VAL B 1 274 ? -11.828 -6.117 -0.203 1 98.75 274 VAL B N 1
ATOM 4996 C CA . VAL B 1 274 ? -10.594 -6.594 -0.832 1 98.75 274 VAL B CA 1
ATOM 4997 C C . VAL B 1 274 ? -10.672 -8.102 -1.026 1 98.75 274 VAL B C 1
ATOM 4999 O O . VAL B 1 274 ? -11.016 -8.844 -0.099 1 98.75 274 VAL B O 1
ATOM 5002 N N . ASN B 1 275 ? -10.375 -8.578 -2.25 1 98.69 275 ASN B N 1
ATOM 5003 C CA . ASN B 1 275 ? -10.414 -10.008 -2.537 1 98.69 275 ASN B CA 1
ATOM 5004 C C . ASN B 1 275 ? -9.078 -10.508 -3.09 1 98.69 275 ASN B C 1
ATOM 5006 O O . ASN B 1 275 ? -8.68 -10.133 -4.195 1 98.69 275 ASN B O 1
ATOM 5010 N N . VAL B 1 276 ? -8.414 -11.344 -2.346 1 98.56 276 VAL B N 1
ATOM 5011 C CA . VAL B 1 276 ? -7.184 -11.984 -2.795 1 98.56 276 VAL B CA 1
ATOM 5012 C C . VAL B 1 276 ? -7.359 -13.5 -2.803 1 98.56 276 VAL B C 1
ATOM 5014 O O . VAL B 1 276 ? -6.379 -14.242 -2.824 1 98.56 276 VAL B O 1
ATOM 5017 N N . GLY B 1 277 ? -8.602 -13.961 -2.688 1 97.19 277 GLY B N 1
ATOM 5018 C CA . GLY B 1 277 ? -8.961 -15.367 -2.824 1 97.19 277 GLY B CA 1
ATOM 5019 C C . GLY B 1 277 ? -9.406 -15.727 -4.227 1 97.19 277 GLY B C 1
ATOM 5020 O O . GLY B 1 277 ? -8.648 -15.578 -5.188 1 97.19 277 GLY B O 1
ATOM 5021 N N . ARG B 1 278 ? -10.656 -16.109 -4.277 1 96.12 278 ARG B N 1
ATOM 5022 C CA . ARG B 1 278 ? -11.219 -16.422 -5.59 1 96.12 278 ARG B CA 1
ATOM 5023 C C . ARG B 1 278 ? -12.344 -15.445 -5.945 1 96.12 278 ARG B C 1
ATOM 5025 O O . ARG B 1 278 ? -13.148 -15.07 -5.09 1 96.12 278 ARG B O 1
ATOM 5032 N N . GLY B 1 279 ? -12.414 -15.062 -7.195 1 96.25 279 GLY B N 1
ATOM 5033 C CA . GLY B 1 279 ? -13.383 -14.086 -7.645 1 96.25 279 GLY B CA 1
ATOM 5034 C C . GLY B 1 279 ? -14.82 -14.492 -7.379 1 96.25 279 GLY B C 1
ATOM 5035 O O . GLY B 1 279 ? -15.68 -13.648 -7.129 1 96.25 279 GLY B O 1
ATOM 5036 N N . SER B 1 280 ? -15.055 -15.836 -7.324 1 95.38 280 SER B N 1
ATOM 5037 C CA . SER B 1 280 ? -16.406 -16.375 -7.199 1 95.38 280 SER B CA 1
ATOM 5038 C C . SER B 1 280 ? -16.969 -16.156 -5.797 1 95.38 280 SER B C 1
ATOM 5040 O O . SER B 1 280 ? -18.156 -16.344 -5.566 1 95.38 280 SER B O 1
ATOM 5042 N N . CYS B 1 281 ? -16.172 -15.664 -4.883 1 97.94 281 CYS B N 1
ATOM 5043 C CA . CYS B 1 281 ? -16.609 -15.5 -3.5 1 97.94 281 CYS B CA 1
ATOM 5044 C C . CYS B 1 281 ? -17.531 -14.297 -3.361 1 97.94 281 CYS B C 1
ATOM 5046 O O . CYS B 1 281 ? -18.25 -14.164 -2.363 1 97.94 281 CYS B O 1
ATOM 5048 N N . ILE B 1 282 ? -17.562 -13.438 -4.348 1 98.25 282 ILE B N 1
ATOM 5049 C CA . ILE B 1 282 ? -18.359 -12.219 -4.27 1 98.25 282 ILE B CA 1
ATOM 5050 C C . ILE B 1 282 ? -19.484 -12.273 -5.297 1 98.25 282 ILE B C 1
ATOM 5052 O O . ILE B 1 282 ? -19.25 -12.57 -6.473 1 98.25 282 ILE B O 1
ATOM 5056 N N . ASP B 1 283 ? -20.672 -12.039 -4.867 1 98.25 283 ASP B N 1
ATOM 5057 C CA . ASP B 1 283 ? -21.75 -11.766 -5.801 1 98.25 283 ASP B CA 1
ATOM 5058 C C . ASP B 1 283 ? -21.516 -10.461 -6.555 1 98.25 283 ASP B C 1
ATOM 5060 O O . ASP B 1 283 ? -21.688 -9.375 -5.996 1 98.25 283 ASP B O 1
ATOM 5064 N N . THR B 1 284 ? -21.234 -10.602 -7.816 1 95.62 284 THR B N 1
ATOM 5065 C CA . THR B 1 284 ? -20.781 -9.477 -8.625 1 95.62 284 THR B CA 1
ATOM 5066 C C . THR B 1 284 ? -21.859 -8.398 -8.703 1 95.62 284 THR B C 1
ATOM 5068 O O . THR B 1 284 ? -21.562 -7.211 -8.531 1 95.62 284 THR B O 1
ATOM 5071 N N . LYS B 1 285 ? -23.031 -8.797 -8.977 1 95.12 285 LYS B N 1
ATOM 5072 C CA . LYS B 1 285 ? -24.125 -7.832 -9.086 1 95.12 285 LYS B CA 1
ATOM 5073 C C . LYS B 1 285 ? -24.359 -7.113 -7.762 1 95.12 285 LYS B C 1
ATOM 5075 O O . LYS B 1 285 ? -24.578 -5.902 -7.734 1 95.12 285 LYS B O 1
ATOM 5080 N N . ALA B 1 286 ? -24.297 -7.82 -6.707 1 96.94 286 ALA B N 1
ATOM 5081 C CA . ALA B 1 286 ? -24.469 -7.219 -5.387 1 96.94 286 ALA B CA 1
ATOM 5082 C C . ALA B 1 286 ? -23.359 -6.203 -5.109 1 96.94 286 ALA B C 1
ATOM 5084 O O . ALA B 1 286 ? -23.609 -5.133 -4.555 1 96.94 286 ALA B O 1
ATOM 5085 N N . LEU B 1 287 ? -22.172 -6.547 -5.445 1 94.75 287 LEU B N 1
ATOM 5086 C CA . LEU B 1 287 ? -21.047 -5.637 -5.246 1 94.75 287 LEU B CA 1
ATOM 5087 C C . LEU B 1 287 ? -21.219 -4.367 -6.078 1 94.75 287 LEU B C 1
ATOM 5089 O O . LEU B 1 287 ? -21.016 -3.26 -5.578 1 94.75 287 LEU B O 1
ATOM 5093 N N . GLN B 1 288 ? -21.578 -4.543 -7.316 1 89.94 288 GLN B N 1
ATOM 5094 C CA . GLN B 1 288 ? -21.812 -3.389 -8.18 1 89.94 288 GLN B CA 1
ATOM 5095 C C . GLN B 1 288 ? -22.875 -2.463 -7.582 1 89.94 288 GLN B C 1
ATOM 5097 O O . GLN B 1 288 ? -22.688 -1.244 -7.539 1 89.94 288 GLN B O 1
ATOM 5102 N N . ASN B 1 289 ? -23.938 -3.049 -7.129 1 91.44 289 ASN B N 1
ATOM 5103 C CA . ASN B 1 289 ? -25 -2.262 -6.496 1 91.44 289 ASN B CA 1
ATOM 5104 C C . ASN B 1 289 ? -24.484 -1.519 -5.266 1 91.44 289 ASN B C 1
ATOM 5106 O O . ASN B 1 289 ? -24.828 -0.358 -5.047 1 91.44 289 ASN B O 1
ATOM 5110 N N . ALA B 1 290 ? -23.703 -2.215 -4.457 1 92.38 290 ALA B N 1
ATOM 5111 C CA . ALA B 1 290 ? -23.141 -1.622 -3.246 1 92.38 290 ALA B CA 1
ATOM 5112 C C . ALA B 1 290 ? -22.203 -0.465 -3.582 1 92.38 290 ALA B C 1
ATOM 5114 O O . ALA B 1 290 ? -22.156 0.528 -2.852 1 92.38 290 ALA B O 1
ATOM 5115 N N . ILE B 1 291 ? -21.484 -0.54 -4.633 1 89.44 291 ILE B N 1
ATOM 5116 C CA . ILE B 1 291 ? -20.594 0.52 -5.086 1 89.44 291 ILE B CA 1
ATOM 5117 C C . ILE B 1 291 ? -21.422 1.715 -5.57 1 89.44 291 ILE B C 1
ATOM 5119 O O . ILE B 1 291 ? -21.156 2.855 -5.18 1 89.44 291 ILE B O 1
ATOM 5123 N N . GLU B 1 292 ? -22.359 1.474 -6.32 1 84.94 292 GLU B N 1
ATOM 5124 C CA . GLU B 1 292 ? -23.156 2.525 -6.941 1 84.94 292 GLU B CA 1
ATOM 5125 C C . GLU B 1 292 ? -23.984 3.273 -5.898 1 84.94 292 GLU B C 1
ATOM 5127 O O . GLU B 1 292 ? -24.266 4.469 -6.051 1 84.94 292 GLU B O 1
ATOM 5132 N N . SER B 1 293 ? -24.359 2.586 -4.812 1 85.25 293 SER B N 1
ATOM 5133 C CA . SER B 1 293 ? -25.125 3.217 -3.75 1 85.25 293 SER B CA 1
ATOM 5134 C C . SER B 1 293 ? -24.219 3.982 -2.789 1 85.25 293 SER B C 1
ATOM 5136 O O . SER B 1 293 ? -24.703 4.727 -1.932 1 85.25 293 SER B O 1
ATOM 5138 N N . GLY B 1 294 ? -22.938 3.686 -2.906 1 82.62 294 GLY B N 1
ATOM 5139 C CA . GLY B 1 294 ? -22 4.344 -2.01 1 82.62 294 GLY B CA 1
ATOM 5140 C C . GLY B 1 294 ? -21.719 3.539 -0.757 1 82.62 294 GLY B C 1
ATOM 5141 O O . GLY B 1 294 ? -20.875 3.93 0.057 1 82.62 294 GLY B O 1
ATOM 5142 N N . LYS B 1 295 ? -22.406 2.447 -0.609 1 90.5 295 LYS B N 1
ATOM 5143 C CA . LYS B 1 295 ? -22.156 1.574 0.534 1 90.5 295 LYS B CA 1
ATOM 5144 C C . LYS B 1 295 ? -20.703 1.101 0.552 1 90.5 295 LYS B C 1
ATOM 5146 O O . LYS B 1 295 ? -20.047 1.099 1.603 1 90.5 295 LYS B O 1
ATOM 5151 N N . VAL B 1 296 ? -20.266 0.725 -0.583 1 91.81 296 VAL B N 1
ATOM 5152 C CA . VAL B 1 296 ? -18.875 0.361 -0.764 1 91.81 296 VAL B CA 1
ATOM 5153 C C . VAL B 1 296 ? -18.125 1.499 -1.46 1 91.81 296 VAL B C 1
ATOM 5155 O O . VAL B 1 296 ? -18.469 1.883 -2.58 1 91.81 296 VAL B O 1
ATOM 5158 N N . ALA B 1 297 ? -17.125 2.006 -0.807 1 88.56 297 ALA B N 1
ATOM 5159 C CA . ALA B 1 297 ? -16.422 3.172 -1.327 1 88.56 297 ALA B CA 1
ATOM 5160 C C . ALA B 1 297 ? -15.156 2.756 -2.072 1 88.56 297 ALA B C 1
ATOM 5162 O O . ALA B 1 297 ? -14.57 3.555 -2.809 1 88.56 297 ALA B O 1
ATOM 5163 N N . HIS B 1 298 ? -14.719 1.491 -1.836 1 92.31 298 HIS B N 1
ATOM 5164 C CA . HIS B 1 298 ? -13.516 1.015 -2.51 1 92.31 298 HIS B CA 1
ATOM 5165 C C . HIS B 1 298 ? -13.531 -0.504 -2.648 1 92.31 298 HIS B C 1
ATOM 5167 O O . HIS B 1 298 ? -13.93 -1.213 -1.722 1 92.31 298 HIS B O 1
ATOM 5173 N N . THR B 1 299 ? -13.078 -0.949 -3.773 1 94.69 299 THR B N 1
ATOM 5174 C CA . THR B 1 299 ? -12.883 -2.373 -4.02 1 94.69 299 THR B CA 1
ATOM 5175 C C . THR B 1 299 ? -11.453 -2.654 -4.473 1 94.69 299 THR B C 1
ATOM 5177 O O . THR B 1 299 ? -10.961 -2.037 -5.422 1 94.69 299 THR B O 1
ATOM 5180 N N . GLY B 1 300 ? -10.734 -3.443 -3.734 1 96.69 300 GLY B N 1
ATOM 5181 C CA . GLY B 1 300 ? -9.438 -3.963 -4.121 1 96.69 300 GLY B CA 1
ATOM 5182 C C . GLY B 1 300 ? -9.484 -5.402 -4.594 1 96.69 300 GLY B C 1
ATOM 5183 O O . GLY B 1 300 ? -9.734 -6.316 -3.803 1 96.69 300 GLY B O 1
ATOM 5184 N N . LEU B 1 301 ? -9.18 -5.613 -5.879 1 97.06 301 LEU B N 1
ATOM 5185 C CA . LEU B 1 301 ? -9.328 -6.945 -6.449 1 97.06 301 LEU B CA 1
ATOM 5186 C C . LEU B 1 301 ? -8.016 -7.434 -7.047 1 97.06 301 LEU B C 1
ATOM 5188 O O . LEU B 1 301 ? -7.434 -6.77 -7.91 1 97.06 301 LEU B O 1
ATOM 5192 N N . ASP B 1 302 ? -7.582 -8.57 -6.578 1 98.31 302 ASP B N 1
ATOM 5193 C CA . ASP B 1 302 ? -6.504 -9.297 -7.242 1 98.31 302 ASP B CA 1
ATOM 5194 C C . ASP B 1 302 ? -7.055 -10.445 -8.086 1 98.31 302 ASP B C 1
ATOM 5196 O O . ASP B 1 302 ? -6.336 -11.016 -8.914 1 98.31 302 ASP B O 1
ATOM 5200 N N . VAL B 1 303 ? -8.305 -10.789 -7.84 1 97.31 303 VAL B N 1
ATOM 5201 C CA . VAL B 1 303 ? -9 -11.852 -8.562 1 97.31 303 VAL B CA 1
ATOM 5202 C C . VAL B 1 303 ? -10.359 -11.352 -9.031 1 97.31 303 VAL B C 1
ATOM 5204 O O . VAL B 1 303 ? -10.914 -10.398 -8.461 1 97.31 303 VAL B O 1
ATOM 5207 N N . PHE B 1 304 ? -10.859 -12 -10.047 1 95.12 304 PHE B N 1
ATOM 5208 C CA . PHE B 1 304 ? -12.062 -11.516 -10.719 1 95.12 304 PHE B CA 1
ATOM 5209 C C . PHE B 1 304 ? -13.031 -12.656 -10.984 1 95.12 304 PHE B C 1
ATOM 5211 O O . PHE B 1 304 ? -12.625 -13.82 -11.055 1 95.12 304 PHE B O 1
ATOM 5218 N N . PRO B 1 305 ? -14.258 -12.359 -11.18 1 90.75 305 PRO B N 1
ATOM 5219 C CA . PRO B 1 305 ? -15.266 -13.406 -11.359 1 90.75 305 PRO B CA 1
ATOM 5220 C C . PRO B 1 305 ? -15.031 -14.242 -12.617 1 90.75 305 PRO B C 1
ATOM 5222 O O . PRO B 1 305 ? -15.219 -15.461 -12.602 1 90.75 305 PRO B O 1
ATOM 5225 N N . ASN B 1 306 ? -14.562 -13.641 -13.664 1 89.44 306 ASN B N 1
ATOM 5226 C CA . ASN B 1 306 ? -14.43 -14.328 -14.945 1 89.44 306 ASN B CA 1
ATOM 5227 C C . ASN B 1 306 ? -12.984 -14.359 -15.414 1 89.44 306 ASN B C 1
ATOM 5229 O O . ASN B 1 306 ? -12.703 -14.211 -16.609 1 89.44 306 ASN B O 1
ATOM 5233 N N . GLU B 1 307 ? -12.102 -14.578 -14.57 1 89.88 307 GLU B N 1
ATOM 5234 C CA . GLU B 1 307 ? -10.695 -14.664 -14.945 1 89.88 307 GLU B CA 1
ATOM 5235 C C . GLU B 1 307 ? -10.484 -15.68 -16.062 1 89.88 307 GLU B C 1
ATOM 5237 O O . GLU B 1 307 ? -11.172 -16.703 -16.125 1 89.88 307 GLU B O 1
ATOM 5242 N N . PRO B 1 308 ? -9.664 -15.312 -16.922 1 90.88 308 PRO B N 1
ATOM 5243 C CA . PRO B 1 308 ? -8.664 -14.242 -16.922 1 90.88 308 PRO B CA 1
ATOM 5244 C C . PRO B 1 308 ? -9.211 -12.922 -17.453 1 90.88 308 PRO B C 1
ATOM 5246 O O . PRO B 1 308 ? -8.492 -11.922 -17.484 1 90.88 308 PRO B O 1
ATOM 5249 N N . ILE B 1 309 ? -10.492 -12.883 -17.75 1 92.19 309 ILE B N 1
ATOM 5250 C CA . ILE B 1 309 ? -11.102 -11.656 -18.25 1 92.19 309 ILE B CA 1
ATOM 5251 C C . ILE B 1 309 ? -11.445 -10.734 -17.078 1 92.19 309 ILE B C 1
ATOM 5253 O O . ILE B 1 309 ? -12.023 -11.172 -16.094 1 92.19 309 ILE B O 1
ATOM 5257 N N . VAL B 1 310 ? -11.039 -9.492 -17.203 1 93.81 310 VAL B N 1
ATOM 5258 C CA . VAL B 1 310 ? -11.43 -8.438 -16.281 1 93.81 310 VAL B CA 1
ATOM 5259 C C . VAL B 1 310 ? -12.445 -7.512 -16.953 1 93.81 310 VAL B C 1
ATOM 5261 O O . VAL B 1 310 ? -12.117 -6.809 -17.906 1 93.81 310 VAL B O 1
ATOM 5264 N N . GLU B 1 311 ? -13.602 -7.555 -16.438 1 89.75 311 GLU B N 1
ATOM 5265 C CA . GLU B 1 311 ? -14.688 -6.785 -17.047 1 89.75 311 GLU B CA 1
ATOM 5266 C C . GLU B 1 311 ? -14.414 -5.289 -16.969 1 89.75 311 GLU B C 1
ATOM 5268 O O . GLU B 1 311 ? -13.82 -4.809 -16 1 89.75 311 GLU B O 1
ATOM 5273 N N . ARG B 1 312 ? -14.938 -4.598 -17.906 1 85.19 312 ARG B N 1
ATOM 5274 C CA . ARG B 1 312 ? -14.734 -3.16 -18.062 1 85.19 312 ARG B CA 1
ATOM 5275 C C . ARG B 1 312 ? -15.164 -2.418 -16.797 1 85.19 312 ARG B C 1
ATOM 5277 O O . ARG B 1 312 ? -14.562 -1.408 -16.422 1 85.19 312 ARG B O 1
ATOM 5284 N N . TYR B 1 313 ? -16.078 -2.91 -16.125 1 84.38 313 TYR B N 1
ATOM 5285 C CA . TYR B 1 313 ? -16.594 -2.279 -14.922 1 84.38 313 TYR B CA 1
ATOM 5286 C C . TYR B 1 313 ? -15.492 -2.068 -13.891 1 84.38 313 TYR B C 1
ATOM 5288 O O . TYR B 1 313 ? -15.469 -1.053 -13.195 1 84.38 313 TYR B O 1
ATOM 5296 N N . TRP B 1 314 ? -14.602 -2.977 -13.844 1 87.81 314 TRP B N 1
ATOM 5297 C CA . TRP B 1 314 ? -13.562 -2.932 -12.82 1 87.81 314 TRP B CA 1
ATOM 5298 C C . TRP B 1 314 ? -12.375 -2.094 -13.281 1 87.81 314 TRP B C 1
ATOM 5300 O O . TRP B 1 314 ? -11.547 -1.677 -12.469 1 87.81 314 TRP B O 1
ATOM 5310 N N . LEU B 1 315 ? -12.258 -1.889 -14.633 1 82 315 LEU B N 1
ATOM 5311 C CA . LEU B 1 315 ? -11.148 -1.141 -15.219 1 82 315 LEU B CA 1
ATOM 5312 C C . LEU B 1 315 ? -11.398 0.361 -15.117 1 82 315 LEU B C 1
ATOM 5314 O O . LEU B 1 315 ? -10.461 1.136 -14.906 1 82 315 LEU B O 1
ATOM 5318 N N . ASP B 1 316 ? -12.438 0.82 -15.516 1 71.31 316 ASP B N 1
ATOM 5319 C CA . ASP B 1 316 ? -12.758 2.24 -15.617 1 71.31 316 ASP B CA 1
ATOM 5320 C C . ASP B 1 316 ? -14.094 2.549 -14.938 1 71.31 316 ASP B C 1
ATOM 5322 O O . ASP B 1 316 ? -15.156 2.4 -15.547 1 71.31 316 ASP B O 1
ATOM 5326 N N . GLU B 1 317 ? -13.906 2.779 -13.766 1 57.12 317 GLU B N 1
ATOM 5327 C CA . GLU B 1 317 ? -15.188 3.016 -13.109 1 57.12 317 GLU B CA 1
ATOM 5328 C C . GLU B 1 317 ? -15.828 4.316 -13.594 1 57.12 317 GLU B C 1
ATOM 5330 O O . GLU B 1 317 ? -17.047 4.434 -13.648 1 57.12 317 GLU B O 1
ATOM 5335 N N . HIS B 1 318 ? -14.883 5.27 -13.898 1 57.22 318 HIS B N 1
ATOM 5336 C CA . HIS B 1 318 ? -15.438 6.582 -14.219 1 57.22 318 HIS B CA 1
ATOM 5337 C C . HIS B 1 318 ? -16.422 6.492 -15.383 1 57.22 318 HIS B C 1
ATOM 5339 O O . HIS B 1 318 ? -17.453 7.156 -15.367 1 57.22 318 HIS B O 1
ATOM 5345 N N . SER B 1 319 ? -15.898 5.828 -16.438 1 53.25 319 SER B N 1
ATOM 5346 C CA . SER B 1 319 ? -16.734 5.797 -17.641 1 53.25 319 SER B CA 1
ATOM 5347 C C . SER B 1 319 ? -18.078 5.145 -17.359 1 53.25 319 SER B C 1
ATOM 5349 O O . SER B 1 319 ? -19.062 5.441 -18.031 1 53.25 319 SER B O 1
ATOM 5351 N N . ILE B 1 320 ? -18.031 4.324 -16.453 1 48.44 320 ILE B N 1
ATOM 5352 C CA . ILE B 1 320 ? -19.25 3.553 -16.266 1 48.44 320 ILE B CA 1
ATOM 5353 C C . ILE B 1 320 ? -20.141 4.238 -15.242 1 48.44 320 ILE B C 1
ATOM 5355 O O . ILE B 1 320 ? -21.375 4.238 -15.375 1 48.44 320 ILE B O 1
ATOM 5359 N N . ASN B 1 321 ? -19.516 4.684 -14.188 1 49.97 321 ASN B N 1
ATOM 5360 C CA . ASN B 1 321 ? -20.406 5.234 -13.164 1 49.97 321 ASN B CA 1
ATOM 5361 C C . ASN B 1 321 ? -20.422 6.762 -13.211 1 49.97 321 ASN B C 1
ATOM 5363 O O . ASN B 1 321 ? -19.5 7.414 -12.734 1 49.97 321 ASN B O 1
ATOM 5367 N N . ASN B 1 322 ? -20.938 7.281 -14.234 1 50.5 322 ASN B N 1
ATOM 5368 C CA . ASN B 1 322 ? -21.156 8.719 -14.32 1 50.5 322 ASN B CA 1
ATOM 5369 C C . ASN B 1 322 ? -21.531 9.312 -12.961 1 50.5 322 ASN B C 1
ATOM 5371 O O . ASN B 1 322 ? -21.562 10.531 -12.805 1 50.5 322 ASN B O 1
ATOM 5375 N N . LYS B 1 323 ? -22.078 8.484 -12.305 1 48.41 323 LYS B N 1
ATOM 5376 C CA . LYS B 1 323 ? -22.641 8.992 -11.062 1 48.41 323 LYS B CA 1
ATOM 5377 C C . LYS B 1 323 ? -21.609 8.984 -9.938 1 48.41 323 LYS B C 1
ATOM 5379 O O . LYS B 1 323 ? -21.797 9.641 -8.914 1 48.41 323 LYS B O 1
ATOM 5384 N N . ASN B 1 324 ? -20.75 7.98 -9.969 1 51.5 324 ASN B N 1
ATOM 5385 C CA . ASN B 1 324 ? -19.719 7.93 -8.945 1 51.5 324 ASN B CA 1
ATOM 5386 C C . ASN B 1 324 ? -18.375 8.445 -9.484 1 51.5 324 ASN B C 1
ATOM 5388 O O . ASN B 1 324 ? -17.734 7.773 -10.289 1 51.5 324 ASN B O 1
ATOM 5392 N N . PRO B 1 325 ? -18.188 9.68 -9.484 1 50.38 325 PRO B N 1
ATOM 5393 C CA . PRO B 1 325 ? -16.922 10.242 -9.938 1 50.38 325 PRO B CA 1
ATOM 5394 C C . PRO B 1 325 ? -15.703 9.562 -9.305 1 50.38 325 PRO B C 1
ATOM 5396 O O . PRO B 1 325 ? -14.562 9.906 -9.617 1 50.38 325 PRO B O 1
ATOM 5399 N N . PHE B 1 326 ? -16.047 8.594 -8.398 1 51.81 326 PHE B N 1
ATOM 5400 C CA . PHE B 1 326 ? -14.992 8.109 -7.527 1 51.81 326 PHE B CA 1
ATOM 5401 C C . PHE B 1 326 ? -14.328 6.871 -8.117 1 51.81 326 PHE B C 1
ATOM 5403 O O . PHE B 1 326 ? -15.008 5.945 -8.562 1 51.81 326 PHE B O 1
ATOM 5410 N N . PHE B 1 327 ? -13.07 7 -8.609 1 58.16 327 PHE B N 1
ATOM 5411 C CA . PHE B 1 327 ? -12.391 5.734 -8.875 1 58.16 327 PHE B CA 1
ATOM 5412 C C . PHE B 1 327 ? -12.367 4.863 -7.625 1 58.16 327 PHE B C 1
ATOM 5414 O O . PHE B 1 327 ? -11.898 5.293 -6.566 1 58.16 327 PHE B O 1
ATOM 5421 N N . THR B 1 328 ? -13.18 3.703 -7.633 1 71.81 328 THR B N 1
ATOM 5422 C CA . THR B 1 328 ? -13.469 2.979 -6.402 1 71.81 328 THR B CA 1
ATOM 5423 C C . THR B 1 328 ? -12.672 1.676 -6.344 1 71.81 328 THR B C 1
ATOM 5425 O O . THR B 1 328 ? -12.969 0.802 -5.523 1 71.81 328 THR B O 1
ATOM 5428 N N . SER B 1 329 ? -11.562 1.649 -7.332 1 88.44 329 SER B N 1
ATOM 5429 C CA . SER B 1 329 ? -11 0.306 -7.227 1 88.44 329 SER B CA 1
ATOM 5430 C C . SER B 1 329 ? -9.477 0.332 -7.363 1 88.44 329 SER B C 1
ATOM 5432 O O . SER B 1 329 ? -8.922 1.253 -7.957 1 88.44 329 SER B O 1
ATOM 5434 N N . SER B 1 330 ? -8.789 -0.412 -6.758 1 94.38 330 SER B N 1
ATOM 5435 C CA . SER B 1 330 ? -7.438 -0.864 -7.059 1 94.38 330 SER B CA 1
ATOM 5436 C C . SER B 1 330 ? -7.434 -2.312 -7.535 1 94.38 330 SER B C 1
ATOM 5438 O O . SER B 1 330 ? -8.078 -3.172 -6.934 1 94.38 330 SER B O 1
ATOM 5440 N N . ILE B 1 331 ? -6.797 -2.539 -8.688 1 95.12 331 ILE B N 1
ATOM 5441 C CA . ILE B 1 331 ? -6.879 -3.869 -9.281 1 95.12 331 ILE B CA 1
ATOM 5442 C C . ILE B 1 331 ? -5.48 -4.344 -9.672 1 95.12 331 ILE B C 1
ATOM 5444 O O . ILE B 1 331 ? -4.645 -3.549 -10.109 1 95.12 331 ILE B O 1
ATOM 5448 N N . THR B 1 332 ? -5.176 -5.555 -9.406 1 97.31 332 THR B N 1
ATOM 5449 C CA . THR B 1 332 ? -3.957 -6.238 -9.82 1 97.31 332 THR B CA 1
ATOM 5450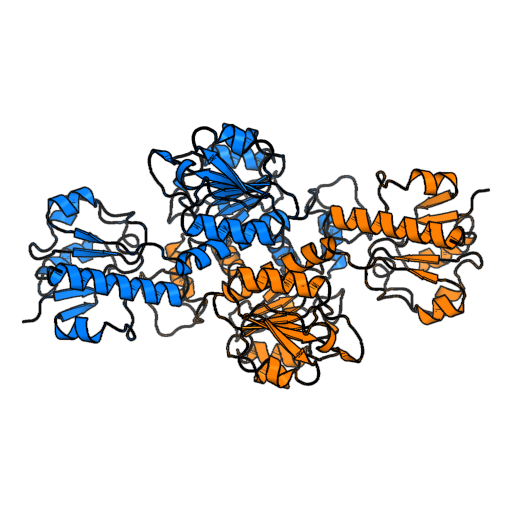 C C . THR B 1 332 ? -4.289 -7.535 -10.555 1 97.31 332 THR B C 1
ATOM 5452 O O . THR B 1 332 ? -5.266 -8.211 -10.227 1 97.31 332 THR B O 1
ATOM 5455 N N . PRO B 1 333 ? -3.566 -7.859 -11.586 1 96.62 333 PRO B N 1
ATOM 5456 C CA . PRO B 1 333 ? -3.904 -9.008 -12.438 1 96.62 333 PRO B CA 1
ATOM 5457 C C . PRO B 1 333 ? -3.447 -10.336 -11.844 1 96.62 333 PRO B C 1
ATOM 5459 O O . PRO B 1 333 ? -2.643 -11.047 -12.453 1 96.62 333 PRO B O 1
ATOM 5462 N N . HIS B 1 334 ? -3.99 -10.664 -10.711 1 96.44 334 HIS B N 1
ATOM 5463 C CA . HIS B 1 334 ? -3.742 -11.922 -10.023 1 96.44 334 HIS B CA 1
ATOM 5464 C C . HIS B 1 334 ? -2.26 -12.102 -9.711 1 96.44 334 HIS B C 1
ATOM 5466 O O . HIS B 1 334 ? -1.663 -13.125 -10.062 1 96.44 334 HIS B O 1
ATOM 5472 N N . LEU B 1 335 ? -1.733 -11.109 -8.93 1 97.06 335 LEU B N 1
ATOM 5473 C CA . LEU B 1 335 ? -0.301 -10.992 -8.688 1 97.06 335 LEU B CA 1
ATOM 5474 C C . LEU B 1 335 ? 0.038 -11.383 -7.25 1 97.06 335 LEU B C 1
ATOM 5476 O O . LEU B 1 335 ? 1.199 -11.312 -6.844 1 97.06 335 LEU B O 1
ATOM 5480 N N . GLY B 1 336 ? -0.854 -11.703 -6.465 1 97.19 336 GLY B N 1
ATOM 5481 C CA . GLY B 1 336 ? -0.634 -11.891 -5.039 1 97.19 336 GLY B CA 1
ATOM 5482 C C . GLY B 1 336 ? 0.631 -12.672 -4.73 1 97.19 336 GLY B C 1
ATOM 5483 O O . GLY B 1 336 ? 1.404 -12.289 -3.852 1 97.19 336 GLY B O 1
ATOM 5484 N N . SER B 1 337 ? 0.886 -13.68 -5.508 1 96.56 337 SER B N 1
ATOM 5485 C CA . SER B 1 337 ? 2.021 -14.555 -5.219 1 96.56 337 SER B CA 1
ATOM 5486 C C . SER B 1 337 ? 3.186 -14.273 -6.168 1 96.56 337 SER B C 1
ATOM 5488 O O . SER B 1 337 ? 4.215 -14.945 -6.105 1 96.56 337 SER B O 1
ATOM 5490 N N . SER B 1 338 ? 3.131 -13.344 -7.027 1 96.62 338 SER B N 1
ATOM 5491 C CA . SER B 1 338 ? 4.027 -13.203 -8.172 1 96.62 338 SER B CA 1
ATOM 5492 C C . SER B 1 338 ? 5.359 -12.586 -7.754 1 96.62 338 SER B C 1
ATOM 5494 O O . SER B 1 338 ? 5.602 -11.398 -8 1 96.62 338 SER B O 1
ATOM 5496 N N . THR B 1 339 ? 6.258 -13.344 -7.164 1 96.62 339 THR B N 1
ATOM 5497 C CA . THR B 1 339 ? 7.641 -12.984 -6.875 1 96.62 339 THR B CA 1
ATOM 5498 C C . THR B 1 339 ? 8.602 -14.016 -7.457 1 96.62 339 THR B C 1
ATOM 5500 O O . THR B 1 339 ? 8.219 -15.164 -7.691 1 96.62 339 THR B O 1
ATOM 5503 N N . SER B 1 340 ? 9.797 -13.602 -7.703 1 94.62 340 SER B N 1
ATOM 5504 C CA . SER B 1 340 ? 10.797 -14.523 -8.234 1 94.62 340 SER B CA 1
ATOM 5505 C C . SER B 1 340 ? 11.031 -15.688 -7.281 1 94.62 340 SER B C 1
ATOM 5507 O O . SER B 1 340 ? 11.195 -16.828 -7.715 1 94.62 340 SER B O 1
ATOM 5509 N N . GLU B 1 341 ? 11 -15.383 -6 1 95.94 341 GLU B N 1
ATOM 5510 C CA . GLU B 1 341 ? 11.203 -16.438 -5.008 1 95.94 341 GLU B CA 1
ATOM 5511 C C . GLU B 1 341 ? 10.078 -17.453 -5.043 1 95.94 341 GLU B C 1
ATOM 5513 O O . GLU B 1 341 ? 10.32 -18.656 -4.941 1 95.94 341 GLU B O 1
ATOM 5518 N N . THR B 1 342 ? 8.867 -16.984 -5.207 1 96.44 342 THR B N 1
ATOM 5519 C CA . THR B 1 342 ? 7.723 -17.891 -5.277 1 96.44 342 THR B CA 1
ATOM 5520 C C . THR B 1 342 ? 7.801 -18.75 -6.527 1 96.44 342 THR B C 1
ATOM 5522 O O . THR B 1 342 ? 7.539 -19.953 -6.465 1 96.44 342 THR B O 1
ATOM 5525 N N . LEU B 1 343 ? 8.188 -18.156 -7.652 1 95.31 343 LEU B N 1
ATOM 5526 C CA . LEU B 1 343 ? 8.32 -18.922 -8.883 1 95.31 343 LEU B CA 1
ATOM 5527 C C . LEU B 1 343 ? 9.359 -20.031 -8.719 1 95.31 343 LEU B C 1
ATOM 5529 O O . LEU B 1 343 ? 9.117 -21.188 -9.094 1 95.31 343 LEU B O 1
ATOM 5533 N N . ASP B 1 344 ? 10.461 -19.672 -8.133 1 94.88 344 ASP B N 1
ATOM 5534 C CA . ASP B 1 344 ? 11.531 -20.641 -7.906 1 94.88 344 ASP B CA 1
ATOM 5535 C C . ASP B 1 344 ? 11.047 -21.781 -7.012 1 94.88 344 ASP B C 1
ATOM 5537 O O . ASP B 1 344 ? 11.289 -22.953 -7.305 1 94.88 344 ASP B O 1
ATOM 5541 N N . TYR B 1 345 ? 10.383 -21.406 -5.996 1 95.88 345 TYR B N 1
ATOM 5542 C CA . TYR B 1 345 ? 9.852 -22.391 -5.066 1 95.88 345 TYR B CA 1
ATOM 5543 C C . TYR B 1 345 ? 8.852 -23.312 -5.766 1 95.88 345 TYR B C 1
ATOM 5545 O O . TYR B 1 345 ? 8.891 -24.531 -5.594 1 95.88 345 TYR B O 1
ATOM 5553 N N . ALA B 1 346 ? 7.941 -22.75 -6.496 1 96.19 346 ALA B N 1
ATOM 5554 C CA . ALA B 1 346 ? 6.895 -23.516 -7.168 1 96.19 346 ALA B CA 1
ATOM 5555 C C . ALA B 1 346 ? 7.488 -24.484 -8.18 1 96.19 346 ALA B C 1
ATOM 5557 O O . ALA B 1 346 ? 7.09 -25.656 -8.234 1 96.19 346 ALA B O 1
ATOM 5558 N N . ASN B 1 347 ? 8.469 -23.984 -8.922 1 96.31 347 ASN B N 1
ATOM 5559 C CA . ASN B 1 347 ? 9.125 -24.844 -9.906 1 96.31 347 ASN B CA 1
ATOM 5560 C C . ASN B 1 347 ? 9.852 -26.016 -9.234 1 96.31 347 ASN B C 1
ATOM 5562 O O . ASN B 1 347 ? 9.711 -27.156 -9.656 1 96.31 347 ASN B O 1
ATOM 5566 N N . TYR B 1 348 ? 10.555 -25.703 -8.211 1 96.94 348 TYR B N 1
ATOM 5567 C CA . TYR B 1 348 ? 11.289 -26.719 -7.469 1 96.94 348 TYR B CA 1
ATOM 5568 C C . TYR B 1 348 ? 10.344 -27.766 -6.902 1 96.94 348 TYR B C 1
ATOM 5570 O O . TYR B 1 348 ? 10.562 -28.969 -7.074 1 96.94 348 TYR B O 1
ATOM 5578 N N . SER B 1 349 ? 9.32 -27.281 -6.262 1 96.81 349 SER B N 1
ATOM 5579 C CA . SER B 1 349 ? 8.367 -28.172 -5.602 1 96.81 349 SER B CA 1
ATOM 5580 C C . SER B 1 349 ? 7.629 -29.047 -6.613 1 96.81 349 SER B C 1
ATOM 5582 O O . SER B 1 349 ? 7.383 -30.219 -6.363 1 96.81 349 SER B O 1
ATOM 5584 N N . CYS B 1 350 ? 7.27 -28.453 -7.727 1 96.94 350 CYS B N 1
ATOM 5585 C CA . CYS B 1 350 ? 6.574 -29.172 -8.781 1 96.94 350 CYS B CA 1
ATOM 5586 C C . CYS B 1 350 ? 7.438 -30.312 -9.312 1 96.94 350 CYS B C 1
ATOM 5588 O O . CYS B 1 350 ? 6.98 -31.453 -9.406 1 96.94 350 CYS B O 1
ATOM 5590 N N . VAL B 1 351 ? 8.688 -30.031 -9.57 1 96.94 351 VAL B N 1
ATOM 5591 C CA . VAL B 1 351 ? 9.617 -31.031 -10.086 1 96.94 351 VAL B CA 1
ATOM 5592 C C . VAL B 1 351 ? 9.828 -32.125 -9.047 1 96.94 351 VAL B C 1
ATOM 5594 O O . VAL B 1 351 ? 9.812 -33.312 -9.375 1 96.94 351 VAL B O 1
ATOM 5597 N N . GLU B 1 352 ? 9.969 -31.703 -7.84 1 96.94 352 GLU B N 1
ATOM 5598 C CA . GLU B 1 352 ? 10.148 -32.656 -6.762 1 96.94 352 GLU B CA 1
ATOM 5599 C C . GLU B 1 352 ? 8.977 -33.625 -6.684 1 96.94 352 GLU B C 1
ATOM 5601 O O . GLU B 1 352 ? 9.164 -34.844 -6.496 1 96.94 352 GLU B O 1
ATOM 5606 N N . THR B 1 353 ? 7.805 -33.156 -6.805 1 97.25 353 THR B N 1
ATOM 5607 C CA . THR B 1 353 ? 6.602 -34 -6.723 1 97.25 353 THR B CA 1
ATOM 5608 C C . THR B 1 353 ? 6.516 -34.938 -7.914 1 97.25 353 THR B C 1
ATOM 5610 O O . THR B 1 353 ? 6.188 -36.125 -7.754 1 97.25 353 THR B O 1
ATOM 5613 N N . ILE B 1 354 ? 6.828 -34.406 -9.102 1 97.5 354 ILE B N 1
ATOM 5614 C CA . ILE B 1 354 ? 6.836 -35.25 -10.305 1 97.5 354 ILE B CA 1
ATOM 5615 C C . ILE B 1 354 ? 7.828 -36.406 -10.141 1 97.5 354 ILE B C 1
ATOM 5617 O O . ILE B 1 354 ? 7.492 -37.562 -10.391 1 97.5 354 ILE B O 1
ATOM 5621 N N . LEU B 1 355 ? 8.992 -36.062 -9.648 1 97.25 355 LEU B N 1
ATOM 5622 C CA . LEU B 1 355 ? 10.023 -37.062 -9.445 1 97.25 355 LEU B CA 1
ATOM 5623 C C . LEU B 1 355 ? 9.562 -38.125 -8.438 1 97.25 355 LEU B C 1
ATOM 5625 O O . LEU B 1 355 ? 9.742 -39.312 -8.656 1 97.25 355 LEU B O 1
ATOM 5629 N N . SER B 1 356 ? 8.961 -37.656 -7.422 1 97.38 356 SER B N 1
ATOM 5630 C CA . SER B 1 356 ? 8.492 -38.562 -6.379 1 97.38 356 SER B CA 1
ATOM 5631 C C . SER B 1 356 ? 7.449 -39.531 -6.914 1 97.38 356 SER B C 1
ATOM 5633 O O . SER B 1 356 ? 7.484 -40.719 -6.605 1 97.38 356 SER B O 1
ATOM 5635 N N . ILE B 1 357 ? 6.547 -39.062 -7.715 1 97.12 357 ILE B N 1
ATOM 5636 C CA . ILE B 1 357 ? 5.473 -39.875 -8.266 1 97.12 357 ILE B CA 1
ATOM 5637 C C . ILE B 1 357 ? 6.047 -40.875 -9.266 1 97.12 357 ILE B C 1
ATOM 5639 O O . ILE B 1 357 ? 5.695 -42.062 -9.25 1 97.12 357 ILE B O 1
ATOM 5643 N N . LEU B 1 358 ? 6.965 -40.406 -10.109 1 96.94 358 LEU B N 1
ATOM 5644 C CA . LEU B 1 358 ? 7.539 -41.281 -11.148 1 96.94 358 LEU B CA 1
ATOM 5645 C C . LEU B 1 358 ? 8.422 -42.344 -10.539 1 96.94 358 LEU B C 1
ATOM 5647 O O . LEU B 1 358 ? 8.602 -43.406 -11.133 1 96.94 358 LEU B O 1
ATOM 5651 N N . GLN B 1 359 ? 8.922 -42.062 -9.414 1 94.69 359 GLN B N 1
ATOM 5652 C CA . GLN B 1 359 ? 9.812 -43.031 -8.75 1 94.69 359 GLN B CA 1
ATOM 5653 C C . GLN B 1 359 ? 9.07 -43.812 -7.691 1 94.69 359 GLN B C 1
ATOM 5655 O O . GLN B 1 359 ? 9.688 -44.562 -6.926 1 94.69 359 GLN B O 1
ATOM 5660 N N . ASP B 1 360 ? 7.82 -43.719 -7.641 1 90 360 ASP B N 1
ATOM 5661 C CA . ASP B 1 360 ? 6.934 -44.438 -6.738 1 90 360 ASP B CA 1
ATOM 5662 C C . ASP B 1 360 ? 7.289 -44.156 -5.277 1 90 360 ASP B C 1
ATOM 5664 O O . ASP B 1 360 ? 7.418 -45.094 -4.48 1 90 360 ASP B O 1
ATOM 5668 N N . LYS B 1 361 ? 7.648 -43 -5.016 1 82.62 361 LYS B N 1
ATOM 5669 C CA . LYS B 1 361 ? 7.91 -42.562 -3.652 1 82.62 361 LYS B CA 1
ATOM 5670 C C . LYS B 1 361 ? 6.711 -41.812 -3.076 1 82.62 361 LYS B C 1
ATOM 5672 O O . LYS B 1 361 ? 5.949 -41.188 -3.816 1 82.62 361 LYS B O 1
#

Nearest PDB structures (foldseek):
  2w2l-assembly1_D  TM=8.778E-01  e=1.464E-21  Rhodotorula graminis
  2w2k-assembly1_A  TM=8.351E-01  e=1.053E-21  Rhodotorula graminis
  6ih2-assembly1_B-2  TM=8.233E-01  e=7.578E-22  Ralstonia sp. 4506
  2w2k-assembly1_B  TM=8.651E-01  e=1.057E-20  Rhodotorula graminis
  6ih8-assembly1_C  TM=7.878E-01  e=2.679E-21  Ralstonia sp. 4506

Radius of gyration: 28.51 Å; Cα contacts (8 Å, |Δi|>4): 1578; chains: 2; bounding box: 55×92×64 Å

Secondary structure (DSSP, 8-state):
-PPEEEESS---TT-TTHHHHHHHSEEEE-----HHHHHHHTTSTTGGGEEEEEEETTTTGGGT-B--HHHHTTS-TT--EEEESSS--TTB-HHHHHHTT-EEE-----HHHHHHHHHHHHHHHHHHHH-HHHHHHHHHTS-SSEEHHHHHHHHHTTT-SS--TT-----EETTEE---STT-EEEEE--SHHHHHHHHHHHHTT-EEEEEES-GGGGTT---TTEEEEEGGGHHHHHTT-SEEEE----STTTTT-B-HHHHHHSPTTEEEEE-S-GGGB-HHHHHHHHHHTSEEEEEESS-TTTTEE-HHHH-HHHH-SS--S--EEE-SS-TT--HHHHHHHHHHHHHHHHHHHTT-/-PPEEEESS---TT-TTHHHHHHHSEEEE-----HHHHHHHTTSTTGGGEEEEEEETTTTGGGT-B--HHHHTTS-TT--EEEESSS--TTB-HHHHHHTT-EEE-----HHHHHHHHHHHHHHHHHHHH-HHHHHHHHHTS-SSEEHHHHHHHHHTTT-S---TT-----EETTEE---STT-EEEEE--SHHHHHHHHHHHHTT-EEEEEES-GGGGTT---TTEEEEEGGGHHHHHTT-SEEEE----STTTTT-B-HHHHHHSPTTEEEEE-S-GGGB-HHHHHHHHHHTSEEEEEESS-TTTTEE-HHHH-HHHH-SS--S--EEE-SS-TT--HHHHHHHHHHHHHHHHHHHTT-

Organism: Pichia kudriavzevii (NCBI:txid4909)

InterPro domains:
  IPR006140 D-isomer specific 2-hydroxyacid dehydrogenase, NAD-binding domain [PF02826] (176-335)
  IPR015878 S-adenosyl-L-homocysteine hydrolase, NAD binding domain [SM00997] (172-327)
  IPR036291 NAD(P)-binding domain superfamily [SSF51735] (115-322)
  IPR050223 D-isomer specific 2-hydroxyacid dehydrogenase [PTHR10996] (17-348)

Solvent-accessible surface area (backbone atoms only — not comparable to full-atom values): 36530 Å² total; per-residue (Å²): 130,61,54,25,31,38,26,47,38,87,69,64,91,79,39,90,61,45,62,63,48,57,73,60,26,40,76,43,80,40,80,70,80,41,58,67,58,46,62,58,51,31,65,34,88,69,49,32,54,15,36,30,32,41,30,28,54,63,42,47,48,80,49,75,27,51,68,55,64,76,60,62,67,55,50,32,90,55,33,40,36,39,26,26,30,35,63,66,66,79,48,48,41,59,69,60,38,43,74,72,55,24,43,75,45,58,26,74,80,46,70,68,42,12,46,37,31,21,51,44,48,50,50,33,49,48,34,50,43,64,38,48,65,57,44,25,53,52,51,43,65,51,62,75,53,28,41,32,48,57,53,27,23,53,34,40,41,28,86,42,90,78,61,54,82,68,40,34,58,44,27,31,58,60,57,37,76,21,50,65,53,57,73,35,34,31,28,33,36,30,71,53,64,41,26,48,41,35,50,55,52,42,44,72,53,38,30,31,36,32,36,30,29,85,60,43,75,82,53,67,77,68,72,54,86,52,55,43,80,29,37,56,90,41,46,63,69,54,33,51,62,20,42,31,40,40,36,48,38,69,72,46,84,87,33,48,38,62,45,28,56,71,50,59,69,34,31,33,76,52,14,29,44,32,36,68,38,35,27,48,28,42,29,63,67,40,49,53,51,32,40,75,72,42,39,30,50,20,36,17,31,29,42,42,74,55,64,54,41,39,58,42,71,74,42,41,34,50,84,67,33,77,81,43,80,54,77,34,60,47,47,37,63,56,41,38,54,35,18,46,62,42,52,54,49,22,38,46,51,24,51,52,50,50,50,29,57,75,65,72,96,131,61,52,25,29,38,28,48,38,87,69,63,91,78,41,90,61,46,64,63,47,57,74,61,27,41,74,42,80,40,80,68,82,41,58,66,57,46,61,58,52,32,63,34,86,68,49,31,54,14,38,31,33,40,30,29,54,58,42,46,49,77,52,75,28,52,68,54,62,77,60,60,68,54,50,32,89,55,34,41,35,39,26,26,28,37,62,66,65,80,49,50,42,60,69,60,38,42,75,72,56,25,44,77,47,57,24,74,81,46,70,67,42,13,45,37,32,22,51,43,49,50,48,34,49,47,33,51,42,66,38,49,64,58,44,25,52,52,50,42,65,52,61,75,53,28,40,31,49,58,53,26,23,53,35,38,41,29,85,42,90,78,62,54,85,70,40,36,59,44,28,32,57,60,56,37,75,20,50,66,53,58,74,34,36,32,27,34,35,30,71,53,64,40,24,48,40,35,50,54,53,44,43,71,55,37,29,32,36,32,38,30,28,87,60,45,77,82,52,68,78,69,72,55,88,53,55,44,80,31,37,55,90,41,47,64,69,55,33,51,63,19,42,31,40,39,37,48,38,70,72,46,84,86,32,48,37,63,46,29,56,71,49,59,67,34,32,32,77,53,14,28,43,33,35,68,37,34,25,47,30,43,28,62,68,40,50,52,51,33,40,76,71,43,39,31,50,20,37,17,31,30,41,42,74,55,63,53,43,38,59,42,68,76,42,40,34,45,84,68,32,76,80,43,81,53,76,33,60,48,46,38,61,56,42,38,54,35,18,45,63,42,52,52,49,21,38,47,51,24,50,52,50,51,51,30,56,77,67,72,95

pLDDT: mean 92.01, std 9.15, range [47.72, 98.94]